Protein AF-A0A6N9BYB6-F1 (afdb_monomer_lite)

pLDDT: mean 79.04, std 24.44, range [21.02, 98.88]

Sequence (675 aa):
MTVRPTGLCVLMALSCAAFADAESGSAETRCDRSYLLSDPDRAIEPGVLVEASGEVPAHCRVRGVIDGTIRFEVTMPVDGWRGRMMFHAVGGSAGRIGDTTSLLEDGFAMASTDAGHEGNAPDANAFFRDRLAVINYGYRAVHLSTVAAKEIIGAFYGEDNRHAYIWGCSNGGRAVLNALLRYPADYDGAVAGAPATDQMRELLPWSVATARLQRANPLTPESLALLEANSRNRCDLLDGLEDGVIGLPKACTTDMLRLEDLRCEEGRTAGCLTAGQIETARAIYDGISDGSGRTVSPGVVPGGEGDGDWMLWVTGNPGFMGASASEASTPIVEHLLHRDPGFRLDEFDVVQDRQALAEAGVAVDLPPGDFSAFESRGGKLIVYQGWSDFPLRPQLLLDYLDAAEDLTGGPETMAGFHRLYMVPGMLHCAGGPGAWAADYVRPIVDWVEEDRAPGEIVAAQPGITNWFEASAAGAGSADWYDAVMRAGAEKAEQEGARRFTRPLCPSPQYATYDGSGDPDDAASFACTVDDPAKVSFASKAWFDMARSVIQTFAAENPTLNLKMNEVFTDVPARLDPGPDGKVAYVMEFRNGEADLWLEELPASEVDIKVVGRWAAVLPAALYVVDEDSPRSVATYRKIGQRNLESGDVVVEISPDFQGSGGNELHNRLATRTRP

Structure (mmCIF, N/CA/C/O backbone):
data_AF-A0A6N9BYB6-F1
#
_entry.id   AF-A0A6N9BYB6-F1
#
loop_
_atom_site.group_PDB
_atom_site.id
_atom_site.type_symbol
_atom_site.label_atom_id
_atom_site.label_alt_id
_atom_site.label_comp_id
_atom_site.label_asym_id
_atom_site.label_entity_id
_atom_site.label_seq_id
_atom_site.pdbx_PDB_ins_code
_atom_site.Cartn_x
_atom_site.Cartn_y
_atom_site.Cartn_z
_atom_site.occupancy
_atom_site.B_iso_or_equiv
_atom_site.auth_seq_id
_atom_site.auth_comp_id
_atom_site.auth_asym_id
_atom_site.auth_atom_id
_atom_site.pdbx_PDB_model_num
ATOM 1 N N . MET A 1 1 ? 35.354 8.999 -77.400 1.00 37.81 1 MET A N 1
ATOM 2 C CA . MET A 1 1 ? 35.539 9.625 -76.078 1.00 37.81 1 MET A CA 1
ATOM 3 C C . MET A 1 1 ? 34.969 8.687 -75.032 1.00 37.81 1 MET A C 1
ATOM 5 O O . MET A 1 1 ? 33.763 8.542 -74.913 1.00 37.81 1 MET A O 1
ATOM 9 N N . THR A 1 2 ? 35.884 7.968 -74.390 1.00 36.38 2 THR A N 1
ATOM 10 C CA . THR A 1 2 ? 35.805 7.431 -73.023 1.00 36.38 2 THR A CA 1
ATOM 11 C C . THR A 1 2 ? 35.193 8.482 -72.077 1.00 36.38 2 THR A C 1
ATOM 13 O O . THR A 1 2 ? 35.378 9.671 -72.306 1.00 36.38 2 THR A O 1
ATOM 16 N N . VAL A 1 3 ? 34.391 8.142 -71.065 1.00 29.56 3 VAL A N 1
ATOM 17 C CA . VAL A 1 3 ? 34.813 7.586 -69.766 1.00 29.56 3 VAL A CA 1
ATOM 18 C C . VAL A 1 3 ? 33.564 7.077 -69.009 1.00 29.56 3 VAL A C 1
ATOM 20 O O . VAL A 1 3 ? 32.532 7.742 -68.995 1.00 29.56 3 VAL A O 1
ATOM 23 N N . ARG A 1 4 ? 33.675 5.900 -68.372 1.00 35.69 4 ARG A N 1
ATOM 24 C CA . ARG A 1 4 ? 32.768 5.376 -67.325 1.00 35.69 4 ARG A CA 1
ATOM 25 C C . ARG A 1 4 ? 33.024 6.100 -65.994 1.00 35.69 4 ARG A C 1
ATOM 27 O O . ARG A 1 4 ? 34.199 6.285 -65.683 1.00 35.69 4 ARG A O 1
ATOM 34 N N . PRO A 1 5 ? 32.025 6.336 -65.126 1.00 37.25 5 PRO A N 1
ATOM 35 C CA . PRO A 1 5 ? 32.284 6.500 -63.707 1.00 37.25 5 PRO A CA 1
ATOM 36 C C . PRO A 1 5 ? 32.173 5.134 -63.016 1.00 37.25 5 PRO A C 1
ATOM 38 O O . PRO A 1 5 ? 31.092 4.594 -62.799 1.00 37.25 5 PRO A O 1
ATOM 41 N N . THR A 1 6 ? 33.325 4.554 -62.704 1.00 37.97 6 THR A N 1
ATOM 42 C CA . THR A 1 6 ? 33.493 3.589 -61.615 1.00 37.97 6 THR A CA 1
ATOM 43 C C . THR A 1 6 ? 33.859 4.362 -60.355 1.00 37.97 6 THR A C 1
ATOM 45 O O . THR A 1 6 ? 34.813 5.134 -60.390 1.00 37.97 6 THR A O 1
ATOM 48 N N . GLY A 1 7 ? 33.161 4.090 -59.251 1.00 34.91 7 GLY A N 1
ATOM 49 C CA . GLY A 1 7 ? 33.652 4.355 -57.898 1.00 34.91 7 GLY A CA 1
ATOM 50 C C . GLY A 1 7 ? 32.930 5.463 -57.136 1.00 34.91 7 GLY A C 1
ATOM 51 O O . GLY A 1 7 ? 33.278 6.626 -57.280 1.00 34.91 7 GLY A O 1
ATOM 52 N N . LEU A 1 8 ? 31.989 5.075 -56.269 1.00 34.12 8 LEU A N 1
ATOM 53 C CA . LEU A 1 8 ? 32.037 5.367 -54.828 1.00 34.12 8 LEU A CA 1
ATOM 54 C C . LEU A 1 8 ? 30.909 4.583 -54.131 1.00 34.12 8 LEU A C 1
ATOM 56 O O . LEU A 1 8 ? 29.768 5.020 -54.063 1.00 34.12 8 LEU A O 1
ATOM 60 N N . CYS A 1 9 ? 31.227 3.382 -53.653 1.00 34.47 9 CYS A N 1
ATOM 61 C CA . CYS A 1 9 ? 30.346 2.559 -52.815 1.00 34.47 9 CYS A CA 1
ATOM 62 C C . CYS A 1 9 ? 31.112 2.119 -51.553 1.00 34.47 9 CYS A C 1
ATOM 64 O O . CYS A 1 9 ? 31.152 0.947 -51.207 1.00 34.47 9 CYS A O 1
ATOM 66 N N . VAL A 1 10 ? 31.803 3.067 -50.903 1.00 38.44 10 VAL A N 1
ATOM 67 C CA . VAL A 1 10 ? 32.609 2.819 -49.687 1.00 38.44 10 VAL A CA 1
ATOM 68 C C . VAL A 1 10 ? 32.297 3.862 -48.604 1.00 38.44 10 VAL A C 1
ATOM 70 O O . VAL A 1 10 ? 33.183 4.376 -47.939 1.00 38.44 10 VAL A O 1
ATOM 73 N N . LEU A 1 11 ? 31.022 4.219 -48.439 1.00 37.00 11 LEU A N 1
ATOM 74 C CA . LEU A 1 11 ? 30.567 5.077 -47.329 1.00 37.00 11 LEU A CA 1
ATOM 75 C C . LEU A 1 11 ? 29.383 4.487 -46.541 1.00 37.00 11 LEU A C 1
ATOM 77 O O . LEU A 1 11 ? 28.940 5.091 -45.576 1.00 37.00 11 LEU A O 1
ATOM 81 N N . MET A 1 12 ? 28.935 3.271 -46.876 1.00 37.84 12 MET A N 1
ATOM 82 C CA . MET A 1 12 ? 27.904 2.514 -46.138 1.00 37.84 12 MET A CA 1
ATOM 83 C C . MET A 1 12 ? 28.476 1.291 -45.396 1.00 37.84 12 MET A C 1
ATOM 85 O O . MET A 1 12 ? 27.785 0.304 -45.189 1.00 37.84 12 MET A O 1
ATOM 89 N N . ALA A 1 13 ? 29.753 1.333 -45.008 1.00 35.69 13 ALA A N 1
ATOM 90 C CA . ALA A 1 13 ? 30.358 0.301 -44.155 1.00 35.69 13 ALA A CA 1
ATOM 91 C C . ALA A 1 13 ? 30.878 0.849 -42.812 1.00 35.69 13 ALA A C 1
ATOM 93 O O . ALA A 1 13 ? 31.202 0.068 -41.927 1.00 35.69 13 ALA A O 1
ATOM 94 N N . LEU A 1 14 ? 30.918 2.177 -42.624 1.00 35.84 14 LEU A N 1
ATOM 95 C CA . LEU A 1 14 ? 31.378 2.798 -41.372 1.00 35.84 14 LEU A CA 1
ATOM 96 C C . LEU A 1 14 ? 30.267 3.033 -40.335 1.00 35.84 14 LEU A C 1
ATOM 98 O O . LEU A 1 14 ? 30.585 3.266 -39.176 1.00 35.84 14 LEU A O 1
ATOM 102 N N . SER A 1 15 ? 28.987 2.903 -40.699 1.00 38.91 15 SER A N 1
ATOM 103 C CA . SER A 1 15 ? 27.875 3.010 -39.735 1.00 38.91 15 SER A CA 1
ATOM 104 C C . SER A 1 15 ? 27.456 1.677 -39.103 1.00 38.91 15 SER A C 1
ATOM 106 O O . SER A 1 15 ? 26.692 1.693 -38.149 1.00 38.91 15 SER A O 1
ATOM 108 N N . CYS A 1 16 ? 27.978 0.533 -39.568 1.00 35.25 16 CYS A N 1
ATOM 109 C CA . CYS A 1 16 ? 27.776 -0.761 -38.893 1.00 35.25 16 CYS A CA 1
ATOM 110 C C . CYS A 1 16 ? 28.917 -1.132 -37.933 1.00 35.25 16 CYS A C 1
ATOM 112 O O . CYS A 1 16 ? 28.746 -2.034 -37.125 1.00 35.25 16 CYS A O 1
ATOM 114 N N . ALA A 1 17 ? 30.064 -0.445 -37.982 1.00 36.31 17 ALA A N 1
ATOM 115 C CA . ALA A 1 17 ? 31.178 -0.724 -37.071 1.00 36.31 17 ALA A CA 1
ATOM 116 C C . ALA A 1 17 ? 30.971 -0.121 -35.668 1.00 36.31 17 ALA A C 1
ATOM 118 O O . ALA A 1 17 ? 31.476 -0.663 -34.695 1.00 36.31 17 ALA A O 1
ATOM 119 N N . ALA A 1 18 ? 30.183 0.954 -35.535 1.00 39.34 18 ALA A N 1
ATOM 120 C CA . ALA A 1 18 ? 29.957 1.611 -34.243 1.00 39.34 18 ALA A CA 1
ATOM 121 C C . ALA A 1 18 ? 29.012 0.840 -33.296 1.00 39.34 18 ALA A C 1
ATOM 123 O O . ALA A 1 18 ? 29.041 1.083 -32.092 1.00 39.34 18 ALA A O 1
ATOM 124 N N . PHE A 1 19 ? 28.215 -0.098 -33.823 1.00 44.19 19 PHE A N 1
ATOM 125 C CA . PHE A 1 19 ? 27.341 -0.973 -33.028 1.00 44.19 19 PHE A CA 1
ATOM 126 C C . PHE A 1 19 ? 27.972 -2.338 -32.711 1.00 44.19 19 PHE A C 1
ATOM 128 O O . PHE A 1 19 ? 27.506 -3.016 -31.806 1.00 44.19 19 PHE A O 1
ATOM 135 N N . ALA A 1 20 ? 29.050 -2.727 -33.402 1.00 38.72 20 ALA A N 1
ATOM 136 C CA . ALA A 1 20 ? 29.756 -3.985 -33.139 1.00 38.72 20 ALA A CA 1
ATOM 137 C C . ALA A 1 20 ? 30.781 -3.883 -31.986 1.00 38.72 20 ALA A C 1
ATOM 139 O O . ALA A 1 20 ? 31.171 -4.900 -31.427 1.00 38.72 20 ALA A O 1
ATOM 140 N N . ASP A 1 21 ? 31.179 -2.670 -31.584 1.00 42.09 21 ASP A N 1
ATOM 141 C CA . ASP A 1 21 ? 32.084 -2.430 -30.442 1.00 42.09 21 ASP A CA 1
ATOM 142 C C . ASP A 1 21 ? 31.361 -2.399 -29.074 1.00 42.09 21 ASP A C 1
ATOM 144 O O . ASP A 1 21 ? 31.974 -2.079 -28.052 1.00 42.09 21 ASP A O 1
ATOM 148 N N . ALA A 1 22 ? 30.054 -2.682 -29.022 1.00 46.16 22 ALA A N 1
ATOM 149 C CA . ALA A 1 22 ? 29.309 -2.773 -27.761 1.00 46.16 22 ALA A CA 1
ATOM 150 C C . ALA A 1 22 ? 29.604 -4.081 -26.994 1.00 46.16 22 ALA A C 1
ATOM 152 O O . ALA A 1 22 ? 29.541 -4.098 -25.767 1.00 46.16 22 ALA A O 1
ATOM 153 N N . GLU A 1 23 ? 30.013 -5.148 -27.691 1.00 47.72 23 GLU A N 1
ATOM 154 C CA . GLU A 1 23 ? 30.221 -6.476 -27.090 1.00 47.72 23 GLU A CA 1
ATOM 155 C C . GLU A 1 23 ? 31.599 -6.672 -26.423 1.00 47.72 23 GLU A C 1
ATOM 157 O O . GLU A 1 23 ? 31.788 -7.648 -25.701 1.00 47.72 23 GLU A O 1
ATOM 162 N N . SER A 1 24 ? 32.576 -5.770 -26.608 1.00 53.88 24 SER A N 1
ATOM 163 C CA . SER A 1 24 ? 33.959 -5.985 -26.128 1.00 53.88 24 SER A CA 1
ATOM 164 C C . SER A 1 24 ? 34.456 -5.008 -25.053 1.00 53.88 24 SER A C 1
ATOM 166 O O . SER A 1 24 ? 35.637 -5.039 -24.701 1.00 53.88 24 SER A O 1
ATOM 168 N N . GLY A 1 25 ? 33.602 -4.112 -24.549 1.00 66.12 25 GLY A N 1
ATOM 169 C CA . GLY A 1 25 ? 33.961 -3.163 -23.487 1.00 66.12 25 GLY A CA 1
ATOM 170 C C . GLY A 1 25 ? 33.873 -3.780 -22.088 1.00 66.12 25 GLY A C 1
ATOM 171 O O . GLY A 1 25 ? 33.042 -4.655 -21.851 1.00 66.12 25 GLY A O 1
ATOM 172 N N . SER A 1 26 ? 34.690 -3.307 -21.138 1.00 87.88 26 SER A N 1
ATOM 173 C CA . SER A 1 26 ? 34.515 -3.630 -19.711 1.00 87.88 26 SER A CA 1
ATOM 174 C C . SER A 1 26 ? 33.128 -3.188 -19.214 1.00 87.88 26 SER A C 1
ATOM 176 O O . SER A 1 26 ? 32.506 -2.318 -19.827 1.00 87.88 26 SER A O 1
ATOM 178 N N . ALA A 1 27 ? 32.648 -3.734 -18.090 1.00 89.62 27 ALA A N 1
ATOM 179 C CA . ALA A 1 27 ? 31.398 -3.272 -17.470 1.00 89.62 27 ALA A CA 1
ATOM 180 C C . ALA A 1 27 ? 31.415 -1.756 -17.198 1.00 89.62 27 ALA A C 1
ATOM 182 O O . ALA A 1 27 ? 30.4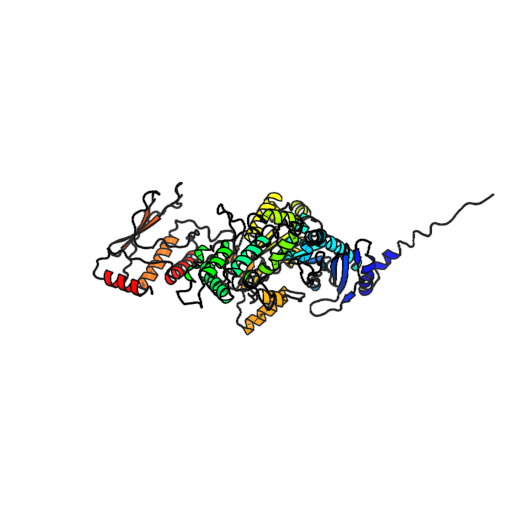22 -1.080 -17.434 1.00 89.62 27 ALA A O 1
ATOM 183 N N . GLU A 1 28 ? 32.572 -1.209 -16.817 1.00 91.81 28 GLU A N 1
ATOM 184 C CA . GLU A 1 28 ? 32.804 0.235 -16.690 1.00 91.81 28 GLU A CA 1
ATOM 185 C C . GLU A 1 28 ? 32.544 0.982 -18.008 1.00 91.81 28 GLU A C 1
ATOM 187 O O . GLU A 1 28 ? 31.818 1.969 -18.027 1.00 91.81 28 GLU A O 1
ATOM 192 N N . THR A 1 29 ? 33.066 0.474 -19.131 1.00 94.38 29 THR A N 1
ATOM 193 C CA . THR A 1 29 ? 32.866 1.093 -20.452 1.00 94.38 29 THR A CA 1
ATOM 194 C C . THR A 1 29 ? 31.406 1.018 -20.895 1.00 94.38 29 THR A C 1
ATOM 196 O O . THR A 1 29 ? 30.882 1.983 -21.448 1.00 94.38 29 THR A O 1
ATOM 199 N N . ARG A 1 30 ? 30.739 -0.124 -20.681 1.00 94.44 30 ARG A N 1
ATOM 200 C CA . ARG A 1 30 ? 29.313 -0.275 -21.014 1.00 94.44 30 ARG A CA 1
ATOM 201 C C . ARG A 1 30 ? 28.449 0.637 -20.146 1.00 94.44 30 ARG A C 1
ATOM 203 O O . ARG A 1 30 ? 27.544 1.275 -20.668 1.00 94.44 30 ARG A O 1
ATOM 210 N N . CYS A 1 31 ? 28.784 0.756 -18.862 1.00 96.69 31 CYS A N 1
ATOM 211 C CA . CYS A 1 31 ? 28.106 1.645 -17.931 1.00 96.69 31 CYS A CA 1
ATOM 212 C C . CYS A 1 31 ? 28.229 3.112 -18.357 1.00 96.69 31 CYS A C 1
ATOM 214 O O . CYS A 1 31 ? 27.211 3.771 -18.577 1.00 96.69 31 CYS A O 1
ATOM 216 N N . ASP A 1 32 ? 29.460 3.594 -18.566 1.00 96.69 32 ASP A N 1
ATOM 217 C CA . ASP A 1 32 ? 29.735 4.969 -18.996 1.00 96.69 32 ASP A CA 1
ATOM 218 C C . ASP A 1 32 ? 28.958 5.316 -20.271 1.00 96.69 32 ASP A C 1
ATOM 220 O O . ASP A 1 32 ? 28.280 6.337 -20.323 1.00 96.69 32 ASP A O 1
ATOM 224 N N . ARG A 1 33 ? 28.938 4.416 -21.264 1.00 96.19 33 ARG A N 1
ATOM 225 C CA . ARG A 1 33 ? 28.301 4.633 -22.574 1.00 96.19 33 ARG A CA 1
ATOM 226 C C . ARG A 1 33 ? 26.767 4.665 -22.572 1.00 96.19 33 ARG A C 1
ATOM 228 O O . ARG A 1 33 ? 26.198 4.904 -23.638 1.00 96.19 33 ARG A O 1
ATOM 235 N N . SER A 1 34 ? 26.096 4.505 -21.430 1.00 95.19 34 SER A N 1
ATOM 236 C CA . SER A 1 34 ? 24.624 4.570 -21.334 1.00 95.19 34 SER A CA 1
ATOM 237 C C . SER A 1 34 ? 24.037 5.873 -21.899 1.00 95.19 34 SER A C 1
ATOM 239 O O . SER A 1 34 ? 22.961 5.854 -22.494 1.00 95.19 34 SER A O 1
ATOM 241 N N . TYR A 1 35 ? 24.768 6.996 -21.819 1.00 96.31 35 TYR A N 1
ATOM 242 C CA . TYR A 1 35 ? 24.328 8.286 -22.376 1.00 96.31 35 TYR A CA 1
ATOM 243 C C . TYR A 1 35 ? 24.087 8.260 -23.894 1.00 96.31 35 TYR A C 1
ATOM 245 O O . TYR A 1 35 ? 23.370 9.119 -24.409 1.00 96.31 35 TYR A O 1
ATOM 253 N N . LEU A 1 36 ? 24.669 7.298 -24.624 1.00 96.94 36 LEU A N 1
ATOM 254 C CA . LEU A 1 36 ? 24.478 7.151 -26.072 1.00 96.94 36 LEU A CA 1
ATOM 255 C C . LEU A 1 36 ? 23.041 6.765 -26.449 1.00 96.94 36 LEU A C 1
ATOM 257 O O . LEU A 1 36 ? 22.676 6.909 -27.612 1.00 96.94 36 LEU A O 1
ATOM 261 N N . LEU A 1 37 ? 22.239 6.314 -25.481 1.00 96.69 37 LEU A N 1
ATOM 262 C CA . LEU A 1 37 ? 20.808 6.043 -25.635 1.00 96.69 37 LEU A CA 1
ATOM 263 C C . LEU A 1 37 ? 19.940 7.310 -25.503 1.00 96.69 37 LEU A C 1
ATOM 265 O O . LEU A 1 37 ? 18.712 7.224 -25.541 1.00 96.69 37 LEU A O 1
ATOM 269 N N . SER A 1 38 ? 20.547 8.484 -25.308 1.00 97.31 38 SER A N 1
ATOM 270 C CA . SER A 1 38 ? 19.810 9.750 -25.265 1.00 97.31 38 SER A CA 1
ATOM 271 C C . SER A 1 38 ? 19.215 10.107 -26.628 1.00 97.31 38 SER A C 1
ATOM 273 O O . SER A 1 38 ? 19.851 9.930 -27.670 1.00 97.31 38 SER A O 1
ATOM 275 N N . ASP A 1 39 ? 18.033 10.710 -26.606 1.00 94.38 39 ASP A N 1
ATOM 276 C CA . ASP A 1 39 ? 17.322 11.235 -27.769 1.00 94.38 39 ASP A CA 1
ATOM 277 C C . ASP A 1 39 ? 16.655 12.594 -27.420 1.00 94.38 39 ASP A C 1
ATOM 279 O O . ASP A 1 39 ? 16.860 13.110 -26.316 1.00 94.38 39 ASP A O 1
ATOM 283 N N . PRO A 1 40 ? 15.928 13.254 -28.346 1.00 92.75 40 PRO A N 1
ATOM 284 C CA . PRO A 1 40 ? 15.289 14.542 -28.063 1.00 92.75 40 PRO A CA 1
ATOM 285 C C . PRO A 1 40 ? 14.258 14.541 -26.923 1.00 92.75 40 PRO A C 1
ATOM 287 O O . PRO A 1 40 ? 14.044 15.596 -26.326 1.00 92.75 40 PRO A O 1
ATOM 290 N N . ASP A 1 41 ? 13.639 13.398 -26.631 1.00 92.12 41 ASP A N 1
ATOM 291 C CA . ASP A 1 41 ? 12.570 13.245 -25.641 1.00 92.12 41 ASP A CA 1
ATOM 292 C C . ASP A 1 41 ? 13.102 12.665 -24.313 1.00 92.12 41 ASP A C 1
ATOM 294 O O . ASP A 1 41 ? 12.479 12.822 -23.258 1.00 92.12 41 ASP A O 1
ATOM 298 N N . ARG A 1 42 ? 14.292 12.047 -24.329 1.00 95.00 42 ARG A N 1
ATOM 299 C CA . ARG A 1 42 ? 14.937 11.430 -23.164 1.00 95.00 42 ARG A CA 1
ATOM 300 C C . ARG A 1 42 ? 16.431 11.749 -23.081 1.00 95.00 42 ARG A C 1
ATOM 302 O O . ARG A 1 42 ? 17.232 11.287 -23.891 1.00 95.00 42 ARG A O 1
ATOM 309 N N . ALA A 1 43 ? 16.830 12.430 -22.010 1.00 97.62 43 ALA A N 1
ATOM 310 C CA . ALA A 1 43 ? 18.233 12.630 -21.655 1.00 97.62 43 ALA A CA 1
ATOM 311 C C . ALA A 1 43 ? 18.700 11.550 -20.667 1.00 97.62 43 ALA A C 1
ATOM 313 O O . ALA A 1 43 ? 18.109 11.399 -19.598 1.00 97.62 43 ALA A O 1
ATOM 314 N N . ILE A 1 44 ? 19.770 10.826 -21.002 1.00 98.19 44 ILE A N 1
ATOM 315 C CA . ILE A 1 44 ? 20.405 9.818 -20.142 1.00 98.19 44 ILE A CA 1
ATOM 316 C C . ILE A 1 44 ? 21.800 10.309 -19.749 1.00 98.19 44 ILE A C 1
ATOM 318 O O . ILE A 1 44 ? 22.603 10.701 -20.596 1.00 98.19 44 ILE A O 1
ATOM 322 N N . GLU A 1 45 ? 22.089 10.293 -18.452 1.00 97.31 45 GLU A N 1
ATOM 323 C CA . GLU A 1 45 ? 23.410 10.612 -17.918 1.00 97.31 45 GLU A CA 1
ATOM 324 C C . GLU A 1 45 ? 24.404 9.472 -18.209 1.00 97.31 45 GLU A C 1
ATOM 326 O O . GLU A 1 45 ? 24.000 8.309 -18.319 1.00 97.31 45 GLU A O 1
ATOM 331 N N . PRO A 1 46 ? 25.716 9.758 -18.304 1.00 97.56 46 PRO A N 1
ATOM 332 C CA . PRO A 1 46 ? 26.724 8.706 -18.269 1.00 97.56 46 PRO A CA 1
ATOM 333 C C . PRO A 1 46 ? 26.527 7.829 -17.030 1.00 97.56 46 PRO A C 1
ATOM 335 O O . PRO A 1 46 ? 26.344 8.343 -15.922 1.00 97.56 46 PRO A O 1
ATOM 338 N N . GLY A 1 47 ? 26.541 6.510 -17.217 1.00 97.81 47 GLY A N 1
ATOM 339 C CA . GLY A 1 47 ? 26.394 5.586 -16.102 1.00 97.81 47 GLY A CA 1
ATOM 340 C C . GLY A 1 47 ? 27.611 5.642 -15.185 1.00 97.81 47 GLY A C 1
ATOM 341 O O . GLY A 1 47 ? 28.744 5.822 -15.629 1.00 97.81 47 GLY A O 1
ATOM 342 N N . VAL A 1 48 ? 27.374 5.466 -13.889 1.00 98.06 48 VAL A N 1
ATOM 343 C CA . VAL A 1 48 ? 28.420 5.442 -12.866 1.00 98.06 48 VAL A CA 1
ATOM 344 C C . VAL A 1 48 ? 28.550 4.028 -12.330 1.00 98.06 48 VAL A C 1
ATOM 346 O O . VAL A 1 48 ? 27.582 3.470 -11.814 1.00 98.06 48 VAL A O 1
ATOM 349 N N . LEU A 1 49 ? 29.753 3.462 -12.420 1.00 97.56 49 LEU A N 1
ATOM 350 C CA . LEU A 1 49 ? 30.0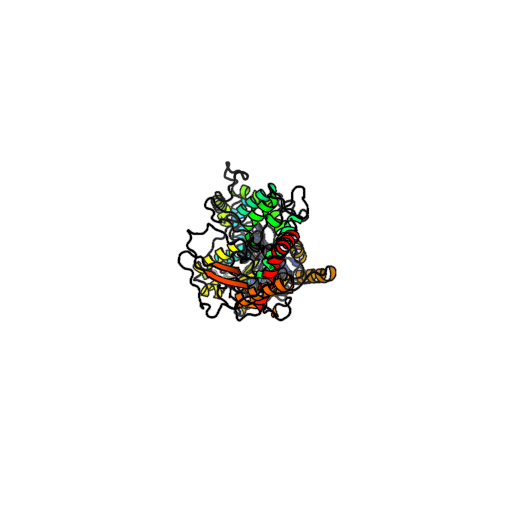69 2.211 -11.746 1.00 97.56 49 LEU A CA 1
ATOM 351 C C . LEU A 1 49 ? 30.178 2.468 -10.238 1.00 97.56 49 LEU A C 1
ATOM 353 O O . LEU A 1 49 ? 30.942 3.327 -9.796 1.00 97.56 49 LEU A O 1
ATOM 357 N N . VAL A 1 50 ? 29.388 1.741 -9.460 1.00 97.25 50 VAL A N 1
ATOM 358 C CA . VAL A 1 50 ? 29.354 1.801 -8.002 1.00 97.25 50 VAL A CA 1
ATOM 359 C C . VAL A 1 50 ? 29.979 0.519 -7.468 1.00 97.25 50 VAL A C 1
ATOM 361 O O . VAL A 1 50 ? 29.576 -0.582 -7.844 1.00 97.25 50 VAL A O 1
ATOM 364 N N . GLU A 1 51 ? 30.982 0.668 -6.606 1.00 96.50 51 GLU A N 1
ATOM 365 C CA . GLU A 1 51 ? 31.627 -0.457 -5.927 1.00 96.50 51 GLU A CA 1
ATOM 366 C C . GLU A 1 51 ? 30.654 -1.166 -4.978 1.00 96.50 51 GLU A C 1
ATOM 368 O O . GLU A 1 51 ? 29.741 -0.546 -4.427 1.00 96.50 51 GLU A O 1
ATOM 373 N N . ALA A 1 52 ? 30.879 -2.461 -4.755 1.00 95.19 52 ALA A N 1
ATOM 374 C CA . ALA A 1 52 ? 30.077 -3.240 -3.817 1.00 95.19 52 ALA A CA 1
ATOM 375 C C . ALA A 1 52 ? 30.152 -2.656 -2.394 1.00 95.19 52 ALA A C 1
ATOM 377 O O . ALA A 1 52 ? 31.219 -2.246 -1.927 1.00 95.19 52 ALA A O 1
ATOM 378 N N . SER A 1 53 ? 29.025 -2.656 -1.683 1.00 90.75 53 SER A N 1
ATOM 379 C CA . SER A 1 53 ? 28.926 -2.170 -0.307 1.00 90.75 53 SER A CA 1
ATOM 380 C C . SER A 1 53 ? 27.849 -2.934 0.458 1.00 90.75 53 SER A C 1
ATOM 382 O O . SER A 1 53 ? 26.667 -2.817 0.149 1.00 90.75 53 SER A O 1
ATOM 384 N N . GLY A 1 54 ? 28.242 -3.656 1.511 1.00 86.12 54 GLY A N 1
ATOM 385 C CA . GLY A 1 54 ? 27.308 -4.476 2.289 1.00 86.12 54 GLY A CA 1
ATOM 386 C C . GLY A 1 54 ? 26.705 -5.596 1.436 1.00 86.12 54 GLY A C 1
ATOM 387 O O . GLY A 1 54 ? 27.454 -6.308 0.776 1.00 86.12 54 GLY A O 1
ATOM 388 N N . GLU A 1 55 ? 25.376 -5.706 1.458 1.00 82.81 55 GLU A N 1
ATOM 389 C CA . GLU A 1 55 ? 24.547 -6.630 0.654 1.00 82.81 55 GLU A CA 1
ATOM 390 C C . GLU A 1 55 ? 24.224 -6.058 -0.749 1.00 82.81 55 GLU A C 1
ATOM 392 O O . GLU A 1 55 ? 23.396 -6.589 -1.477 1.00 82.81 55 GLU A O 1
ATOM 397 N N . VAL A 1 56 ? 24.823 -4.923 -1.140 1.00 91.62 56 VAL A N 1
ATOM 398 C CA . VAL A 1 56 ? 24.658 -4.356 -2.487 1.00 91.62 56 VAL A CA 1
ATOM 399 C C . VAL A 1 56 ? 25.887 -4.710 -3.330 1.00 91.62 56 VAL A C 1
ATOM 401 O O . VAL A 1 56 ? 26.989 -4.232 -3.022 1.00 91.62 56 VAL A O 1
ATOM 404 N N . PRO A 1 57 ? 25.743 -5.493 -4.416 1.00 95.12 57 PRO A N 1
ATOM 405 C CA . PRO A 1 57 ? 26.858 -5.879 -5.265 1.00 95.12 57 PRO A CA 1
ATOM 406 C C . PRO A 1 57 ? 27.348 -4.683 -6.085 1.00 95.12 57 PRO A C 1
ATOM 408 O O . PRO A 1 57 ? 26.663 -3.664 -6.222 1.00 95.12 57 PRO A O 1
ATOM 411 N N . ALA A 1 58 ? 28.542 -4.805 -6.671 1.00 97.19 58 ALA A N 1
ATOM 412 C CA . ALA A 1 58 ? 29.027 -3.806 -7.616 1.00 97.19 58 ALA A CA 1
ATOM 413 C C . ALA A 1 58 ? 28.042 -3.698 -8.789 1.00 97.19 58 ALA A C 1
ATOM 415 O O . ALA A 1 58 ? 27.623 -4.713 -9.351 1.00 97.19 58 ALA A O 1
ATOM 416 N N . HIS A 1 59 ? 27.657 -2.480 -9.154 1.00 98.00 59 HIS A N 1
ATOM 417 C CA . HIS A 1 59 ? 26.598 -2.249 -10.134 1.00 98.00 59 HIS A CA 1
ATOM 418 C C . HIS A 1 59 ? 26.840 -0.981 -10.949 1.00 98.00 59 HIS A C 1
ATOM 420 O O . HIS A 1 59 ? 27.497 -0.041 -10.509 1.00 98.00 59 HIS A O 1
ATOM 426 N N . CYS A 1 60 ? 26.290 -0.945 -12.157 1.00 98.62 60 CYS A N 1
ATOM 427 C CA . CYS A 1 60 ? 26.156 0.281 -12.924 1.00 98.62 60 CYS A CA 1
ATOM 428 C C . CYS A 1 60 ? 24.895 1.020 -12.481 1.00 98.62 60 CYS A C 1
ATOM 430 O O . CYS A 1 60 ? 23.824 0.419 -12.468 1.00 98.62 60 CYS A O 1
ATOM 432 N N . ARG A 1 61 ? 24.999 2.312 -12.164 1.00 98.62 61 ARG A N 1
ATOM 433 C CA . ARG A 1 61 ? 23.857 3.191 -11.891 1.00 98.62 61 ARG A CA 1
ATOM 434 C C . ARG A 1 61 ? 23.717 4.231 -12.994 1.00 98.62 61 ARG A C 1
ATOM 436 O O . ARG A 1 61 ? 24.641 5.005 -13.237 1.00 98.62 61 ARG A O 1
ATOM 443 N N . VAL A 1 62 ? 22.542 4.292 -13.603 1.00 98.75 62 VAL A N 1
ATOM 444 C CA . VAL A 1 62 ? 22.187 5.216 -14.683 1.00 98.75 62 VAL A CA 1
ATOM 445 C C . VAL A 1 62 ? 21.008 6.067 -14.239 1.00 98.75 62 VAL A C 1
ATOM 447 O O . VAL A 1 62 ? 20.044 5.558 -13.673 1.00 98.75 62 VAL A O 1
ATOM 450 N N . ARG A 1 63 ? 21.075 7.368 -14.512 1.00 98.62 63 ARG A N 1
ATOM 451 C CA . ARG A 1 63 ? 19.983 8.315 -14.276 1.00 98.62 63 ARG A CA 1
ATOM 452 C C . ARG A 1 63 ? 19.581 8.978 -15.576 1.00 98.62 63 ARG A C 1
ATOM 454 O O . ARG A 1 63 ? 20.390 9.112 -16.492 1.00 98.62 63 ARG A O 1
ATOM 461 N N . GLY A 1 64 ? 18.336 9.416 -15.646 1.00 98.25 64 GLY A N 1
ATOM 462 C CA . GLY A 1 64 ? 17.862 10.168 -16.793 1.00 98.25 64 GLY A CA 1
ATOM 463 C C . GLY A 1 64 ? 16.594 10.947 -16.511 1.00 98.25 64 GLY A C 1
ATOM 464 O O . GLY A 1 64 ? 15.995 10.852 -15.436 1.00 98.25 64 GLY A O 1
ATOM 465 N N . VAL A 1 65 ? 16.200 11.729 -17.511 1.00 98.25 65 VAL A N 1
ATOM 466 C CA . VAL A 1 65 ? 14.992 12.548 -17.505 1.00 98.25 65 VAL A CA 1
ATOM 467 C C . VAL A 1 65 ? 14.252 12.363 -18.825 1.00 98.25 65 VAL A C 1
ATOM 469 O O . VAL A 1 65 ? 14.840 12.536 -19.892 1.00 98.25 65 VAL A O 1
ATOM 472 N N . ILE A 1 66 ? 12.963 12.035 -18.750 1.00 98.31 66 ILE A N 1
ATOM 473 C CA . ILE A 1 66 ? 12.047 11.928 -19.895 1.00 98.31 66 ILE A CA 1
ATOM 474 C C . ILE A 1 66 ? 11.117 13.145 -19.894 1.00 98.31 66 ILE A C 1
ATOM 476 O O . ILE A 1 66 ? 10.663 13.586 -18.832 1.00 98.31 66 ILE A O 1
ATOM 480 N N . ASP A 1 67 ? 10.857 13.717 -21.071 1.00 95.62 67 ASP A N 1
ATOM 481 C CA . ASP A 1 67 ? 10.011 14.904 -21.267 1.00 95.62 67 ASP A CA 1
ATOM 482 C C . ASP A 1 67 ? 10.395 16.085 -20.349 1.00 95.62 67 ASP A C 1
ATOM 484 O O . ASP A 1 67 ? 9.549 16.859 -19.893 1.00 95.62 67 ASP A O 1
ATOM 488 N N . GLY A 1 68 ? 11.681 16.188 -19.997 1.00 93.69 68 GLY A N 1
ATOM 489 C CA . GLY A 1 68 ? 12.227 17.231 -19.122 1.00 93.69 68 GLY A CA 1
ATOM 490 C C . GLY A 1 68 ? 11.720 17.236 -17.671 1.00 93.69 68 GLY A C 1
ATOM 491 O O . GLY A 1 68 ? 12.083 18.147 -16.931 1.00 93.69 68 GLY A O 1
ATOM 492 N N . THR A 1 69 ? 10.901 16.264 -17.250 1.00 94.69 69 THR A N 1
ATOM 493 C CA . THR A 1 69 ? 10.246 16.263 -15.923 1.00 94.69 69 THR A CA 1
ATOM 494 C C . THR A 1 69 ? 10.276 14.915 -15.211 1.00 94.69 69 THR A C 1
ATOM 496 O O . THR A 1 69 ? 10.371 14.882 -13.989 1.00 94.69 69 THR A O 1
ATOM 499 N N . ILE A 1 70 ? 10.217 13.802 -15.944 1.00 97.94 70 ILE A N 1
ATOM 500 C CA . ILE A 1 70 ? 10.139 12.455 -15.372 1.00 97.94 70 ILE A CA 1
ATOM 501 C C . ILE A 1 70 ? 11.549 11.957 -15.111 1.00 97.94 70 ILE A C 1
ATOM 503 O O . ILE A 1 70 ? 12.229 11.512 -16.039 1.00 97.94 70 ILE A O 1
ATOM 507 N N . ARG A 1 71 ? 11.997 12.027 -13.857 1.00 98.00 71 ARG A N 1
ATOM 508 C CA . ARG A 1 71 ? 13.301 11.483 -13.479 1.00 98.00 71 ARG A CA 1
ATOM 509 C C . ARG A 1 71 ? 13.167 9.988 -13.236 1.00 98.00 71 ARG A C 1
ATOM 511 O O . ARG A 1 71 ? 12.173 9.505 -12.684 1.00 98.00 71 ARG A O 1
ATOM 518 N N . PHE A 1 72 ? 14.184 9.249 -13.645 1.00 98.62 72 PHE A N 1
ATOM 519 C CA . PHE A 1 72 ? 14.264 7.817 -13.412 1.00 98.62 72 PHE A CA 1
ATOM 520 C C . PHE A 1 72 ? 15.695 7.394 -13.103 1.00 98.62 72 PHE A C 1
ATOM 522 O O . PHE A 1 72 ? 16.659 8.083 -13.445 1.00 98.62 72 PHE A O 1
ATOM 529 N N . GLU A 1 73 ? 15.815 6.249 -12.447 1.00 98.75 73 GLU A N 1
ATOM 530 C CA . GLU A 1 73 ? 17.085 5.605 -12.150 1.00 98.75 73 GLU A CA 1
ATOM 531 C C . GLU A 1 73 ? 16.994 4.125 -12.513 1.00 98.75 73 GLU A C 1
ATOM 533 O O . GLU A 1 73 ? 15.946 3.505 -12.328 1.00 98.75 73 GLU A O 1
ATOM 538 N N . VAL A 1 74 ? 18.090 3.590 -13.045 1.00 98.81 74 VAL A N 1
ATOM 539 C CA . VAL A 1 74 ? 18.272 2.180 -13.389 1.00 98.81 74 VAL A CA 1
ATOM 540 C C . VAL A 1 74 ? 19.591 1.712 -12.798 1.00 98.81 74 VAL A C 1
ATOM 542 O O . VAL A 1 74 ? 20.613 2.388 -12.923 1.00 98.81 74 VAL A O 1
ATOM 545 N N . THR A 1 75 ? 19.586 0.545 -12.185 1.00 98.50 75 THR A N 1
ATOM 546 C CA . THR A 1 75 ? 20.755 -0.095 -11.587 1.00 98.50 75 THR A CA 1
ATOM 547 C C . THR A 1 75 ? 20.881 -1.518 -12.113 1.00 98.50 75 THR A C 1
ATOM 549 O O . THR A 1 75 ? 19.907 -2.260 -12.245 1.00 98.50 75 THR A O 1
ATOM 552 N N . MET A 1 76 ? 22.099 -1.903 -12.467 1.00 98.56 76 MET A N 1
ATOM 553 C CA . MET A 1 76 ? 22.378 -3.170 -13.139 1.00 98.56 76 MET A CA 1
ATOM 554 C C . MET A 1 76 ? 23.589 -3.808 -12.466 1.00 98.56 76 MET A C 1
ATOM 556 O O . MET A 1 76 ? 24.672 -3.212 -12.532 1.00 98.56 76 MET A O 1
ATOM 560 N N . PRO A 1 77 ? 23.458 -4.968 -11.797 1.00 97.62 77 PRO A N 1
ATOM 561 C CA . PRO A 1 77 ? 24.607 -5.603 -11.164 1.00 97.62 77 PRO A CA 1
ATOM 562 C C . PRO A 1 77 ? 25.648 -5.980 -12.226 1.00 97.62 77 PRO A C 1
ATOM 564 O O . PRO A 1 77 ? 25.309 -6.446 -13.315 1.00 97.62 77 PRO A O 1
ATOM 567 N N . VAL A 1 78 ? 26.930 -5.750 -11.938 1.00 97.31 78 VAL A N 1
ATOM 568 C CA . VAL A 1 78 ? 28.019 -6.013 -12.898 1.00 97.31 78 VAL A CA 1
ATOM 569 C C . VAL A 1 78 ? 28.050 -7.486 -13.303 1.00 97.31 78 VAL A C 1
ATOM 571 O O . VAL A 1 78 ? 28.245 -7.793 -14.478 1.00 97.31 78 VAL A O 1
ATOM 574 N N . ASP A 1 79 ? 27.798 -8.362 -12.333 1.00 93.56 79 ASP A N 1
ATOM 575 C CA . ASP A 1 79 ? 27.733 -9.811 -12.470 1.00 93.56 79 ASP A CA 1
ATOM 576 C C . ASP A 1 79 ? 26.462 -10.345 -11.792 1.00 93.56 79 ASP A C 1
ATOM 578 O O . ASP A 1 79 ? 25.865 -9.680 -10.951 1.00 93.56 79 ASP A O 1
ATOM 582 N N . GLY A 1 80 ? 26.048 -11.569 -12.128 1.00 95.38 80 GLY A N 1
ATOM 583 C CA . GLY A 1 80 ? 24.950 -12.257 -11.432 1.00 95.38 80 GLY A CA 1
ATOM 584 C C . GLY A 1 80 ? 23.536 -11.935 -11.928 1.00 95.38 80 GLY A C 1
ATOM 585 O O . GLY A 1 80 ? 22.586 -12.547 -11.442 1.00 95.38 80 GLY A O 1
ATOM 586 N N . TRP A 1 81 ? 23.379 -11.058 -12.925 1.00 98.06 81 TRP A N 1
ATOM 587 C CA . TRP A 1 81 ? 22.083 -10.807 -13.560 1.00 98.06 81 TRP A CA 1
ATOM 588 C C . TRP A 1 81 ? 21.517 -12.069 -14.222 1.00 98.06 81 TRP A C 1
ATOM 590 O O . TRP A 1 81 ? 22.217 -12.791 -14.933 1.00 98.06 81 TRP A O 1
ATOM 600 N N . ARG A 1 82 ? 20.227 -12.337 -13.996 1.00 97.44 82 ARG A N 1
ATOM 601 C CA . ARG A 1 82 ? 19.532 -13.542 -14.482 1.00 97.44 82 ARG A CA 1
ATOM 602 C C . ARG A 1 82 ? 18.572 -13.267 -15.639 1.00 97.44 82 ARG A C 1
ATOM 604 O O . ARG A 1 82 ? 17.796 -14.140 -16.016 1.00 97.44 82 ARG A O 1
ATOM 611 N N . GLY A 1 83 ? 18.636 -12.079 -16.239 1.00 98.25 83 GLY A N 1
ATOM 612 C CA . GLY A 1 83 ? 17.673 -11.652 -17.255 1.00 98.25 83 GLY A CA 1
ATOM 613 C C . GLY A 1 83 ? 16.400 -11.035 -16.666 1.00 98.25 83 GLY A C 1
ATOM 614 O O . GLY A 1 83 ? 15.418 -10.896 -17.389 1.00 98.25 83 GLY A O 1
ATOM 615 N N . ARG A 1 84 ? 16.383 -10.714 -15.365 1.00 98.69 84 ARG A N 1
ATOM 616 C CA . ARG A 1 84 ? 15.206 -10.189 -14.658 1.00 98.69 84 ARG A CA 1
ATOM 617 C C . ARG A 1 84 ? 15.305 -8.682 -14.470 1.00 98.69 84 ARG A C 1
ATOM 619 O O . ARG A 1 84 ? 16.370 -8.171 -14.124 1.00 98.69 84 ARG A O 1
ATOM 626 N N . MET A 1 85 ? 14.191 -7.984 -14.628 1.00 98.75 85 MET A N 1
ATOM 627 C CA . MET A 1 85 ? 14.042 -6.581 -14.248 1.00 98.75 85 MET A CA 1
ATOM 628 C C . MET A 1 85 ? 13.003 -6.452 -13.132 1.00 98.75 85 MET A C 1
ATOM 630 O O . MET A 1 85 ? 11.949 -7.065 -13.234 1.00 98.75 85 MET A O 1
ATOM 634 N N . MET A 1 86 ? 13.261 -5.639 -12.105 1.00 98.56 86 MET A N 1
ATOM 635 C CA . MET A 1 86 ? 12.253 -5.210 -11.126 1.00 98.56 86 MET A CA 1
ATOM 636 C C . MET A 1 86 ? 12.061 -3.696 -11.206 1.00 98.56 86 MET A C 1
ATOM 638 O O . MET A 1 86 ? 13.004 -2.932 -11.013 1.00 98.56 86 MET A O 1
ATOM 642 N N . PHE A 1 87 ? 10.834 -3.251 -11.445 1.00 98.75 87 PHE A N 1
ATOM 643 C CA . PHE A 1 87 ? 10.458 -1.850 -11.330 1.00 98.75 87 PHE A CA 1
ATOM 644 C C . PHE A 1 87 ? 9.793 -1.592 -9.979 1.00 98.75 87 PHE A C 1
ATOM 646 O O . PHE A 1 87 ? 8.784 -2.213 -9.652 1.00 98.75 87 PHE A O 1
ATOM 653 N N . HIS A 1 88 ? 10.313 -0.644 -9.208 1.00 97.94 88 HIS A N 1
ATOM 654 C CA . HIS A 1 88 ? 9.676 -0.197 -7.977 1.00 97.94 88 HIS A CA 1
ATOM 655 C C . HIS A 1 88 ? 8.830 1.054 -8.239 1.00 97.94 88 HIS A C 1
ATOM 657 O O . HIS A 1 88 ? 9.334 2.127 -8.574 1.00 97.94 88 HIS A O 1
ATOM 663 N N . ALA A 1 89 ? 7.515 0.917 -8.080 1.00 97.25 89 ALA A N 1
ATOM 664 C CA . ALA A 1 89 ? 6.571 2.022 -8.134 1.00 97.25 89 ALA A CA 1
ATOM 665 C C . ALA A 1 89 ? 6.387 2.655 -6.745 1.00 97.25 89 ALA A C 1
ATOM 667 O O . ALA A 1 89 ? 6.077 1.980 -5.764 1.00 97.25 89 ALA A O 1
ATOM 668 N N . VAL A 1 90 ? 6.554 3.976 -6.664 1.00 94.62 90 VAL A N 1
ATOM 669 C CA . VAL A 1 90 ? 6.653 4.696 -5.386 1.00 94.62 90 VAL A CA 1
ATOM 670 C C . VAL A 1 90 ? 5.279 5.102 -4.834 1.00 94.62 90 VAL A C 1
ATOM 672 O O . VAL A 1 90 ? 4.409 5.590 -5.559 1.00 94.62 90 VAL A O 1
ATOM 675 N N . GLY A 1 91 ? 5.103 4.931 -3.521 1.00 91.81 91 GLY A N 1
ATOM 676 C CA . GLY A 1 91 ? 3.919 5.351 -2.762 1.00 91.81 91 GLY A CA 1
ATOM 677 C C . GLY A 1 91 ? 3.777 6.872 -2.545 1.00 91.81 91 GLY A C 1
ATOM 678 O O . GLY A 1 91 ? 4.606 7.670 -2.988 1.00 91.81 91 GLY A O 1
ATOM 679 N N . GLY A 1 92 ? 2.725 7.273 -1.816 1.00 90.12 92 GLY A N 1
ATOM 680 C CA . GLY A 1 92 ? 2.387 8.683 -1.557 1.00 90.12 92 GLY A CA 1
ATOM 681 C C . GLY A 1 92 ? 2.117 9.477 -2.840 1.00 90.12 92 GLY A C 1
ATOM 682 O O . GLY A 1 92 ? 1.787 8.896 -3.867 1.00 90.12 92 GLY A O 1
ATOM 683 N N . SER A 1 93 ? 2.326 10.793 -2.815 1.00 91.38 93 SER A N 1
ATOM 684 C CA . SER A 1 93 ? 2.190 11.642 -4.011 1.00 91.38 93 SER A CA 1
ATOM 685 C C . SER A 1 93 ? 3.336 11.488 -5.029 1.00 91.38 93 SER A C 1
ATOM 687 O O . SER A 1 93 ? 3.400 12.271 -5.972 1.00 91.38 93 SER A O 1
ATOM 689 N N . ALA A 1 94 ? 4.250 10.521 -4.827 1.00 84.19 94 ALA A N 1
ATOM 690 C CA . ALA A 1 94 ? 5.554 10.381 -5.487 1.00 84.19 94 ALA A CA 1
ATOM 691 C C . ALA A 1 94 ? 6.314 11.726 -5.630 1.00 84.19 94 ALA A C 1
ATOM 693 O O . ALA A 1 94 ? 5.936 12.736 -5.049 1.00 84.19 94 ALA A O 1
ATOM 694 N N . GLY A 1 95 ? 7.465 11.751 -6.289 1.00 92.94 95 GLY A N 1
ATOM 695 C CA . GLY A 1 95 ? 8.370 12.910 -6.309 1.00 92.94 95 GLY A CA 1
ATOM 696 C C . GLY A 1 95 ? 9.790 12.602 -5.831 1.00 92.94 95 GLY A C 1
ATOM 697 O O . GLY A 1 95 ? 10.591 13.503 -5.560 1.00 92.94 95 GLY A O 1
ATOM 698 N N . ARG A 1 96 ? 10.096 11.308 -5.699 1.00 93.38 96 ARG A N 1
ATOM 699 C CA . ARG A 1 96 ? 11.402 10.754 -5.344 1.00 93.38 96 ARG A CA 1
ATOM 700 C C . ARG A 1 96 ? 11.619 9.435 -6.077 1.00 93.38 96 ARG A C 1
ATOM 702 O O . ARG A 1 96 ? 10.657 8.709 -6.303 1.00 93.38 96 ARG A O 1
ATOM 709 N N . ILE A 1 97 ? 12.873 9.114 -6.370 1.00 95.19 97 ILE A N 1
ATOM 710 C CA . ILE A 1 97 ? 13.261 7.775 -6.818 1.00 95.19 97 ILE A CA 1
ATOM 711 C C . ILE A 1 97 ? 13.110 6.812 -5.633 1.00 95.19 97 ILE A C 1
ATOM 713 O O . ILE A 1 97 ? 13.522 7.134 -4.516 1.00 95.19 97 ILE A O 1
ATOM 717 N N . GLY A 1 98 ? 12.447 5.682 -5.863 1.00 93.12 98 GLY A N 1
ATOM 718 C CA . GLY A 1 98 ? 12.313 4.592 -4.907 1.00 93.12 98 GLY A CA 1
ATOM 719 C C . GLY A 1 98 ? 13.579 3.748 -4.817 1.00 93.12 98 GLY A C 1
ATOM 720 O O . GLY A 1 98 ? 14.642 4.119 -5.302 1.00 93.12 98 GLY A O 1
ATOM 721 N N . ASP A 1 99 ? 13.453 2.595 -4.176 1.00 92.31 99 ASP A N 1
ATOM 722 C CA . ASP A 1 99 ? 14.530 1.612 -4.122 1.00 92.31 99 ASP A CA 1
ATOM 723 C C . ASP A 1 99 ? 14.855 1.028 -5.510 1.00 92.31 99 ASP A C 1
ATOM 725 O O . ASP A 1 99 ? 13.967 0.634 -6.269 1.00 92.31 99 ASP A O 1
ATOM 729 N N . THR A 1 100 ? 16.151 0.995 -5.806 1.00 95.56 100 THR A N 1
ATOM 730 C CA . THR A 1 100 ? 16.760 0.465 -7.024 1.00 95.56 100 THR A CA 1
ATOM 731 C C . THR A 1 100 ? 17.913 -0.484 -6.684 1.00 95.56 100 THR A C 1
ATOM 733 O O . THR A 1 100 ? 18.745 -0.751 -7.527 1.00 95.56 100 THR A O 1
ATOM 736 N N . THR A 1 101 ? 18.063 -0.995 -5.468 1.00 94.00 101 THR A N 1
ATOM 737 C CA . THR A 1 101 ? 19.257 -1.795 -5.118 1.00 94.00 101 THR A CA 1
ATOM 738 C C . THR A 1 101 ? 18.963 -3.108 -4.413 1.00 94.00 101 THR A C 1
ATOM 740 O O . THR A 1 101 ? 19.850 -3.957 -4.355 1.00 94.00 101 THR A O 1
ATOM 743 N N . SER A 1 102 ? 17.740 -3.302 -3.923 1.00 90.06 102 SER A N 1
ATOM 744 C CA . SER A 1 102 ? 17.372 -4.436 -3.074 1.00 90.06 102 SER A CA 1
ATOM 745 C C . SER A 1 102 ? 17.583 -5.819 -3.668 1.00 90.06 102 SER A C 1
ATOM 747 O O . SER A 1 102 ? 18.133 -6.692 -3.012 1.00 90.06 102 SER A O 1
ATOM 749 N N . LEU A 1 103 ? 17.173 -6.015 -4.917 1.00 93.44 103 LEU A N 1
ATOM 750 C CA . LEU A 1 103 ? 17.125 -7.330 -5.558 1.00 93.44 103 LEU A CA 1
ATOM 751 C C . LEU A 1 103 ? 18.309 -7.580 -6.501 1.00 93.44 103 LEU A C 1
ATOM 753 O O . LEU A 1 103 ? 18.275 -8.497 -7.327 1.00 93.44 103 LEU A O 1
ATOM 757 N N . LEU A 1 104 ? 19.363 -6.759 -6.417 1.00 94.88 104 LEU A N 1
ATOM 758 C CA . LEU A 1 104 ? 20.534 -6.909 -7.284 1.00 94.88 104 LEU A CA 1
ATOM 759 C C . LEU A 1 104 ? 21.249 -8.252 -7.036 1.00 94.88 104 LEU A C 1
ATOM 761 O O . LEU A 1 104 ? 21.662 -8.897 -8.000 1.00 94.88 104 LEU A O 1
ATOM 765 N N . GLU A 1 105 ? 21.350 -8.712 -5.781 1.00 92.06 105 GLU A N 1
ATOM 766 C CA . GLU A 1 105 ? 21.931 -10.031 -5.453 1.00 92.06 105 GLU A CA 1
ATOM 767 C C . GLU A 1 105 ? 21.040 -11.204 -5.898 1.00 92.06 105 GLU A C 1
ATOM 769 O O . GLU A 1 105 ? 21.547 -12.272 -6.250 1.00 92.06 105 GLU A O 1
ATOM 774 N N . ASP A 1 106 ? 19.726 -10.987 -6.001 1.00 92.12 106 ASP A N 1
ATOM 775 C CA . ASP A 1 106 ? 18.752 -11.971 -6.498 1.00 92.12 106 ASP A CA 1
ATOM 776 C C . ASP A 1 106 ? 18.725 -12.088 -8.035 1.00 92.12 106 ASP A C 1
ATOM 778 O O . ASP A 1 106 ? 17.943 -12.852 -8.623 1.00 92.12 106 ASP A O 1
ATOM 782 N N . GLY A 1 107 ? 19.620 -11.360 -8.707 1.00 94.94 107 GLY A N 1
ATOM 783 C CA . GLY A 1 107 ? 19.816 -11.401 -10.149 1.00 94.94 107 GLY A CA 1
ATOM 784 C C . GLY A 1 107 ? 18.877 -10.491 -10.934 1.00 94.94 107 GLY A C 1
ATOM 785 O O . GLY A 1 107 ? 18.675 -10.728 -12.130 1.00 94.94 107 GLY A O 1
ATOM 786 N N . PHE A 1 108 ? 18.316 -9.463 -10.293 1.00 97.88 108 PHE A N 1
ATOM 787 C CA . PHE A 1 108 ? 17.547 -8.416 -10.958 1.00 97.88 108 PHE A CA 1
ATOM 788 C C . PHE A 1 108 ? 18.440 -7.239 -11.357 1.00 97.88 108 PHE A C 1
ATOM 790 O O . PHE A 1 108 ? 19.371 -6.875 -10.650 1.00 97.88 108 PHE A O 1
ATOM 797 N N . ALA A 1 109 ? 18.120 -6.607 -12.481 1.00 98.69 109 ALA A N 1
ATOM 798 C CA . ALA A 1 109 ? 18.362 -5.181 -12.662 1.00 98.69 109 ALA A CA 1
ATOM 799 C C . ALA A 1 109 ? 17.136 -4.427 -12.129 1.00 98.69 109 ALA A C 1
ATOM 801 O O . ALA A 1 109 ? 16.013 -4.922 -12.255 1.00 98.69 109 ALA A O 1
ATOM 802 N N . MET A 1 110 ? 17.314 -3.253 -11.531 1.00 98.44 110 MET A N 1
ATOM 803 C CA . MET A 1 110 ? 16.209 -2.522 -10.911 1.00 98.44 110 MET A CA 1
ATOM 804 C C . MET A 1 110 ? 16.013 -1.137 -11.509 1.00 98.44 110 MET A C 1
ATOM 806 O O . MET A 1 110 ? 16.951 -0.521 -12.008 1.00 98.44 110 MET A O 1
ATOM 810 N N . ALA A 1 111 ? 14.781 -0.636 -11.453 1.00 98.75 111 ALA A N 1
ATOM 811 C CA . ALA A 1 111 ? 14.459 0.715 -11.888 1.00 98.75 111 ALA A CA 1
ATOM 812 C C . ALA A 1 111 ? 13.347 1.351 -11.051 1.00 98.75 111 ALA A C 1
ATOM 814 O O . ALA A 1 111 ? 12.495 0.665 -10.493 1.00 98.75 111 ALA A O 1
ATOM 815 N N . SER A 1 112 ? 13.333 2.681 -11.000 1.00 98.56 112 SER A N 1
ATOM 816 C CA . SER A 1 112 ? 12.266 3.464 -10.373 1.00 98.56 112 SER A CA 1
ATOM 817 C C . SER A 1 112 ? 12.162 4.842 -11.025 1.00 98.56 112 SER A C 1
ATOM 819 O O . SER A 1 112 ? 13.118 5.348 -11.614 1.00 98.56 112 SER A O 1
ATOM 821 N N . THR A 1 113 ? 11.005 5.488 -10.870 1.00 98.50 113 THR A N 1
ATOM 822 C CA . THR A 1 113 ? 10.768 6.884 -11.270 1.00 98.50 113 THR A CA 1
ATOM 823 C C . THR A 1 113 ? 10.297 7.738 -10.100 1.00 98.50 113 THR A C 1
ATOM 825 O O . THR A 1 113 ? 9.748 7.216 -9.132 1.00 98.50 113 THR A O 1
ATOM 828 N N . ASP A 1 114 ? 10.487 9.052 -10.208 1.00 96.62 114 ASP A N 1
ATOM 829 C CA . ASP A 1 114 ? 9.895 10.041 -9.310 1.00 96.62 114 ASP A CA 1
ATOM 830 C C . ASP A 1 114 ? 8.456 10.418 -9.673 1.00 96.62 114 ASP A C 1
ATOM 832 O O . ASP A 1 114 ? 7.834 11.200 -8.965 1.00 96.62 114 ASP A O 1
ATOM 836 N N . ALA A 1 115 ? 7.921 9.836 -10.743 1.00 96.19 115 ALA A N 1
ATOM 837 C CA . ALA A 1 115 ? 6.583 10.074 -11.255 1.00 96.19 115 ALA A CA 1
ATOM 838 C C . ALA A 1 115 ? 6.344 11.446 -11.924 1.00 96.19 115 ALA A C 1
ATOM 840 O O . ALA A 1 115 ? 5.200 11.757 -12.252 1.00 96.19 115 ALA A O 1
ATOM 841 N N . GLY A 1 116 ? 7.393 12.222 -12.228 1.00 94.94 116 GLY A N 1
ATOM 842 C CA . GLY A 1 116 ? 7.272 13.438 -13.047 1.00 94.94 116 GLY A CA 1
ATOM 843 C C . GLY A 1 116 ? 7.335 14.772 -12.311 1.00 94.94 116 GLY A C 1
ATOM 844 O O . GLY A 1 116 ? 7.024 15.796 -12.923 1.00 94.94 116 GLY A O 1
ATOM 845 N N . HIS A 1 117 ? 7.713 14.785 -11.033 1.00 92.94 117 HIS A N 1
ATOM 846 C CA . HIS A 1 117 ? 7.880 16.001 -10.230 1.00 92.94 117 HIS A CA 1
ATOM 847 C C . HIS A 1 117 ? 8.860 15.775 -9.072 1.00 92.94 117 HIS A C 1
ATOM 849 O O . HIS A 1 117 ? 9.269 14.655 -8.797 1.00 92.94 117 HIS A O 1
ATOM 855 N N . GLU A 1 118 ? 9.251 16.837 -8.361 1.00 85.81 118 GLU A N 1
ATOM 856 C CA . GLU A 1 118 ? 10.087 16.713 -7.161 1.00 85.81 118 GLU A CA 1
ATOM 857 C C . GLU A 1 118 ? 9.273 16.951 -5.884 1.00 85.81 118 GLU A C 1
ATOM 859 O O . GLU A 1 118 ? 8.634 17.990 -5.729 1.00 85.81 118 GLU A O 1
ATOM 864 N N . GLY A 1 119 ? 9.347 16.018 -4.933 1.00 76.81 119 GLY A N 1
ATOM 865 C CA . GLY A 1 119 ? 8.589 16.057 -3.677 1.00 76.81 119 GLY A CA 1
ATOM 866 C C . GLY A 1 119 ? 9.205 16.915 -2.564 1.00 76.81 119 GLY A C 1
ATOM 867 O O . GLY A 1 119 ? 8.650 16.973 -1.474 1.00 76.81 119 GLY A O 1
ATOM 868 N N . ASN A 1 120 ? 10.342 17.580 -2.804 1.00 65.25 120 ASN A N 1
ATOM 869 C CA . ASN A 1 120 ? 11.058 18.378 -1.792 1.00 65.25 120 ASN A CA 1
ATOM 870 C C . ASN A 1 120 ? 10.679 19.873 -1.805 1.00 65.25 120 ASN A C 1
ATOM 872 O O . ASN A 1 120 ? 11.349 20.694 -1.174 1.00 65.25 120 ASN A O 1
ATOM 876 N N . ALA A 1 121 ? 9.641 20.254 -2.553 1.00 62.19 121 ALA A N 1
ATOM 877 C CA . ALA A 1 121 ? 9.147 21.626 -2.566 1.00 62.19 121 ALA A CA 1
ATOM 878 C C . ALA A 1 121 ? 8.499 21.995 -1.211 1.00 62.19 121 ALA A C 1
ATOM 880 O O . ALA A 1 121 ? 7.945 21.119 -0.548 1.00 62.19 121 ALA A O 1
ATOM 881 N N . PRO A 1 122 ? 8.500 23.286 -0.806 1.00 63.41 122 PRO A N 1
ATOM 882 C CA . PRO A 1 122 ? 7.807 23.746 0.406 1.00 63.41 122 PRO A CA 1
ATOM 883 C C . PRO A 1 122 ? 6.326 23.339 0.466 1.00 63.41 122 PRO A C 1
ATOM 885 O O . PRO A 1 122 ? 5.778 23.177 1.551 1.00 63.41 122 PRO A O 1
ATOM 888 N N . ASP A 1 123 ? 5.710 23.165 -0.704 1.00 77.06 123 ASP A N 1
ATOM 889 C CA . ASP A 1 123 ? 4.414 22.528 -0.906 1.00 77.06 123 ASP A CA 1
ATOM 890 C C . ASP A 1 123 ? 4.590 21.379 -1.913 1.00 77.06 123 ASP A C 1
ATOM 892 O O . ASP A 1 123 ? 4.518 21.571 -3.130 1.00 77.06 123 ASP A O 1
ATOM 896 N N . ALA A 1 124 ? 4.891 20.185 -1.397 1.00 76.94 124 ALA A N 1
ATOM 897 C CA . ALA A 1 124 ? 5.159 18.987 -2.196 1.00 76.94 124 ALA A CA 1
ATOM 898 C C . ALA A 1 124 ? 3.961 18.546 -3.060 1.00 76.94 124 ALA A C 1
ATOM 900 O O . ALA A 1 124 ? 4.141 17.811 -4.028 1.00 76.94 124 ALA A O 1
ATOM 901 N N . ASN A 1 125 ? 2.749 19.012 -2.743 1.00 87.88 125 ASN A N 1
ATOM 902 C CA . ASN A 1 125 ? 1.518 18.664 -3.447 1.00 87.88 125 ASN A CA 1
ATOM 903 C C . ASN A 1 125 ? 1.083 19.732 -4.467 1.00 87.88 125 ASN A C 1
ATOM 905 O O . ASN A 1 125 ? 0.127 19.515 -5.213 1.00 87.88 125 ASN A O 1
ATOM 909 N N . ALA A 1 126 ? 1.799 20.854 -4.590 1.00 90.31 126 ALA A N 1
ATOM 910 C CA . ALA A 1 126 ? 1.462 21.912 -5.545 1.00 90.31 126 ALA A CA 1
ATOM 911 C C . ALA A 1 126 ? 1.435 21.439 -7.014 1.00 90.31 126 ALA A C 1
ATOM 913 O O . ALA A 1 126 ? 0.774 22.071 -7.847 1.00 90.31 126 ALA A O 1
ATOM 914 N N . PHE A 1 127 ? 2.105 20.324 -7.340 1.00 91.88 127 PHE A N 1
ATOM 915 C CA . PHE A 1 127 ? 2.090 19.725 -8.680 1.00 91.88 127 PHE A CA 1
ATOM 916 C C . PHE A 1 127 ? 0.675 19.343 -9.145 1.00 91.88 127 PHE A C 1
ATOM 918 O O . PHE A 1 127 ? 0.426 19.344 -10.347 1.00 91.88 127 PHE A O 1
ATOM 925 N N . PHE A 1 128 ? -0.280 19.123 -8.230 1.00 93.12 128 PHE A N 1
ATOM 926 C CA . PHE A 1 128 ? -1.685 18.866 -8.574 1.00 93.12 128 PHE A CA 1
ATOM 927 C C . PHE A 1 128 ? -2.354 20.015 -9.355 1.00 93.12 128 PHE A C 1
ATOM 929 O O . PHE A 1 128 ? -3.395 19.818 -9.982 1.00 93.12 128 PHE A O 1
ATOM 936 N N . ARG A 1 129 ? -1.749 21.211 -9.379 1.00 92.38 129 ARG A N 1
ATOM 937 C CA . ARG A 1 129 ? -2.192 22.335 -10.223 1.00 92.38 129 ARG A CA 1
ATOM 938 C C . ARG A 1 129 ? -1.803 22.165 -11.698 1.00 92.38 129 ARG A C 1
ATOM 940 O O . ARG A 1 129 ? -2.454 22.741 -12.577 1.00 92.38 129 ARG A O 1
ATOM 947 N N . ASP A 1 130 ? -0.752 21.397 -11.979 1.00 91.94 130 ASP A N 1
ATOM 948 C CA . ASP A 1 130 ? -0.249 21.133 -13.325 1.00 91.94 130 ASP A CA 1
ATOM 949 C C . ASP A 1 130 ? -0.835 19.828 -13.874 1.00 91.94 130 ASP A C 1
ATOM 951 O O . ASP A 1 130 ? -0.566 18.727 -13.400 1.00 91.94 130 ASP A O 1
ATOM 955 N N . ARG A 1 131 ? -1.621 19.950 -14.946 1.00 91.06 131 ARG A N 1
ATOM 956 C CA . ARG A 1 131 ? -2.282 18.805 -15.571 1.00 91.06 131 ARG A CA 1
ATOM 957 C C . ARG A 1 131 ? -1.286 17.784 -16.126 1.00 91.06 131 ARG A C 1
ATOM 959 O O . ARG A 1 131 ? -1.593 16.598 -16.089 1.00 91.06 131 ARG A O 1
ATOM 966 N N . LEU A 1 132 ? -0.140 18.212 -16.658 1.00 92.81 132 LEU A N 1
ATOM 967 C CA . LEU A 1 132 ? 0.863 17.284 -17.179 1.00 92.81 132 LEU A CA 1
ATOM 968 C C . LEU A 1 132 ? 1.526 16.511 -16.037 1.00 92.81 132 LEU A C 1
ATOM 970 O O . LEU A 1 132 ? 1.670 15.298 -16.149 1.00 92.81 132 LEU A O 1
ATOM 974 N N . ALA A 1 133 ? 1.843 17.179 -14.926 1.00 94.38 133 ALA A N 1
ATOM 975 C CA . ALA A 1 133 ? 2.393 16.517 -13.745 1.00 94.38 133 ALA A CA 1
ATOM 976 C C . ALA A 1 133 ? 1.402 15.492 -13.161 1.00 94.38 133 ALA A C 1
ATOM 978 O O . ALA A 1 133 ? 1.776 14.352 -12.905 1.00 94.38 133 ALA A O 1
ATOM 979 N N . VAL A 1 134 ? 0.111 15.839 -13.068 1.00 94.56 134 VAL A N 1
ATOM 980 C CA . VAL A 1 134 ? -0.945 14.901 -12.638 1.00 94.56 134 VAL A CA 1
ATOM 981 C C . VAL A 1 134 ? -1.079 13.708 -13.593 1.00 94.56 134 VAL A C 1
ATOM 983 O O . VAL A 1 134 ? -1.289 12.584 -13.148 1.00 94.56 134 VAL A O 1
ATOM 986 N N . ILE A 1 135 ? -0.932 13.915 -14.904 1.00 95.69 135 ILE A N 1
ATOM 987 C CA . ILE A 1 135 ? -0.934 12.830 -15.899 1.00 95.69 135 ILE A CA 1
ATOM 988 C C . ILE A 1 135 ? 0.318 11.941 -15.760 1.00 95.69 135 ILE A C 1
ATOM 990 O O . ILE A 1 135 ? 0.222 10.715 -15.880 1.00 95.69 135 ILE A O 1
ATOM 994 N N . ASN A 1 136 ? 1.487 12.538 -15.514 1.00 96.94 136 ASN A N 1
ATOM 995 C CA . ASN A 1 136 ? 2.735 11.809 -15.296 1.00 96.94 136 ASN A CA 1
ATOM 996 C C . ASN A 1 136 ? 2.637 10.919 -14.055 1.00 96.94 136 ASN A C 1
ATOM 998 O O . ASN A 1 136 ? 2.845 9.710 -14.176 1.00 96.94 136 ASN A O 1
ATOM 1002 N N . TYR A 1 137 ? 2.201 11.496 -12.934 1.00 96.50 137 TYR A N 1
ATOM 1003 C CA . TYR A 1 137 ? 1.918 10.794 -11.684 1.00 96.50 137 TYR A CA 1
ATOM 1004 C C . TYR A 1 137 ? 0.844 9.713 -11.855 1.00 96.50 137 TYR A C 1
ATOM 1006 O O . TYR A 1 137 ? 0.963 8.597 -11.347 1.00 96.50 137 TYR A O 1
ATOM 1014 N N . GLY A 1 138 ? -0.201 10.032 -12.617 1.00 95.38 138 GLY A N 1
ATOM 1015 C CA . GLY A 1 138 ? -1.331 9.155 -12.863 1.00 95.38 138 GLY A CA 1
ATOM 1016 C C . GLY A 1 138 ? -0.959 7.874 -13.604 1.00 95.38 138 GLY A C 1
ATOM 1017 O O . GLY A 1 138 ? -1.325 6.792 -13.149 1.00 95.38 138 GLY A O 1
ATOM 1018 N N . TYR A 1 139 ? -0.254 7.964 -14.737 1.00 95.44 139 TYR A N 1
ATOM 1019 C CA . TYR A 1 139 ? 0.006 6.772 -15.560 1.00 95.44 139 TYR A CA 1
ATOM 1020 C C . TYR A 1 139 ? 1.180 6.850 -16.545 1.00 95.44 139 TYR A C 1
ATOM 1022 O O . TYR A 1 139 ? 1.593 5.810 -17.056 1.00 95.44 139 TYR A O 1
ATOM 1030 N N . ARG A 1 140 ? 1.712 8.031 -16.898 1.00 96.94 140 ARG A N 1
ATOM 1031 C CA . ARG A 1 140 ? 2.763 8.091 -17.941 1.00 96.94 140 ARG A CA 1
ATOM 1032 C C . ARG A 1 140 ? 4.146 7.738 -17.415 1.00 96.94 140 ARG A C 1
ATOM 1034 O O . ARG A 1 140 ? 4.883 7.048 -18.110 1.00 96.94 140 ARG A O 1
ATOM 1041 N N . ALA A 1 141 ? 4.510 8.218 -16.227 1.00 98.12 141 ALA A N 1
ATOM 1042 C CA . ALA A 1 141 ? 5.894 8.158 -15.772 1.00 98.12 141 ALA A CA 1
ATOM 1043 C C . ALA A 1 141 ? 6.402 6.723 -15.602 1.00 98.12 141 ALA A C 1
ATOM 1045 O O . ALA A 1 141 ? 7.458 6.386 -16.125 1.00 98.12 141 ALA A O 1
ATOM 1046 N N . VAL A 1 142 ? 5.614 5.860 -14.956 1.00 98.50 142 VAL A N 1
ATOM 1047 C CA . VAL A 1 142 ? 5.968 4.445 -14.750 1.00 98.50 142 VAL A CA 1
ATOM 1048 C C . VAL A 1 142 ? 6.198 3.730 -16.080 1.00 98.50 142 VAL A C 1
ATOM 1050 O O . VAL A 1 142 ? 7.237 3.097 -16.255 1.00 98.50 142 VAL A O 1
ATOM 1053 N N . HIS A 1 143 ? 5.291 3.896 -17.046 1.00 98.62 143 HIS A N 1
ATOM 1054 C CA . HIS A 1 143 ? 5.424 3.297 -18.375 1.00 98.62 143 HIS A CA 1
ATOM 1055 C C . HIS A 1 143 ? 6.674 3.790 -19.114 1.00 98.62 143 HIS A C 1
ATOM 1057 O O . HIS A 1 143 ? 7.513 2.994 -19.532 1.00 98.62 143 HIS A O 1
ATOM 1063 N N . LEU A 1 144 ? 6.839 5.110 -19.236 1.00 98.62 144 LEU A N 1
ATOM 1064 C CA . LEU A 1 144 ? 7.951 5.692 -19.992 1.00 98.62 144 LEU A CA 1
ATOM 1065 C C . LEU A 1 144 ? 9.309 5.330 -19.375 1.00 98.62 144 LEU A C 1
ATOM 1067 O O . LEU A 1 144 ? 10.243 4.976 -20.095 1.00 98.62 144 LEU A O 1
ATOM 1071 N N . SER A 1 145 ? 9.413 5.354 -18.045 1.00 98.69 145 SER A N 1
ATOM 1072 C CA . SER A 1 145 ? 10.622 4.924 -17.342 1.00 98.69 145 SER A CA 1
ATOM 1073 C C . SER A 1 145 ? 10.879 3.426 -17.479 1.00 98.69 145 SER A C 1
ATOM 1075 O O . SER A 1 145 ? 12.035 3.022 -17.530 1.00 98.69 145 SER A O 1
ATOM 1077 N N . THR A 1 146 ? 9.838 2.602 -17.594 1.00 98.81 146 THR A N 1
ATOM 1078 C CA . THR A 1 146 ? 9.978 1.154 -17.818 1.00 98.81 146 THR A CA 1
ATOM 1079 C C . THR A 1 146 ? 10.506 0.842 -19.203 1.00 98.81 146 THR A C 1
ATOM 1081 O O . THR A 1 146 ? 11.449 0.064 -19.331 1.00 98.81 146 THR A O 1
ATOM 1084 N N . VAL A 1 147 ? 9.957 1.487 -20.233 1.00 98.50 147 VAL A N 1
ATOM 1085 C CA . VAL A 1 147 ? 10.462 1.364 -21.606 1.00 98.50 147 VAL A CA 1
ATOM 1086 C C . VAL A 1 147 ? 11.935 1.773 -21.663 1.00 98.50 147 VAL A C 1
ATOM 1088 O O . VAL A 1 147 ? 12.754 1.043 -22.218 1.00 98.50 147 VAL A O 1
ATOM 1091 N N . ALA A 1 148 ? 12.293 2.890 -21.020 1.00 98.50 148 ALA A N 1
ATOM 1092 C CA . ALA A 1 148 ? 13.680 3.336 -20.962 1.00 98.50 148 ALA A CA 1
ATOM 1093 C C . ALA A 1 148 ? 14.596 2.376 -20.195 1.00 98.50 148 ALA A C 1
ATOM 1095 O O . ALA A 1 148 ? 15.698 2.081 -20.656 1.00 98.50 148 ALA A O 1
ATOM 1096 N N . ALA A 1 149 ? 14.144 1.859 -19.054 1.00 98.69 149 ALA A N 1
ATOM 1097 C CA . ALA A 1 149 ? 14.913 0.911 -18.263 1.00 98.69 149 ALA A CA 1
ATOM 1098 C C . ALA A 1 149 ? 15.188 -0.383 -19.032 1.00 98.69 149 ALA A C 1
ATOM 1100 O O . ALA A 1 149 ? 16.334 -0.823 -19.069 1.00 98.69 149 ALA A O 1
ATOM 1101 N N . LYS A 1 150 ? 14.182 -0.950 -19.712 1.00 98.81 150 LYS A N 1
ATOM 1102 C CA . LYS A 1 150 ? 14.358 -2.162 -20.526 1.00 98.81 150 LYS A CA 1
ATOM 1103 C C . LYS A 1 150 ? 15.433 -1.983 -21.600 1.00 98.81 150 LYS A C 1
ATOM 1105 O O . LYS A 1 150 ? 16.259 -2.875 -21.776 1.00 98.81 150 LYS A O 1
ATOM 1110 N N . GLU A 1 151 ? 15.447 -0.834 -22.273 1.00 98.00 151 GLU A N 1
ATOM 1111 C CA . GLU A 1 151 ? 16.443 -0.506 -23.299 1.00 98.00 151 GLU A CA 1
ATOM 1112 C C . GLU A 1 151 ? 17.853 -0.336 -22.715 1.00 98.00 151 GLU A C 1
ATOM 1114 O O . GLU A 1 151 ? 18.813 -0.888 -23.251 1.00 98.00 151 GLU A O 1
ATOM 1119 N N . ILE A 1 152 ? 17.981 0.382 -21.595 1.00 98.62 152 ILE A N 1
ATOM 1120 C CA . ILE A 1 152 ? 19.263 0.582 -20.902 1.00 98.62 152 ILE A CA 1
ATOM 1121 C C . ILE A 1 152 ? 19.841 -0.759 -20.435 1.00 98.62 152 ILE A C 1
ATOM 1123 O O . ILE A 1 152 ? 21.019 -1.030 -20.664 1.00 98.62 152 ILE A O 1
ATOM 1127 N N . ILE A 1 153 ? 19.007 -1.613 -19.836 1.00 98.69 153 ILE A N 1
ATOM 1128 C CA . ILE A 1 153 ? 19.400 -2.954 -19.386 1.00 98.69 153 ILE A CA 1
ATOM 1129 C C . ILE A 1 153 ? 19.862 -3.797 -20.580 1.00 98.69 153 ILE A C 1
ATOM 1131 O O . ILE A 1 153 ? 20.948 -4.379 -20.536 1.00 98.69 153 ILE A O 1
ATOM 1135 N N . GLY A 1 154 ? 19.091 -3.796 -21.673 1.00 98.00 154 GLY A N 1
ATOM 1136 C CA . GLY A 1 154 ? 19.444 -4.516 -22.897 1.00 98.00 154 GLY A CA 1
ATOM 1137 C C . GLY A 1 154 ? 20.783 -4.069 -23.486 1.00 98.00 154 GLY A C 1
ATOM 1138 O O . GLY A 1 154 ? 21.622 -4.896 -23.842 1.00 98.00 154 GLY A O 1
ATOM 1139 N N . ALA A 1 155 ? 21.040 -2.760 -23.515 1.00 96.75 155 ALA A N 1
ATOM 1140 C CA . ALA A 1 155 ? 22.303 -2.213 -24.000 1.00 96.75 155 ALA A CA 1
ATOM 1141 C C . ALA A 1 155 ? 23.496 -2.546 -23.086 1.00 96.75 155 ALA A C 1
ATOM 1143 O O . ALA A 1 155 ? 24.606 -2.761 -23.578 1.00 96.75 155 ALA A O 1
ATOM 1144 N N . PHE A 1 156 ? 23.290 -2.588 -21.765 1.00 97.62 156 PHE A N 1
ATOM 1145 C CA . PHE A 1 156 ? 24.353 -2.879 -20.802 1.00 97.62 156 PHE A CA 1
ATOM 1146 C C . PHE A 1 156 ? 24.792 -4.348 -20.828 1.00 97.62 156 PHE A C 1
ATOM 1148 O O . PHE A 1 156 ? 25.994 -4.622 -20.732 1.00 97.62 156 PHE A O 1
ATOM 1155 N N . TYR A 1 157 ? 23.853 -5.289 -20.963 1.00 97.19 157 TYR A N 1
ATOM 1156 C CA . TYR A 1 157 ? 24.157 -6.725 -20.977 1.00 97.19 157 TYR A CA 1
ATOM 1157 C C . TYR A 1 157 ? 24.332 -7.317 -22.378 1.00 97.19 157 TYR A C 1
ATOM 1159 O O . TYR A 1 157 ? 24.919 -8.389 -22.507 1.00 97.19 157 TYR A O 1
ATOM 1167 N N . GLY A 1 158 ? 23.865 -6.631 -23.423 1.00 95.75 158 GLY A N 1
ATOM 1168 C CA . GLY A 1 158 ? 23.868 -7.152 -24.792 1.00 95.75 158 GLY A CA 1
ATOM 1169 C C . GLY A 1 158 ? 22.805 -8.228 -25.047 1.00 95.75 158 GLY A C 1
ATOM 1170 O O . GLY A 1 158 ? 22.842 -8.880 -26.088 1.00 95.75 158 GLY A O 1
ATOM 1171 N N . GLU A 1 159 ? 21.861 -8.422 -24.123 1.00 95.31 159 GLU A N 1
ATOM 1172 C CA . GLU A 1 159 ? 20.691 -9.290 -24.286 1.00 95.31 159 GLU A CA 1
ATOM 1173 C C . GLU A 1 159 ? 19.445 -8.625 -23.682 1.00 95.31 159 GLU A C 1
ATOM 1175 O O . GLU A 1 159 ? 19.541 -7.890 -22.699 1.00 95.31 159 GLU A O 1
ATOM 1180 N N . ASP A 1 160 ? 18.276 -8.890 -24.266 1.00 95.62 160 ASP A N 1
ATOM 1181 C CA . ASP A 1 160 ? 17.005 -8.364 -23.766 1.00 95.62 160 ASP A CA 1
ATOM 1182 C C . ASP A 1 160 ? 16.613 -8.992 -22.419 1.00 95.62 160 ASP A C 1
ATOM 1184 O O . ASP A 1 160 ? 17.001 -10.111 -22.071 1.00 95.62 160 ASP A O 1
ATOM 1188 N N . ASN A 1 161 ? 15.775 -8.274 -21.672 1.00 97.00 161 ASN A N 1
ATOM 1189 C CA . ASN A 1 161 ? 15.150 -8.779 -20.451 1.00 97.00 161 ASN A CA 1
ATOM 1190 C C . ASN A 1 161 ? 14.332 -10.042 -20.766 1.00 97.00 161 ASN A C 1
ATOM 1192 O O . ASN A 1 161 ? 13.464 -10.012 -21.638 1.00 97.00 161 ASN A O 1
ATOM 1196 N N . ARG A 1 162 ? 14.578 -11.134 -20.032 1.00 97.94 1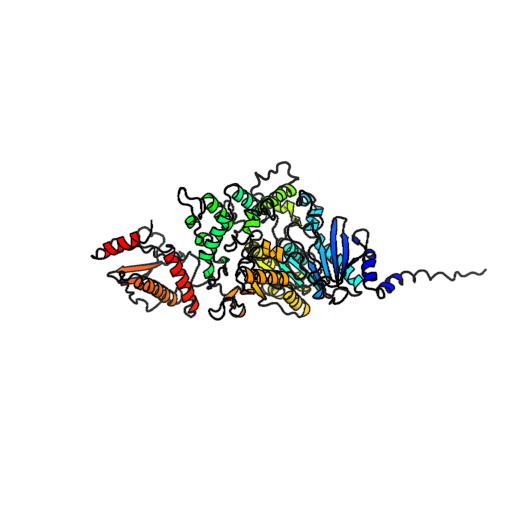62 ARG A N 1
ATOM 1197 C CA . ARG A 1 162 ? 13.774 -12.365 -20.112 1.00 97.94 162 ARG A CA 1
ATOM 1198 C C . ARG A 1 162 ? 12.432 -12.194 -19.410 1.00 97.94 162 ARG A C 1
ATOM 1200 O O . ARG A 1 162 ? 11.426 -12.647 -19.939 1.00 97.94 162 ARG A O 1
ATOM 1207 N N . HIS A 1 163 ? 12.449 -11.540 -18.247 1.00 98.56 163 HIS A N 1
ATOM 1208 C CA . HIS A 1 163 ? 11.263 -11.259 -17.442 1.00 98.56 163 HIS A CA 1
ATOM 1209 C C . HIS A 1 163 ? 11.326 -9.852 -16.846 1.00 98.56 163 HIS A C 1
ATOM 1211 O O . HIS A 1 163 ? 12.385 -9.408 -16.391 1.00 98.56 163 HIS A O 1
ATOM 1217 N N . ALA A 1 164 ? 10.192 -9.162 -16.812 1.00 98.75 164 ALA A N 1
ATOM 1218 C CA . ALA A 1 164 ? 10.036 -7.868 -16.165 1.00 98.75 164 ALA A CA 1
ATOM 1219 C C . ALA A 1 164 ? 8.955 -7.933 -15.085 1.00 98.75 164 ALA A C 1
ATOM 1221 O O . ALA A 1 164 ? 7.836 -8.378 -15.324 1.00 98.75 164 ALA A O 1
ATOM 1222 N N . TYR A 1 165 ? 9.291 -7.433 -13.904 1.00 98.88 165 TYR A N 1
ATOM 1223 C CA . TYR A 1 165 ? 8.429 -7.415 -12.736 1.00 98.88 165 TYR A CA 1
ATOM 1224 C C . TYR A 1 165 ? 8.182 -5.982 -12.278 1.00 98.88 165 TYR A C 1
ATOM 1226 O O . TYR A 1 165 ? 9.034 -5.111 -12.469 1.00 98.88 165 TYR A O 1
ATOM 1234 N N . ILE A 1 166 ? 7.035 -5.742 -11.652 1.00 98.81 166 ILE A N 1
ATOM 1235 C CA . ILE A 1 166 ? 6.730 -4.480 -10.975 1.00 98.81 166 ILE A CA 1
ATOM 1236 C C . ILE A 1 166 ? 6.217 -4.743 -9.563 1.00 98.81 166 ILE A C 1
ATOM 1238 O O . ILE A 1 166 ? 5.392 -5.626 -9.333 1.00 98.81 166 ILE A O 1
ATOM 1242 N N . TRP A 1 167 ? 6.678 -3.936 -8.618 1.00 97.38 167 TRP A N 1
ATOM 1243 C CA . TRP A 1 167 ? 6.220 -3.959 -7.238 1.00 97.38 167 TRP A CA 1
ATOM 1244 C C . TRP A 1 167 ? 5.969 -2.539 -6.736 1.00 97.38 167 TRP A C 1
ATOM 1246 O O . TRP A 1 167 ? 6.683 -1.597 -7.086 1.00 97.38 167 TRP A O 1
ATOM 1256 N N . GLY A 1 168 ? 4.976 -2.386 -5.868 1.00 96.94 168 GLY A N 1
ATOM 1257 C CA . GLY A 1 168 ? 4.791 -1.166 -5.098 1.00 96.94 168 GLY A CA 1
ATOM 1258 C C . GLY A 1 168 ? 3.632 -1.287 -4.124 1.00 96.94 168 GLY A C 1
ATOM 1259 O O . GLY A 1 168 ? 2.716 -2.081 -4.336 1.00 96.94 168 GLY A O 1
ATOM 1260 N N . CYS A 1 169 ? 3.654 -0.459 -3.080 1.00 97.00 169 CYS A N 1
ATOM 1261 C CA . CYS A 1 169 ? 2.565 -0.362 -2.114 1.00 97.00 169 CYS A CA 1
ATOM 1262 C C . CYS A 1 169 ? 1.922 1.038 -2.101 1.00 97.00 169 CYS A C 1
ATOM 1264 O O . CYS A 1 169 ? 2.577 2.021 -2.467 1.00 97.00 169 CYS A O 1
ATOM 1266 N N . SER A 1 170 ? 0.650 1.165 -1.703 1.00 96.19 170 SER A N 1
ATOM 1267 C CA . SER A 1 170 ? -0.084 2.442 -1.663 1.00 96.19 170 SER A CA 1
ATOM 1268 C C . SER A 1 170 ? -0.325 3.007 -3.072 1.00 96.19 170 SER A C 1
ATOM 1270 O O . SER A 1 170 ? -0.813 2.307 -3.964 1.00 96.19 170 SER A O 1
ATOM 1272 N N . ASN A 1 171 ? 0.060 4.258 -3.342 1.00 96.12 171 ASN A N 1
ATOM 1273 C CA . ASN A 1 171 ? 0.137 4.767 -4.716 1.00 96.12 171 ASN A CA 1
ATOM 1274 C C . ASN A 1 171 ? 1.021 3.891 -5.627 1.00 96.12 171 ASN A C 1
ATOM 1276 O O . ASN A 1 171 ? 0.731 3.782 -6.815 1.00 96.12 171 ASN A O 1
ATOM 1280 N N . GLY A 1 172 ? 2.043 3.220 -5.085 1.00 97.50 172 GLY A N 1
ATOM 1281 C CA . GLY A 1 172 ? 2.832 2.239 -5.826 1.00 97.50 172 GLY A CA 1
ATOM 1282 C C . GLY A 1 172 ? 1.987 1.048 -6.277 1.00 97.50 172 GLY A C 1
ATOM 1283 O O . GLY A 1 172 ? 2.058 0.656 -7.437 1.00 97.50 172 GLY A O 1
ATOM 1284 N N . GLY A 1 173 ? 1.104 0.542 -5.411 1.00 98.12 173 GLY A N 1
ATOM 1285 C CA . GLY A 1 173 ? 0.152 -0.515 -5.760 1.00 98.12 173 GLY A CA 1
ATOM 1286 C C . GLY A 1 173 ? -0.867 -0.050 -6.804 1.00 98.12 173 GLY A C 1
ATOM 1287 O O . GLY A 1 173 ? -1.159 -0.771 -7.755 1.00 98.12 173 GLY A O 1
ATOM 1288 N N . ARG A 1 174 ? -1.355 1.195 -6.701 1.00 98.06 174 ARG A N 1
ATOM 1289 C CA . ARG A 1 174 ? -2.194 1.811 -7.748 1.00 98.06 174 ARG A CA 1
ATOM 1290 C C . ARG A 1 174 ? -1.452 1.871 -9.085 1.00 98.06 174 ARG A C 1
ATOM 1292 O O . ARG A 1 174 ? -2.018 1.526 -10.117 1.00 98.06 174 ARG A O 1
ATOM 1299 N N . ALA A 1 175 ? -0.197 2.313 -9.073 1.00 98.25 175 ALA A N 1
ATOM 1300 C CA . ALA A 1 175 ? 0.647 2.397 -10.257 1.00 98.25 175 ALA A CA 1
ATOM 1301 C C . ALA A 1 175 ? 0.926 1.018 -10.878 1.00 98.25 175 ALA A C 1
ATOM 1303 O O . ALA A 1 175 ? 0.911 0.910 -12.102 1.00 98.25 175 ALA A O 1
ATOM 1304 N N . VAL A 1 176 ? 1.093 -0.027 -10.057 1.00 98.69 176 VAL A N 1
ATOM 1305 C CA . VAL A 1 176 ? 1.152 -1.425 -10.511 1.00 98.69 176 VAL A CA 1
ATOM 1306 C C . VAL A 1 176 ? -0.117 -1.771 -11.286 1.00 98.69 176 VAL A C 1
ATOM 1308 O O . VAL A 1 176 ? -0.035 -2.056 -12.477 1.00 98.69 176 VAL A O 1
ATOM 1311 N N . LEU A 1 177 ? -1.296 -1.673 -10.660 1.00 98.62 177 LEU A N 1
ATOM 1312 C CA . LEU A 1 177 ? -2.563 -2.021 -11.318 1.00 98.62 177 LEU A CA 1
ATOM 1313 C C . LEU A 1 177 ? -2.812 -1.182 -12.581 1.00 98.62 177 LEU A C 1
ATOM 1315 O O . LEU A 1 177 ? -3.274 -1.698 -13.599 1.00 98.62 177 LEU A O 1
ATOM 1319 N N . ASN A 1 178 ? -2.455 0.102 -12.547 1.00 97.94 178 ASN A N 1
ATOM 1320 C CA . ASN A 1 178 ? -2.547 0.996 -13.694 1.00 97.94 178 ASN A CA 1
ATOM 1321 C C . ASN A 1 178 ? -1.665 0.526 -14.860 1.00 97.94 178 ASN A C 1
ATOM 1323 O O . ASN A 1 178 ? -2.131 0.519 -16.001 1.00 97.94 178 ASN A O 1
ATOM 1327 N N . ALA A 1 179 ? -0.427 0.107 -14.581 1.00 98.31 179 ALA A N 1
ATOM 1328 C CA . ALA A 1 179 ? 0.478 -0.410 -15.596 1.00 98.31 179 ALA A CA 1
ATOM 1329 C C . ALA A 1 179 ? -0.072 -1.683 -16.244 1.00 98.31 179 ALA A C 1
ATOM 1331 O O . ALA A 1 179 ? -0.044 -1.795 -17.464 1.00 98.31 179 ALA A O 1
ATOM 1332 N N . LEU A 1 180 ? -0.663 -2.592 -15.466 1.00 98.50 180 LEU A N 1
ATOM 1333 C CA . LEU A 1 180 ? -1.260 -3.815 -16.012 1.00 98.50 180 LEU A CA 1
ATOM 1334 C C . LEU A 1 180 ? -2.483 -3.530 -16.887 1.00 98.50 180 LEU A C 1
ATOM 1336 O O . LEU A 1 180 ? -2.644 -4.147 -17.933 1.00 98.50 180 LEU A O 1
ATOM 1340 N N . LEU A 1 181 ? -3.331 -2.578 -16.495 1.00 97.88 181 LEU A N 1
ATOM 1341 C CA . LEU A 1 181 ? -4.533 -2.231 -17.259 1.00 97.88 181 LEU A CA 1
ATOM 1342 C C . LEU A 1 181 ? -4.219 -1.438 -18.535 1.00 97.88 181 LEU A C 1
ATOM 1344 O O . LEU A 1 181 ? -4.858 -1.636 -19.567 1.00 97.88 181 LEU A O 1
ATOM 1348 N N . ARG A 1 182 ? -3.253 -0.513 -18.481 1.00 97.50 182 ARG A N 1
ATOM 1349 C CA . ARG A 1 182 ? -2.959 0.410 -19.594 1.00 97.50 182 ARG A CA 1
ATOM 1350 C C . ARG A 1 182 ? -1.817 -0.052 -20.486 1.00 97.50 182 ARG A C 1
ATOM 1352 O O . ARG A 1 182 ? -1.861 0.183 -21.692 1.00 97.50 182 ARG A O 1
ATOM 1359 N N . TYR A 1 183 ? -0.818 -0.704 -19.901 1.00 98.19 183 TYR A N 1
ATOM 1360 C CA . TYR A 1 183 ? 0.402 -1.164 -20.564 1.00 98.19 183 TYR A CA 1
ATOM 1361 C C . TYR A 1 183 ? 0.681 -2.638 -20.238 1.00 98.19 183 TYR A C 1
ATOM 1363 O O . TYR A 1 183 ? 1.748 -2.993 -19.746 1.00 98.19 183 TYR A O 1
ATOM 1371 N N . PRO A 1 184 ? -0.261 -3.541 -20.548 1.00 98.00 184 PRO A N 1
ATOM 1372 C CA . PRO A 1 184 ? -0.196 -4.959 -20.179 1.00 98.00 184 PRO A CA 1
ATOM 1373 C C . PRO A 1 184 ? 0.978 -5.761 -20.779 1.00 98.00 184 PRO A C 1
ATOM 1375 O O . PRO A 1 184 ? 1.012 -6.974 -20.611 1.00 98.00 184 PRO A O 1
ATOM 1378 N N . ALA A 1 185 ? 1.876 -5.142 -21.549 1.00 97.75 185 ALA A N 1
ATOM 1379 C CA . ALA A 1 185 ? 3.104 -5.754 -22.072 1.00 97.75 185 ALA A CA 1
ATOM 1380 C C . ALA A 1 185 ? 4.370 -5.273 -21.331 1.00 97.75 185 ALA A C 1
ATOM 1382 O O . ALA A 1 185 ? 5.483 -5.698 -21.648 1.00 97.75 185 ALA A O 1
ATOM 1383 N N . ASP A 1 186 ? 4.223 -4.363 -20.367 1.00 98.62 186 ASP A N 1
ATOM 1384 C CA . ASP A 1 186 ? 5.351 -3.813 -19.622 1.00 98.62 186 ASP A CA 1
ATOM 1385 C C . ASP A 1 186 ? 5.923 -4.822 -18.622 1.00 98.62 186 ASP A C 1
ATOM 1387 O O . ASP A 1 186 ? 7.131 -4.805 -18.390 1.00 98.62 186 ASP A O 1
ATOM 1391 N N . TYR A 1 187 ? 5.108 -5.733 -18.090 1.00 98.75 187 TYR A N 1
ATOM 1392 C CA . TYR A 1 187 ? 5.523 -6.680 -17.056 1.00 98.75 187 TYR A CA 1
ATOM 1393 C C . TYR A 1 187 ? 4.886 -8.053 -17.253 1.00 98.75 187 TYR A C 1
ATOM 1395 O O . TYR A 1 187 ? 3.767 -8.154 -17.751 1.00 98.75 187 TYR A O 1
ATOM 1403 N N . ASP A 1 188 ? 5.600 -9.082 -16.814 1.00 98.88 188 ASP A N 1
ATOM 1404 C CA . ASP A 1 188 ? 5.165 -10.477 -16.772 1.00 98.88 188 ASP A CA 1
ATOM 1405 C C . ASP A 1 188 ? 4.639 -10.846 -15.376 1.00 98.88 188 ASP A C 1
ATOM 1407 O O . ASP A 1 188 ? 3.726 -11.655 -15.242 1.00 98.88 188 ASP A O 1
ATOM 1411 N N . GLY A 1 189 ? 5.181 -10.227 -14.321 1.00 98.75 189 GLY A N 1
ATOM 1412 C CA . GLY A 1 189 ? 4.770 -10.454 -12.935 1.00 98.75 189 GLY A CA 1
ATOM 1413 C C . GLY A 1 189 ? 4.602 -9.156 -12.158 1.00 98.75 189 GLY A C 1
ATOM 1414 O O . GLY A 1 189 ? 5.370 -8.210 -12.325 1.00 98.75 189 GLY A O 1
ATOM 1415 N N . ALA A 1 190 ? 3.605 -9.100 -11.286 1.00 98.88 190 ALA A N 1
ATOM 1416 C CA . ALA A 1 190 ? 3.292 -7.897 -10.535 1.00 98.88 190 ALA A CA 1
ATOM 1417 C C . ALA A 1 190 ? 2.916 -8.191 -9.086 1.00 98.88 190 ALA A C 1
ATOM 1419 O O . ALA A 1 190 ? 2.216 -9.162 -8.801 1.00 98.88 190 ALA A O 1
ATOM 1420 N N . VAL A 1 191 ? 3.334 -7.305 -8.183 1.00 98.81 191 VAL A N 1
ATOM 1421 C CA . VAL A 1 191 ? 2.910 -7.309 -6.782 1.00 98.81 191 VAL A CA 1
ATOM 1422 C C . VAL A 1 191 ? 2.365 -5.928 -6.411 1.00 98.81 191 VAL A C 1
ATOM 1424 O O . VAL A 1 191 ? 3.106 -4.945 -6.378 1.00 98.81 191 VAL A O 1
ATOM 1427 N N . ALA A 1 192 ? 1.064 -5.848 -6.137 1.00 98.69 192 ALA A N 1
ATOM 1428 C CA . ALA A 1 192 ? 0.383 -4.621 -5.737 1.00 98.69 192 ALA A CA 1
ATOM 1429 C C . ALA A 1 192 ? 0.008 -4.675 -4.250 1.00 98.69 192 ALA A C 1
ATOM 1431 O O . ALA A 1 192 ? -0.931 -5.361 -3.852 1.00 98.69 192 ALA A O 1
ATOM 1432 N N . GLY A 1 193 ? 0.736 -3.927 -3.427 1.00 98.12 193 GLY A N 1
ATOM 1433 C CA . GLY A 1 193 ? 0.410 -3.739 -2.018 1.00 98.12 193 GLY A CA 1
ATOM 1434 C C . GLY A 1 193 ? -0.551 -2.587 -1.807 1.00 98.12 193 GLY A C 1
ATOM 1435 O O . GLY A 1 193 ? -0.351 -1.515 -2.376 1.00 98.12 193 GLY A O 1
ATOM 1436 N N . ALA A 1 194 ? -1.573 -2.797 -0.987 1.00 97.75 194 ALA A N 1
ATOM 1437 C CA . ALA A 1 194 ? -2.565 -1.806 -0.586 1.00 97.75 194 ALA A CA 1
ATOM 1438 C C . ALA A 1 194 ? -2.833 -0.719 -1.649 1.00 97.75 194 ALA A C 1
ATOM 1440 O O . ALA A 1 194 ? -2.434 0.433 -1.469 1.00 97.75 194 ALA A O 1
ATOM 1441 N N . PRO A 1 195 ? -3.352 -1.072 -2.838 1.00 97.94 195 PRO A N 1
ATOM 1442 C CA . PRO A 1 195 ? -3.368 -0.161 -3.972 1.00 97.94 195 PRO A CA 1
ATOM 1443 C C . PRO A 1 195 ? -4.371 0.981 -3.757 1.00 97.94 195 PRO A C 1
ATOM 1445 O O . PRO A 1 195 ? -5.557 0.769 -3.531 1.00 97.94 195 PRO A O 1
ATOM 1448 N N . ALA A 1 196 ? -3.898 2.221 -3.884 1.00 96.19 196 ALA A N 1
ATOM 1449 C CA . ALA A 1 196 ? -4.717 3.426 -3.728 1.00 96.19 196 ALA A CA 1
ATOM 1450 C C . ALA A 1 196 ? -5.569 3.726 -4.980 1.00 96.19 196 ALA A C 1
ATOM 1452 O O . ALA A 1 196 ? -5.292 4.697 -5.681 1.00 96.19 196 ALA A O 1
ATOM 1453 N N . THR A 1 197 ? -6.553 2.887 -5.307 1.00 94.31 197 THR A N 1
ATOM 1454 C CA . THR A 1 197 ? -7.349 2.986 -6.550 1.00 94.31 197 THR A CA 1
ATOM 1455 C C . THR A 1 197 ? -8.208 4.252 -6.627 1.00 94.31 197 THR A C 1
ATOM 1457 O O . THR A 1 197 ? -8.244 4.890 -7.676 1.00 94.31 197 THR A O 1
ATOM 1460 N N . ASP A 1 198 ? -8.809 4.678 -5.512 1.00 90.00 198 ASP A N 1
ATOM 1461 C CA . ASP A 1 198 ? -9.745 5.812 -5.444 1.00 90.00 198 ASP A CA 1
ATOM 1462 C C . ASP A 1 198 ? -9.207 6.971 -4.582 1.00 90.00 198 ASP A C 1
ATOM 1464 O O . ASP A 1 198 ? -9.759 7.331 -3.537 1.00 90.00 198 ASP A O 1
ATOM 1468 N N . GLN A 1 199 ? -8.093 7.583 -4.994 1.00 90.44 199 GLN A N 1
ATOM 1469 C CA . GLN A 1 199 ? -7.476 8.673 -4.225 1.00 90.44 199 GLN A CA 1
ATOM 1470 C C . GLN A 1 199 ? -8.382 9.911 -4.136 1.00 90.44 199 GLN A C 1
ATOM 1472 O O . GLN A 1 199 ? -8.538 10.504 -3.067 1.00 90.44 199 GLN A O 1
ATOM 1477 N N . MET A 1 200 ? -8.985 10.310 -5.252 1.00 90.94 200 MET A N 1
ATOM 1478 C CA . MET A 1 200 ? -9.740 11.558 -5.365 1.00 90.94 200 MET A CA 1
ATOM 1479 C C . MET A 1 200 ? -11.174 11.375 -4.881 1.00 90.94 200 MET A C 1
ATOM 1481 O O . MET A 1 200 ? -11.704 12.236 -4.181 1.00 90.94 200 MET A O 1
ATOM 1485 N N . ARG A 1 201 ? -11.789 10.236 -5.216 1.00 88.38 201 ARG A N 1
ATOM 1486 C CA . ARG A 1 201 ? -13.158 9.895 -4.800 1.00 88.38 201 ARG A CA 1
ATOM 1487 C C . ARG A 1 201 ? -13.283 9.486 -3.341 1.00 88.38 201 ARG A C 1
ATOM 1489 O O . ARG A 1 201 ? -14.307 9.800 -2.736 1.00 88.38 201 ARG A O 1
ATOM 1496 N N . GLU A 1 202 ? -12.267 8.830 -2.778 1.00 91.69 202 GLU A N 1
ATOM 1497 C CA . GLU A 1 202 ? -12.354 8.254 -1.433 1.00 91.69 202 GLU A CA 1
ATOM 1498 C C . GLU A 1 202 ? -11.325 8.821 -0.455 1.00 91.69 202 GLU A C 1
ATOM 1500 O O . GLU A 1 202 ? -11.721 9.385 0.570 1.00 91.69 202 GLU A O 1
ATOM 1505 N N . LEU A 1 203 ? -10.024 8.718 -0.751 1.00 93.62 203 LEU A N 1
ATOM 1506 C CA . LEU A 1 203 ? -8.966 9.063 0.214 1.00 93.62 203 LEU A CA 1
ATOM 1507 C C . LEU A 1 203 ? -8.978 10.546 0.618 1.00 93.62 203 LEU A C 1
ATOM 1509 O O . LEU A 1 203 ? -8.837 10.863 1.802 1.00 93.62 203 LEU A O 1
ATOM 1513 N N . LEU A 1 204 ? -9.149 11.469 -0.333 1.00 94.56 204 LEU A N 1
ATOM 1514 C CA . LEU A 1 204 ? -9.151 12.907 -0.038 1.00 94.56 204 LEU A CA 1
ATOM 1515 C C . LEU A 1 204 ? -10.398 13.353 0.750 1.00 94.56 204 LEU A C 1
ATOM 1517 O O . LEU A 1 204 ? -10.224 14.008 1.782 1.00 94.56 204 LEU A O 1
ATOM 1521 N N . PRO A 1 205 ? -11.642 12.985 0.371 1.00 95.12 205 PRO A N 1
ATOM 1522 C CA . PRO A 1 205 ? -12.815 13.263 1.200 1.00 95.12 205 PRO A CA 1
ATOM 1523 C C . PRO A 1 205 ? -12.727 12.638 2.598 1.00 95.12 205 PRO A C 1
ATOM 1525 O O . PRO A 1 205 ? -13.097 13.288 3.576 1.00 95.12 205 PRO A O 1
ATOM 1528 N N . TRP A 1 206 ? -12.197 11.414 2.707 1.00 95.69 206 TRP A N 1
ATOM 1529 C CA . TRP A 1 206 ? -11.902 10.772 3.992 1.00 95.69 206 TRP A CA 1
ATOM 1530 C C . TRP A 1 206 ? -10.920 11.594 4.833 1.00 95.69 206 TRP A C 1
ATOM 1532 O O . TRP A 1 206 ? -11.211 11.911 5.984 1.00 95.69 206 TRP A O 1
ATOM 1542 N N . SER A 1 207 ? -9.807 12.032 4.243 1.00 95.38 207 SER A N 1
ATOM 1543 C CA . SER A 1 207 ? -8.804 12.866 4.916 1.00 95.38 207 SER A CA 1
ATOM 1544 C C . SER A 1 207 ? -9.393 14.189 5.414 1.00 95.38 207 SER A C 1
ATOM 1546 O O . SER A 1 207 ? -9.144 14.597 6.548 1.00 95.38 207 SER A O 1
ATOM 1548 N N . VAL A 1 208 ? -10.232 14.851 4.606 1.00 96.00 208 VAL A N 1
ATOM 1549 C CA . VAL A 1 208 ? -10.916 16.088 5.016 1.00 96.00 208 VAL A CA 1
ATOM 1550 C C . VAL A 1 208 ? -11.870 15.830 6.185 1.00 96.00 208 VAL A C 1
ATOM 1552 O O . VAL A 1 208 ? -11.879 16.609 7.142 1.00 96.00 208 VAL A O 1
ATOM 1555 N N . ALA A 1 209 ? -12.654 14.749 6.137 1.00 95.94 209 ALA A N 1
ATOM 1556 C CA . ALA A 1 209 ? -13.574 14.380 7.210 1.00 95.94 209 ALA A CA 1
ATOM 1557 C C . ALA A 1 209 ? -12.824 14.087 8.519 1.00 95.94 209 ALA A C 1
ATOM 1559 O O . ALA A 1 209 ? -13.110 14.707 9.544 1.00 95.94 209 ALA A O 1
ATOM 1560 N N . THR A 1 210 ? -11.803 13.233 8.467 1.00 95.94 210 THR A N 1
ATOM 1561 C CA . THR A 1 210 ? -10.968 12.868 9.619 1.00 95.94 210 THR A CA 1
ATOM 1562 C C . THR A 1 210 ? -10.252 14.081 10.209 1.00 95.94 210 THR A C 1
ATOM 1564 O O . THR A 1 210 ? -10.264 14.269 11.424 1.00 95.94 210 THR A O 1
ATOM 1567 N N . ALA A 1 211 ? -9.694 14.970 9.379 1.00 95.25 211 ALA A N 1
ATOM 1568 C CA . ALA A 1 211 ? -9.059 16.198 9.861 1.00 95.25 211 ALA A CA 1
ATOM 1569 C C . ALA A 1 211 ? -10.059 17.137 10.563 1.00 95.25 211 ALA A C 1
ATOM 1571 O O . ALA A 1 211 ? -9.718 17.786 11.553 1.00 95.25 211 ALA A O 1
ATOM 1572 N N . ARG A 1 212 ? -11.310 17.216 10.085 1.00 95.25 212 ARG A N 1
ATOM 1573 C CA . ARG A 1 212 ? -12.376 17.992 10.745 1.00 95.25 212 ARG A CA 1
ATOM 1574 C C . ARG A 1 212 ? -12.776 17.376 12.086 1.00 95.25 212 ARG A C 1
ATOM 1576 O O . ARG A 1 212 ? -12.862 18.118 13.063 1.00 95.25 212 ARG A O 1
ATOM 1583 N N . LEU A 1 213 ? -12.957 16.055 12.145 1.00 95.19 213 LEU A N 1
ATOM 1584 C CA . LEU A 1 213 ? -13.254 15.329 13.386 1.00 95.19 213 LEU A CA 1
ATOM 1585 C C . LEU A 1 213 ? -12.148 15.537 14.425 1.00 95.19 213 LEU A C 1
ATOM 1587 O O . LEU A 1 213 ? -12.425 15.955 15.548 1.00 95.19 213 LEU A O 1
ATOM 1591 N N . GLN A 1 214 ? -10.889 15.353 14.020 1.00 94.81 214 GLN A N 1
ATOM 1592 C CA . GLN A 1 214 ? -9.738 15.520 14.902 1.00 94.81 214 GLN A CA 1
ATOM 1593 C C . GLN A 1 214 ? -9.596 16.958 15.421 1.00 94.81 214 GLN A C 1
ATOM 1595 O O . GLN A 1 214 ? -9.239 17.148 16.580 1.00 94.81 214 GLN A O 1
ATOM 1600 N N . ARG A 1 215 ? -9.895 17.986 14.611 1.00 94.31 215 ARG A N 1
ATOM 1601 C CA . ARG A 1 215 ? -9.892 19.388 15.076 1.00 94.31 215 ARG A CA 1
ATOM 1602 C C . ARG A 1 215 ? -11.029 19.697 16.050 1.00 94.31 215 ARG A C 1
ATOM 1604 O O . ARG A 1 215 ? -10.843 20.529 16.934 1.00 94.31 215 ARG A O 1
ATOM 1611 N N . ALA A 1 216 ? -12.193 19.077 15.867 1.00 95.69 216 ALA A N 1
ATOM 1612 C CA . ALA A 1 216 ? -13.358 19.302 16.717 1.00 95.69 216 ALA A CA 1
ATOM 1613 C C . ALA A 1 216 ? -13.206 18.615 18.080 1.00 95.69 216 ALA A C 1
ATOM 1615 O O . ALA A 1 216 ? -13.364 19.260 19.115 1.00 95.69 216 ALA A O 1
ATOM 1616 N N . ASN A 1 217 ? -12.864 17.326 18.073 1.00 96.06 217 ASN A N 1
ATOM 1617 C CA . ASN A 1 217 ? -12.720 16.502 19.266 1.00 96.06 217 ASN A CA 1
ATOM 1618 C C . ASN A 1 217 ? -11.474 15.603 19.129 1.00 96.06 217 ASN A C 1
ATOM 1620 O O . ASN A 1 217 ? -11.577 14.480 18.621 1.00 96.06 217 ASN A O 1
ATOM 1624 N N . PRO A 1 218 ? -10.293 16.083 19.563 1.00 94.81 218 PRO A N 1
ATOM 1625 C CA . PRO A 1 218 ? -9.032 15.394 19.312 1.00 94.81 218 PRO A CA 1
ATOM 1626 C C . PRO A 1 218 ? -8.903 14.061 20.054 1.00 94.81 218 PRO A C 1
ATOM 1628 O O . PRO A 1 218 ? -8.990 14.002 21.287 1.00 94.81 218 PRO A O 1
ATOM 1631 N N . LEU A 1 219 ? -8.587 13.001 19.311 1.00 95.44 219 LEU A N 1
ATOM 1632 C CA . LEU A 1 219 ? -7.983 11.799 19.879 1.00 95.44 219 LEU A CA 1
ATOM 1633 C C . LEU A 1 219 ? -6.520 12.085 20.241 1.00 95.44 219 LEU A C 1
ATOM 1635 O O . LEU A 1 219 ? -5.828 12.835 19.549 1.00 95.44 219 LEU A O 1
ATOM 1639 N N . THR A 1 220 ? -6.053 11.484 21.330 1.00 93.06 220 THR A N 1
ATOM 1640 C CA . THR A 1 220 ? -4.654 11.546 21.783 1.00 93.06 220 THR A CA 1
ATOM 1641 C C . THR A 1 220 ? -4.010 10.160 21.714 1.00 93.06 220 THR A C 1
ATOM 1643 O O . THR A 1 220 ? -4.741 9.171 21.633 1.00 93.06 220 THR A O 1
ATOM 1646 N N . PRO A 1 221 ? -2.674 10.036 21.813 1.00 90.94 221 PRO A N 1
ATOM 1647 C CA . PRO A 1 221 ? -2.024 8.729 21.932 1.00 90.94 221 PRO A CA 1
ATOM 1648 C C . PRO A 1 221 ? -2.600 7.857 23.061 1.00 90.94 221 PRO A C 1
ATOM 1650 O O . PRO A 1 221 ? -2.801 6.661 22.879 1.00 90.94 221 PRO A O 1
ATOM 1653 N N . GLU A 1 222 ? -2.966 8.450 24.202 1.00 92.69 222 GLU A N 1
ATOM 1654 C CA . GLU A 1 222 ? -3.630 7.732 25.300 1.00 92.69 222 GLU A CA 1
ATOM 1655 C C . GLU A 1 222 ? -5.034 7.259 24.911 1.00 92.69 222 GLU A C 1
ATOM 1657 O O . GLU A 1 222 ? -5.468 6.192 25.335 1.00 92.69 222 GLU A O 1
ATOM 1662 N N . SER A 1 223 ? -5.742 8.041 24.089 1.00 95.62 223 SER A N 1
ATOM 1663 C CA . SER A 1 223 ? -7.049 7.650 23.557 1.00 95.62 223 SER A CA 1
ATOM 1664 C C . SER A 1 223 ? -6.915 6.450 22.618 1.00 95.62 223 SER A C 1
ATOM 1666 O O . SER A 1 223 ? -7.691 5.507 22.731 1.00 95.62 223 SER A O 1
ATOM 1668 N N . LEU A 1 224 ? -5.909 6.458 21.736 1.00 95.62 224 LEU A N 1
ATOM 1669 C CA . LEU A 1 224 ? -5.618 5.351 20.819 1.00 95.62 224 LEU A CA 1
ATOM 1670 C C . LEU A 1 224 ? -5.273 4.062 21.576 1.00 95.62 224 LEU A C 1
ATOM 1672 O O . LEU A 1 224 ? -5.825 3.013 21.264 1.00 95.62 224 LEU A O 1
ATOM 1676 N N . ALA A 1 225 ? -4.457 4.153 22.630 1.00 94.31 225 ALA A N 1
ATOM 1677 C CA . ALA A 1 225 ? -4.127 3.005 23.475 1.00 94.31 225 ALA A CA 1
ATOM 1678 C C . ALA A 1 225 ? -5.362 2.407 24.182 1.00 94.31 225 ALA A C 1
ATOM 1680 O O . ALA A 1 225 ? -5.479 1.189 24.307 1.00 94.31 225 ALA A O 1
ATOM 1681 N N . LEU A 1 226 ? -6.306 3.247 24.632 1.00 96.50 226 LEU A N 1
ATOM 1682 C CA . LEU A 1 226 ? -7.573 2.777 25.212 1.00 96.50 226 LEU A CA 1
ATOM 1683 C C . LEU A 1 226 ? -8.463 2.095 24.166 1.00 96.50 226 LEU A C 1
ATOM 1685 O O . LEU A 1 226 ? -9.087 1.079 24.469 1.00 96.50 226 LEU A O 1
ATOM 1689 N N . LEU A 1 227 ? -8.520 2.647 22.951 1.00 97.38 227 LEU A N 1
ATOM 1690 C CA . LEU A 1 227 ? -9.289 2.078 21.846 1.00 97.38 227 LEU A CA 1
ATOM 1691 C C . LEU A 1 227 ? -8.724 0.725 21.401 1.00 97.38 227 LEU A C 1
ATOM 1693 O O . LEU A 1 227 ? -9.503 -0.207 21.252 1.00 97.38 227 LEU A O 1
ATOM 1697 N N . GLU A 1 228 ? -7.402 0.597 21.276 1.00 95.56 228 GLU A N 1
ATOM 1698 C CA . GLU A 1 228 ? -6.713 -0.654 20.924 1.00 95.56 228 GLU A CA 1
ATOM 1699 C C . GLU A 1 228 ? -6.925 -1.746 21.976 1.00 95.56 228 GLU A C 1
ATOM 1701 O O . GLU A 1 228 ? -7.294 -2.879 21.664 1.00 95.56 228 GLU A O 1
ATOM 1706 N N . ALA A 1 229 ? -6.729 -1.407 23.255 1.00 94.00 229 ALA A N 1
ATOM 1707 C CA . ALA A 1 229 ? -6.964 -2.350 24.341 1.00 94.00 229 ALA A CA 1
ATOM 1708 C C . ALA A 1 229 ? -8.422 -2.834 24.343 1.00 94.00 229 ALA A C 1
ATOM 1710 O O . ALA A 1 229 ? -8.694 -4.016 24.560 1.00 94.00 229 ALA A O 1
ATOM 1711 N N . ASN A 1 230 ? -9.362 -1.929 24.066 1.00 93.62 230 ASN A N 1
ATOM 1712 C CA . ASN A 1 230 ? -10.772 -2.260 23.975 1.00 93.62 230 ASN A CA 1
ATOM 1713 C C . ASN A 1 230 ? -11.095 -3.112 22.739 1.00 93.62 230 ASN A C 1
ATOM 1715 O O . ASN A 1 230 ? -11.753 -4.136 22.891 1.00 93.62 230 ASN A O 1
ATOM 1719 N N . SER A 1 231 ? -10.627 -2.748 21.542 1.00 94.06 231 SER A N 1
ATOM 1720 C CA . SER A 1 231 ? -10.911 -3.490 20.307 1.00 94.06 231 SER A CA 1
ATOM 1721 C C . SER A 1 231 ? -10.430 -4.937 20.408 1.00 94.06 231 SER A C 1
ATOM 1723 O O . SER A 1 231 ? -11.215 -5.862 20.192 1.00 94.06 231 SER A O 1
ATOM 1725 N N . ARG A 1 232 ? -9.197 -5.160 20.875 1.00 91.06 232 ARG A N 1
ATOM 1726 C CA . ARG A 1 232 ? -8.663 -6.510 21.114 1.00 91.06 232 ARG A CA 1
ATOM 1727 C C . ARG A 1 232 ? -9.441 -7.251 22.198 1.00 91.06 232 ARG A C 1
ATOM 1729 O O . ARG A 1 232 ? -9.847 -8.392 21.994 1.00 91.06 232 ARG A O 1
ATOM 1736 N N . ASN A 1 233 ? -9.758 -6.604 23.320 1.00 86.44 233 ASN A N 1
ATOM 1737 C CA . ASN A 1 233 ? -10.572 -7.239 24.361 1.00 86.44 233 ASN A CA 1
ATOM 1738 C C . ASN A 1 233 ? -11.975 -7.641 23.864 1.00 86.44 233 ASN A C 1
ATOM 1740 O O . ASN A 1 233 ? -12.554 -8.613 24.348 1.00 86.44 233 ASN A O 1
ATOM 1744 N N . ARG A 1 234 ? -12.540 -6.921 22.895 1.00 82.75 234 ARG A N 1
ATOM 1745 C CA . ARG A 1 234 ? -13.870 -7.213 22.349 1.00 82.75 234 ARG A CA 1
ATOM 1746 C C . ARG A 1 234 ? -13.845 -8.240 21.217 1.00 82.75 234 ARG A C 1
ATOM 1748 O O . ARG A 1 234 ? -14.831 -8.955 21.061 1.00 82.75 234 ARG A O 1
ATOM 1755 N N . CYS A 1 235 ? -12.748 -8.328 20.461 1.00 82.75 235 CYS A N 1
ATOM 1756 C CA . CYS A 1 235 ? -12.762 -8.984 19.152 1.00 82.75 235 CYS A CA 1
ATOM 1757 C C . CYS A 1 235 ? -11.610 -9.956 18.847 1.00 82.75 235 CYS A C 1
ATOM 1759 O O . CYS A 1 235 ? -11.706 -10.661 17.851 1.00 82.75 235 CYS A O 1
ATOM 1761 N N . ASP A 1 236 ? -10.555 -10.032 19.663 1.00 86.31 236 ASP A N 1
ATOM 1762 C CA . ASP A 1 236 ? -9.409 -10.945 19.451 1.00 86.31 236 ASP A CA 1
ATOM 1763 C C . ASP A 1 236 ? -9.874 -12.403 19.276 1.00 86.31 236 ASP A C 1
ATOM 1765 O O . ASP A 1 236 ? -9.671 -13.020 18.242 1.00 86.31 236 ASP A O 1
ATOM 1769 N N . LEU A 1 237 ? -10.705 -12.884 20.205 1.00 80.75 237 LEU A N 1
ATOM 1770 C CA . LEU A 1 237 ? -11.216 -14.260 20.221 1.00 80.75 237 LEU A CA 1
ATOM 1771 C C . LEU A 1 237 ? -12.154 -14.656 19.064 1.00 80.75 237 LEU A C 1
ATOM 1773 O O . LEU A 1 237 ? -12.630 -15.796 19.050 1.00 80.75 237 LEU A O 1
ATOM 1777 N N . LEU A 1 238 ? -12.462 -13.758 18.124 1.00 76.56 238 LEU A N 1
ATOM 1778 C CA . LEU A 1 238 ? -13.396 -14.040 17.028 1.00 76.56 238 LEU A CA 1
ATOM 1779 C C . LEU A 1 238 ? -12.879 -15.095 16.052 1.00 76.56 238 LEU A C 1
ATOM 1781 O O . LEU A 1 238 ? -13.678 -15.857 15.516 1.00 76.56 238 LEU A O 1
ATOM 1785 N N . ASP A 1 239 ? -11.565 -15.194 15.873 1.00 76.75 239 ASP A N 1
ATOM 1786 C CA . ASP A 1 239 ? -10.925 -16.243 15.068 1.00 76.75 239 ASP A CA 1
ATOM 1787 C C . ASP A 1 239 ? -10.684 -17.558 15.844 1.00 76.75 239 ASP A C 1
ATOM 1789 O O . ASP A 1 239 ? -10.170 -18.547 15.309 1.00 76.75 239 ASP A O 1
ATOM 1793 N N . GLY A 1 240 ? -11.083 -17.595 17.118 1.00 74.94 240 GLY A N 1
ATOM 1794 C CA . GLY A 1 240 ? -10.899 -18.735 18.004 1.00 74.94 240 GLY A CA 1
ATOM 1795 C C . GLY A 1 240 ? -9.516 -18.857 18.637 1.00 74.94 240 GLY A C 1
ATOM 1796 O O . GLY A 1 240 ? -9.226 -19.908 19.223 1.00 74.94 240 GLY A O 1
ATOM 1797 N N . LEU A 1 241 ? -8.692 -17.817 18.556 1.00 82.50 241 LEU A N 1
ATOM 1798 C CA . LEU A 1 241 ? -7.409 -17.674 19.220 1.00 82.50 241 LEU A CA 1
ATOM 1799 C C . LEU A 1 241 ? -7.388 -16.346 20.002 1.00 82.50 241 LEU A C 1
ATOM 1801 O O . LEU A 1 241 ? -8.008 -15.369 19.625 1.00 82.50 241 LEU A O 1
ATOM 1805 N N . GLU A 1 242 ? -6.764 -16.345 21.179 1.00 86.25 242 GLU A N 1
ATOM 1806 C CA . GLU A 1 242 ? -6.575 -15.129 21.982 1.00 86.25 242 GLU A CA 1
ATOM 1807 C C . GLU A 1 242 ? -5.091 -14.814 21.940 1.00 86.25 242 GLU A C 1
ATOM 1809 O O . GLU A 1 242 ? -4.312 -15.381 22.714 1.00 86.25 242 GLU A O 1
ATOM 1814 N N . ASP A 1 243 ? -4.685 -14.009 20.967 1.00 90.19 243 ASP A N 1
ATOM 1815 C CA . ASP A 1 243 ? -3.280 -13.715 20.720 1.00 90.19 243 ASP A CA 1
ATOM 1816 C C . ASP A 1 243 ? -2.994 -12.226 20.490 1.00 90.19 243 ASP A C 1
ATOM 1818 O O . ASP A 1 243 ? -1.867 -11.849 20.159 1.00 90.19 243 ASP A O 1
ATOM 1822 N N . GLY A 1 244 ? -3.979 -11.364 20.733 1.00 91.31 244 GLY A N 1
ATOM 1823 C CA . GLY A 1 244 ? -3.875 -9.927 20.527 1.00 91.31 244 GLY A CA 1
ATOM 1824 C C . GLY A 1 244 ? -3.975 -9.505 19.060 1.00 91.31 244 GLY A C 1
ATOM 1825 O O . GLY A 1 244 ? -3.746 -8.328 18.771 1.00 91.31 244 GLY A O 1
ATOM 1826 N N . VAL A 1 245 ? -4.323 -10.412 18.146 1.00 94.31 245 VAL A N 1
ATOM 1827 C CA . VAL A 1 245 ? -4.587 -10.118 16.738 1.00 94.31 245 VAL A CA 1
ATOM 1828 C C . VAL A 1 245 ? -6.052 -10.404 16.457 1.00 94.31 245 VAL A C 1
ATOM 1830 O O . VAL A 1 245 ? -6.532 -11.507 16.640 1.00 94.31 245 VAL A O 1
ATOM 1833 N N . ILE A 1 246 ? -6.777 -9.420 15.930 1.00 91.50 246 ILE A N 1
ATOM 1834 C CA . ILE A 1 246 ? -8.131 -9.676 15.433 1.00 91.50 246 ILE A CA 1
ATOM 1835 C C . ILE A 1 246 ? -8.001 -10.361 14.063 1.00 91.50 246 ILE A C 1
ATOM 1837 O O . ILE A 1 246 ? -7.876 -9.682 13.041 1.00 91.50 246 ILE A O 1
ATOM 1841 N N . GLY A 1 247 ? -7.988 -11.697 14.027 1.00 87.62 247 GLY A N 1
ATOM 1842 C CA . GLY A 1 247 ? -7.831 -12.495 12.803 1.00 87.62 247 GLY A CA 1
ATOM 1843 C C . GLY A 1 247 ? -9.065 -12.523 11.901 1.00 87.62 247 GLY A C 1
ATOM 1844 O O . GLY A 1 247 ? -8.933 -12.721 10.693 1.00 87.62 247 GLY A O 1
ATOM 1845 N N . LEU A 1 248 ? -10.250 -12.225 12.452 1.00 84.38 248 LEU A N 1
ATOM 1846 C CA . LEU A 1 248 ? -11.501 -12.007 11.707 1.00 84.38 248 LEU A CA 1
ATOM 1847 C C . LEU A 1 248 ? -12.030 -10.571 11.873 1.00 84.38 248 LEU A C 1
ATOM 1849 O O . LEU A 1 248 ? -13.097 -10.350 12.452 1.00 84.38 248 LEU A O 1
ATOM 1853 N N . PRO A 1 249 ? -11.330 -9.559 11.342 1.00 85.62 249 PRO A N 1
ATOM 1854 C CA . PRO A 1 249 ? -11.661 -8.156 11.594 1.00 85.62 249 PRO A CA 1
ATOM 1855 C C . PRO A 1 249 ? -13.027 -7.743 11.036 1.00 85.62 249 PRO A C 1
ATOM 1857 O O . PRO A 1 249 ? -13.691 -6.898 11.624 1.00 85.62 249 PRO A O 1
ATOM 1860 N N . LYS A 1 250 ? -13.513 -8.392 9.968 1.00 81.12 250 LYS A N 1
ATOM 1861 C CA . LYS A 1 250 ? -14.871 -8.169 9.439 1.00 81.12 250 LYS A CA 1
ATOM 1862 C C . LYS A 1 250 ? -15.990 -8.567 10.406 1.00 81.12 250 LYS A C 1
ATOM 1864 O O . LYS A 1 250 ? -17.083 -8.019 10.306 1.00 81.12 250 LYS A O 1
ATOM 1869 N N . ALA A 1 251 ? -15.738 -9.512 11.311 1.00 79.94 251 ALA A N 1
ATOM 1870 C CA . ALA A 1 251 ? -16.717 -9.924 12.312 1.00 79.94 251 ALA A CA 1
ATOM 1871 C C . ALA A 1 251 ? -16.795 -8.934 13.492 1.00 79.94 251 ALA A C 1
ATOM 1873 O O . ALA A 1 251 ? -17.788 -8.926 14.216 1.00 79.94 251 ALA A O 1
ATOM 1874 N N . CYS A 1 252 ? -15.783 -8.078 13.672 1.00 82.31 252 CYS A N 1
ATOM 1875 C CA . CYS A 1 252 ? -15.733 -7.078 14.734 1.00 82.31 252 CYS A CA 1
ATOM 1876 C C . CYS A 1 252 ? -16.485 -5.802 14.322 1.00 82.31 252 CYS A C 1
ATOM 1878 O O . CYS A 1 252 ? -15.928 -4.925 13.662 1.00 82.31 252 CYS A O 1
ATOM 1880 N N . THR A 1 253 ? -17.759 -5.677 14.701 1.00 83.44 253 THR A N 1
ATOM 1881 C CA . THR A 1 253 ? -18.547 -4.472 14.382 1.00 83.44 253 THR A CA 1
ATOM 1882 C C . THR A 1 253 ? -18.312 -3.346 15.395 1.00 83.44 253 THR A C 1
ATOM 1884 O O . THR A 1 253 ? -17.963 -3.598 16.550 1.00 83.44 253 THR A O 1
ATOM 1887 N N . THR A 1 254 ? -18.575 -2.090 15.012 1.00 84.75 254 THR A N 1
ATOM 1888 C CA . THR A 1 254 ? -18.479 -0.934 15.926 1.00 84.75 254 THR A CA 1
ATOM 1889 C C . THR A 1 254 ? -19.335 -1.105 17.185 1.00 84.75 254 THR A C 1
ATOM 1891 O O . THR A 1 254 ? -18.936 -0.690 18.274 1.00 84.75 254 THR A O 1
ATOM 1894 N N . ASP A 1 255 ? -20.498 -1.751 17.075 1.00 80.25 255 ASP A N 1
ATOM 1895 C CA . ASP A 1 255 ? -21.369 -2.010 18.226 1.00 80.25 255 ASP A CA 1
ATOM 1896 C C . ASP A 1 255 ? -20.705 -2.939 19.249 1.00 80.25 255 ASP A C 1
ATOM 1898 O O . ASP A 1 255 ? -20.843 -2.728 20.458 1.00 80.25 255 ASP A O 1
ATOM 1902 N N . MET A 1 256 ? -19.923 -3.921 18.785 1.00 81.19 256 MET A N 1
ATOM 1903 C CA . MET A 1 256 ? -19.161 -4.821 19.658 1.00 81.19 256 MET A CA 1
ATOM 1904 C C . MET A 1 256 ? -18.105 -4.082 20.474 1.00 81.19 256 MET A C 1
ATOM 1906 O O . MET A 1 256 ? -17.780 -4.508 21.581 1.00 81.19 256 MET A O 1
ATOM 1910 N N . LEU A 1 257 ? -17.603 -2.955 19.964 1.00 85.31 257 LEU A N 1
ATOM 1911 C CA . LEU A 1 257 ? -16.614 -2.148 20.670 1.00 85.31 257 LEU A CA 1
ATOM 1912 C C . LEU A 1 257 ? -17.190 -1.485 21.921 1.00 85.31 257 LEU A C 1
ATOM 1914 O O . LEU A 1 257 ? -16.415 -1.114 22.795 1.00 85.31 257 LEU A O 1
ATOM 1918 N N . ARG A 1 258 ? -18.516 -1.305 22.024 1.00 84.81 258 ARG A N 1
ATOM 1919 C CA . ARG A 1 258 ? -19.174 -0.666 23.178 1.00 84.81 258 ARG A CA 1
ATOM 1920 C C . ARG A 1 258 ? -18.444 0.595 23.676 1.00 84.81 258 ARG A C 1
ATOM 1922 O O . ARG A 1 258 ? -18.176 0.748 24.862 1.00 84.81 258 ARG A O 1
ATOM 1929 N N . LEU A 1 259 ? -18.130 1.519 22.766 1.00 91.75 259 LEU A N 1
ATOM 1930 C CA . LEU A 1 259 ? -17.260 2.675 23.052 1.00 91.75 259 LEU A CA 1
ATOM 1931 C C . LEU A 1 259 ? -17.703 3.540 24.251 1.00 91.75 259 LEU A C 1
ATOM 1933 O O . LEU A 1 259 ? -16.866 4.186 24.875 1.00 91.75 259 LEU A O 1
ATOM 1937 N N . GLU A 1 260 ? -18.994 3.541 24.602 1.00 92.19 260 GLU A N 1
ATOM 1938 C CA . GLU A 1 260 ? -19.505 4.244 25.790 1.00 92.19 260 GLU A CA 1
ATOM 1939 C C . GLU A 1 260 ? -18.965 3.683 27.114 1.00 92.19 260 GLU A C 1
ATOM 1941 O O . GLU A 1 260 ? -18.904 4.420 28.093 1.00 92.19 260 GLU A O 1
ATOM 1946 N N . ASP A 1 261 ? -18.508 2.429 27.159 1.00 89.94 261 ASP A N 1
ATOM 1947 C CA . ASP A 1 261 ? -17.875 1.855 28.355 1.00 89.94 261 ASP A CA 1
ATOM 1948 C C . ASP A 1 261 ? -16.529 2.518 28.667 1.00 89.94 261 ASP A C 1
ATOM 1950 O O . ASP A 1 261 ? -16.057 2.489 29.803 1.00 89.94 261 ASP A O 1
ATOM 1954 N N . LEU A 1 262 ? -15.906 3.141 27.663 1.00 94.81 262 LEU A N 1
ATOM 1955 C CA . LEU A 1 262 ? -14.670 3.895 27.830 1.00 94.81 262 LEU A CA 1
ATOM 1956 C C . LEU A 1 262 ? -14.928 5.321 28.318 1.00 94.81 262 LEU A C 1
ATOM 1958 O O . LEU A 1 262 ? -13.970 6.057 28.547 1.00 94.81 262 LEU A O 1
ATOM 1962 N N . ARG A 1 263 ? -16.187 5.748 28.460 1.00 95.88 263 ARG A N 1
ATOM 1963 C CA . ARG A 1 263 ? -16.533 7.134 28.768 1.00 95.88 263 ARG A CA 1
ATOM 1964 C C . ARG A 1 263 ? -16.023 7.564 30.136 1.00 95.88 263 ARG A C 1
ATOM 1966 O O . ARG A 1 263 ? -16.148 6.863 31.135 1.00 95.88 263 ARG A O 1
ATOM 1973 N N . CYS A 1 264 ? -15.498 8.780 30.194 1.00 94.38 264 CYS A N 1
ATOM 1974 C CA . CYS A 1 264 ? -15.144 9.400 31.456 1.00 94.38 264 CYS A CA 1
ATOM 1975 C C . CYS A 1 264 ? -16.377 9.693 32.318 1.00 94.38 264 CYS A C 1
ATOM 1977 O O . CYS A 1 264 ? -17.325 10.347 31.875 1.00 94.38 264 CYS A O 1
ATOM 1979 N N . GLU A 1 265 ? -16.306 9.279 33.582 1.00 90.06 265 GLU A N 1
ATOM 1980 C CA . GLU A 1 265 ? -17.176 9.784 34.642 1.00 90.06 265 GLU A CA 1
ATOM 1981 C C . GLU A 1 265 ? -16.993 11.298 34.833 1.00 90.06 265 GLU A C 1
ATOM 1983 O O . GLU A 1 265 ? -15.958 11.878 34.486 1.00 90.06 265 GLU A O 1
ATOM 1988 N N . GLU A 1 266 ? -17.999 11.951 35.417 1.00 83.06 266 GLU A N 1
ATOM 1989 C CA . GLU A 1 266 ? -17.982 13.395 35.638 1.00 83.06 266 GLU A CA 1
ATOM 1990 C C . GLU A 1 266 ? -16.754 13.821 36.467 1.00 83.06 266 GLU A C 1
ATOM 1992 O O . GLU A 1 266 ? -16.521 13.346 37.577 1.00 83.06 266 GLU A O 1
ATOM 1997 N N . GLY A 1 267 ? -15.940 14.720 35.906 1.00 78.31 267 GLY A N 1
ATOM 1998 C CA . GLY A 1 267 ? -14.717 15.222 36.540 1.00 78.31 267 GLY A CA 1
ATOM 1999 C C . GLY A 1 267 ? -13.468 14.348 36.359 1.00 78.31 267 GLY A C 1
ATOM 2000 O O . GLY A 1 267 ? -12.386 14.778 36.763 1.00 78.31 267 GLY A O 1
ATOM 2001 N N . ARG A 1 268 ? -13.568 13.169 35.725 1.00 84.94 268 ARG A N 1
ATOM 2002 C CA . ARG A 1 268 ? -12.412 12.344 35.337 1.00 84.94 268 ARG A CA 1
ATOM 2003 C C . ARG A 1 268 ? -11.991 12.656 33.899 1.00 84.94 268 ARG A C 1
ATOM 2005 O O . ARG A 1 268 ? -12.829 12.855 33.031 1.00 84.94 268 ARG A O 1
ATOM 2012 N N . THR A 1 269 ? -10.686 12.688 33.638 1.00 78.38 269 THR A N 1
ATOM 2013 C CA . THR A 1 269 ? -10.134 12.969 32.294 1.00 78.38 269 THR A CA 1
ATOM 2014 C C . THR A 1 269 ? -8.967 12.054 31.915 1.00 78.38 269 THR A C 1
ATOM 2016 O O . THR A 1 269 ? -8.292 12.303 30.924 1.00 78.38 269 THR A O 1
ATOM 2019 N N . ALA A 1 270 ? -8.675 11.034 32.727 1.00 86.94 270 ALA A N 1
ATOM 2020 C CA . ALA A 1 270 ? -7.537 10.137 32.539 1.00 86.94 270 ALA A CA 1
ATOM 2021 C C . ALA A 1 270 ? -7.970 8.668 32.619 1.00 86.94 270 ALA A C 1
ATOM 2023 O O . ALA A 1 270 ? -8.740 8.283 33.511 1.00 86.94 270 ALA A O 1
ATOM 2024 N N . GLY A 1 271 ? -7.433 7.850 31.708 1.00 91.75 271 GLY A N 1
ATOM 2025 C CA . GLY A 1 271 ? -7.774 6.429 31.574 1.00 91.75 271 GLY A CA 1
ATOM 2026 C C . GLY A 1 271 ? -9.209 6.184 31.094 1.00 91.75 271 GLY A C 1
ATOM 2027 O O . GLY A 1 271 ? -9.799 5.179 31.468 1.00 91.75 271 GLY A O 1
ATOM 2028 N N . CYS A 1 272 ? -9.781 7.139 30.364 1.00 95.56 272 CYS A N 1
ATOM 2029 C CA . CYS A 1 272 ? -11.123 7.117 29.790 1.00 95.56 272 CYS A CA 1
ATOM 2030 C C . CYS A 1 272 ? -11.180 8.109 28.613 1.00 95.56 272 CYS A C 1
ATOM 2032 O O . CYS A 1 272 ? -10.272 8.927 28.450 1.00 95.56 272 CYS A O 1
ATOM 2034 N N . LEU A 1 273 ? -12.246 8.052 27.820 1.00 97.00 273 LEU A N 1
ATOM 2035 C CA . LEU A 1 273 ? -12.514 8.920 26.679 1.00 97.00 273 LEU A CA 1
ATOM 2036 C C . LEU A 1 273 ? -13.604 9.940 27.017 1.00 97.00 273 LEU A C 1
ATOM 2038 O O . LEU A 1 273 ? -14.625 9.629 27.634 1.00 97.00 273 LEU A O 1
ATOM 2042 N N . THR A 1 274 ? -13.420 11.181 26.581 1.00 96.25 274 THR A N 1
ATOM 2043 C CA . THR A 1 274 ? -14.496 12.180 26.618 1.00 96.25 274 THR A CA 1
ATOM 2044 C C . THR A 1 274 ? -15.607 11.821 25.625 1.00 96.25 274 THR A C 1
ATOM 2046 O O . THR A 1 274 ? -15.386 11.083 24.666 1.00 96.25 274 THR A O 1
ATOM 2049 N N . ALA A 1 275 ? -16.803 12.391 25.806 1.00 95.12 275 ALA A N 1
ATOM 2050 C CA . ALA A 1 275 ? -17.915 12.172 24.874 1.00 95.12 275 ALA A CA 1
ATOM 2051 C C . ALA A 1 275 ? -17.552 12.547 23.422 1.00 95.12 275 ALA A C 1
ATOM 2053 O O . ALA A 1 275 ? -17.879 11.808 22.501 1.00 95.12 275 ALA A O 1
ATOM 2054 N N . GLY A 1 276 ? -16.815 13.647 23.225 1.00 96.25 276 GLY A N 1
ATOM 2055 C CA . GLY A 1 276 ? -16.352 14.056 21.898 1.00 96.25 276 GLY A CA 1
ATOM 2056 C C . GLY A 1 276 ? -15.317 13.099 21.296 1.00 96.25 276 GLY A C 1
ATOM 2057 O O . GLY A 1 276 ? -15.334 12.848 20.098 1.00 96.25 276 GLY A O 1
ATOM 2058 N N . GLN A 1 277 ? -14.430 12.520 22.110 1.00 97.12 277 GLN A N 1
ATOM 2059 C CA . GLN A 1 277 ? -13.476 11.511 21.630 1.00 97.12 277 GLN A CA 1
ATOM 2060 C C . GLN A 1 277 ? -14.179 10.218 21.212 1.00 97.12 277 GLN A C 1
ATOM 2062 O O . GLN A 1 277 ? -13.798 9.620 20.209 1.00 97.12 277 GLN A O 1
ATOM 2067 N N . ILE A 1 278 ? -15.223 9.812 21.940 1.00 97.75 278 ILE A N 1
ATOM 2068 C CA . ILE A 1 278 ? -16.070 8.678 21.549 1.00 97.75 278 ILE A CA 1
ATOM 2069 C C . ILE A 1 278 ? -16.779 8.969 20.223 1.00 97.75 278 ILE A C 1
ATOM 2071 O O . ILE A 1 278 ? -16.817 8.094 19.363 1.00 97.75 278 ILE A O 1
ATOM 2075 N N . GLU A 1 279 ? -17.293 10.186 20.029 1.00 96.88 279 GLU A N 1
ATOM 2076 C CA . GLU A 1 279 ? -17.902 10.613 18.763 1.00 96.88 279 GLU A CA 1
ATOM 2077 C C . GLU A 1 279 ? -16.905 10.534 17.596 1.00 96.88 279 GLU A C 1
ATOM 2079 O O . GLU A 1 279 ? -17.213 9.918 16.577 1.00 96.88 279 GLU A O 1
ATOM 2084 N N . THR A 1 280 ? -15.691 11.074 17.762 1.00 97.56 280 THR A N 1
ATOM 2085 C CA . THR A 1 280 ? -14.626 10.979 16.749 1.00 97.56 280 THR A CA 1
ATOM 2086 C C . THR A 1 280 ? -14.266 9.528 16.440 1.00 97.56 280 THR A C 1
ATOM 2088 O O . THR A 1 280 ? -14.219 9.150 15.271 1.00 97.56 280 THR A O 1
ATOM 2091 N N . ALA A 1 281 ? -14.034 8.700 17.464 1.00 97.69 281 ALA A N 1
ATOM 2092 C CA . ALA A 1 281 ? -13.683 7.295 17.275 1.00 97.69 281 ALA A CA 1
ATOM 2093 C C . ALA A 1 281 ? -14.798 6.532 16.547 1.00 97.69 281 ALA A C 1
ATOM 2095 O O . ALA A 1 281 ? -14.532 5.834 15.574 1.00 97.69 281 ALA A O 1
ATOM 2096 N N . ARG A 1 282 ? -16.056 6.718 16.966 1.00 96.81 282 ARG A N 1
ATOM 2097 C CA . ARG A 1 282 ? -17.222 6.099 16.328 1.00 96.81 282 ARG A CA 1
ATOM 2098 C C . ARG A 1 282 ? -17.336 6.488 14.856 1.00 96.81 282 ARG A C 1
ATOM 2100 O O . ARG A 1 282 ? -17.487 5.609 14.020 1.00 96.81 282 ARG A O 1
ATOM 2107 N N . ALA A 1 283 ? -17.190 7.772 14.528 1.00 95.81 283 ALA A N 1
ATOM 2108 C CA . ALA A 1 283 ? -17.235 8.233 13.141 1.00 95.81 283 ALA A CA 1
ATOM 2109 C C . ALA A 1 283 ? -16.115 7.624 12.273 1.00 95.81 283 ALA A C 1
ATOM 2111 O O . ALA A 1 283 ? -16.331 7.358 11.092 1.00 95.81 283 ALA A O 1
ATOM 2112 N N . ILE A 1 284 ? -14.936 7.364 12.849 1.00 96.94 284 ILE A N 1
ATOM 2113 C CA . ILE A 1 284 ? -13.837 6.692 12.142 1.00 96.94 284 ILE A CA 1
ATOM 2114 C C . ILE A 1 284 ? -14.160 5.209 11.874 1.00 96.94 284 ILE A C 1
ATOM 2116 O O . ILE A 1 284 ? -13.905 4.721 10.771 1.00 96.94 284 ILE A O 1
ATOM 2120 N N . TYR A 1 285 ? -14.740 4.496 12.845 1.00 95.94 285 TYR A N 1
ATOM 2121 C CA . TYR A 1 285 ? -15.127 3.086 12.679 1.00 95.94 285 TYR A CA 1
ATOM 2122 C C . TYR A 1 285 ? -16.351 2.881 11.784 1.00 95.94 285 TYR A C 1
ATOM 2124 O O . TYR A 1 285 ? -16.423 1.884 11.076 1.00 95.94 285 TYR A O 1
ATOM 2132 N N . ASP A 1 286 ? -17.312 3.805 11.799 1.00 93.62 286 ASP A N 1
ATOM 2133 C CA . ASP A 1 286 ? -18.545 3.683 11.011 1.00 93.62 286 ASP A CA 1
ATOM 2134 C C . ASP A 1 286 ? -18.362 4.183 9.568 1.00 93.62 286 ASP A C 1
ATOM 2136 O O . ASP A 1 286 ? -19.036 3.722 8.642 1.00 93.62 286 ASP A O 1
ATOM 2140 N N . GLY A 1 287 ? -17.432 5.119 9.359 1.00 94.38 287 GLY A N 1
ATOM 2141 C CA . GLY A 1 287 ? -17.202 5.760 8.071 1.00 94.38 287 GLY A CA 1
ATOM 2142 C C . GLY A 1 287 ? -18.162 6.921 7.791 1.00 94.38 287 GLY A C 1
ATOM 2143 O O . GLY A 1 287 ? -18.790 7.493 8.681 1.00 94.38 287 GLY A O 1
ATOM 2144 N N . ILE A 1 288 ? -18.258 7.312 6.520 1.00 92.69 288 ILE A N 1
ATOM 2145 C CA . ILE A 1 288 ? -19.069 8.456 6.075 1.00 92.69 288 ILE A CA 1
ATOM 2146 C C . ILE A 1 288 ? -20.328 7.930 5.395 1.00 92.69 288 ILE A C 1
ATOM 2148 O O . ILE A 1 288 ? -20.235 7.130 4.464 1.00 92.69 288 ILE A O 1
ATOM 2152 N N . SER A 1 289 ? -21.492 8.429 5.811 1.00 92.12 289 SER A N 1
ATOM 2153 C CA . SER A 1 289 ? -22.789 8.110 5.205 1.00 92.12 289 SER A CA 1
ATOM 2154 C C . SER A 1 289 ? -23.430 9.331 4.546 1.00 92.12 289 SER A C 1
ATOM 2156 O O . SER A 1 289 ? -23.204 10.465 4.965 1.00 92.12 289 SER A O 1
ATOM 2158 N N . ASP A 1 290 ? -24.236 9.101 3.510 1.00 90.62 290 ASP A N 1
ATOM 2159 C CA . ASP A 1 290 ? -25.066 10.137 2.895 1.00 90.62 290 ASP A CA 1
ATOM 2160 C C . ASP A 1 290 ? -26.359 10.400 3.698 1.00 90.62 290 ASP A C 1
ATOM 2162 O O . ASP A 1 290 ? -26.674 9.715 4.673 1.00 90.62 290 ASP A O 1
ATOM 2166 N N . GLY A 1 291 ? -27.144 11.400 3.281 1.00 88.00 291 GLY A N 1
ATOM 2167 C CA . GLY A 1 291 ? -28.394 11.779 3.956 1.00 88.00 291 GLY A CA 1
ATOM 2168 C C . GLY A 1 291 ? -29.497 10.708 3.948 1.00 88.00 291 GLY A C 1
ATOM 2169 O O . GLY A 1 291 ? -30.514 10.898 4.613 1.00 88.00 291 GLY A O 1
ATOM 2170 N N . SER A 1 292 ? -29.321 9.602 3.213 1.00 90.44 292 SER A N 1
ATOM 2171 C CA . SER A 1 292 ? -30.218 8.438 3.239 1.00 90.44 292 SER A CA 1
ATOM 2172 C C . SER A 1 292 ? -29.774 7.350 4.225 1.00 90.44 292 SER A C 1
ATOM 2174 O O . SER A 1 292 ? -30.492 6.370 4.409 1.00 90.44 292 SER A O 1
ATOM 2176 N N . GLY A 1 293 ? -28.615 7.524 4.871 1.00 87.31 293 GLY A N 1
ATOM 2177 C CA . GLY A 1 293 ? -28.014 6.539 5.770 1.00 87.31 293 GLY A CA 1
ATOM 2178 C C . GLY A 1 293 ? -27.178 5.476 5.055 1.00 87.31 293 GLY A C 1
ATOM 2179 O O . GLY A 1 293 ? -26.773 4.504 5.684 1.00 87.31 293 GLY A O 1
ATOM 2180 N N . ARG A 1 294 ? -26.908 5.634 3.753 1.00 89.19 294 ARG A N 1
ATOM 2181 C CA . ARG A 1 294 ? -26.021 4.734 3.010 1.00 89.19 294 ARG A CA 1
ATOM 2182 C C . ARG A 1 294 ? -24.569 5.154 3.219 1.00 89.19 294 ARG A C 1
ATOM 2184 O O . ARG A 1 294 ? -24.221 6.301 2.939 1.00 89.19 294 ARG A O 1
ATOM 2191 N N . THR A 1 295 ? -23.719 4.217 3.627 1.00 89.25 295 THR A N 1
ATOM 2192 C CA . THR A 1 295 ? -22.266 4.410 3.692 1.00 89.25 295 THR A CA 1
ATOM 2193 C C . THR A 1 295 ? -21.715 4.703 2.293 1.00 89.25 295 THR A C 1
ATOM 2195 O O . THR A 1 295 ? -21.878 3.906 1.372 1.00 89.25 295 THR A O 1
ATOM 2198 N N . VAL A 1 296 ? -21.073 5.859 2.128 1.00 90.56 296 VAL A N 1
ATOM 2199 C CA . VAL A 1 296 ? -20.373 6.266 0.896 1.00 90.56 296 VAL A CA 1
ATOM 2200 C C . VAL A 1 296 ? -18.859 6.108 1.005 1.00 90.56 296 VAL A C 1
ATOM 2202 O O . VAL A 1 296 ? -18.178 6.083 -0.006 1.00 90.56 296 VAL A O 1
ATOM 2205 N N . SER A 1 297 ? -18.341 6.013 2.227 1.00 92.44 297 SER A N 1
ATOM 2206 C CA . SER A 1 297 ? -16.927 5.825 2.542 1.00 92.44 297 SER A CA 1
ATOM 2207 C C . SER A 1 297 ? -16.873 4.836 3.705 1.00 92.44 297 SER A C 1
ATOM 2209 O O . SER A 1 297 ? -17.398 5.189 4.764 1.00 92.44 297 SER A O 1
ATOM 2211 N N . PRO A 1 298 ? -16.309 3.626 3.554 1.00 93.56 298 PRO A N 1
ATOM 2212 C CA . PRO A 1 298 ? -16.325 2.623 4.621 1.00 93.56 298 PRO A CA 1
ATOM 2213 C C . PRO A 1 298 ? -15.596 3.107 5.880 1.00 93.56 298 PRO A C 1
ATOM 2215 O O . PRO A 1 298 ? -14.797 4.034 5.830 1.00 93.56 298 PRO A O 1
ATOM 2218 N N . GLY A 1 299 ? -15.852 2.513 7.034 1.00 94.31 299 GLY A N 1
ATOM 2219 C CA . GLY A 1 299 ? -15.042 2.790 8.218 1.00 94.31 299 GLY A CA 1
ATOM 2220 C C . GLY A 1 299 ? -13.692 2.075 8.203 1.00 94.31 299 GLY A C 1
ATOM 2221 O O . GLY A 1 299 ? -13.396 1.279 7.306 1.00 94.31 299 GLY A O 1
ATOM 2222 N N . VAL A 1 300 ? -12.870 2.362 9.208 1.00 94.94 300 VAL A N 1
ATOM 2223 C CA . VAL A 1 300 ? -11.657 1.585 9.507 1.00 94.94 300 VAL A CA 1
ATOM 2224 C C . VAL A 1 300 ? -12.047 0.364 10.335 1.00 94.94 300 VAL A C 1
ATOM 2226 O O . VAL A 1 300 ? -12.893 0.469 11.222 1.00 94.94 300 VAL A O 1
ATOM 2229 N N . VAL A 1 301 ? -11.442 -0.794 10.067 1.00 92.44 301 VAL A N 1
ATOM 2230 C CA . VAL A 1 301 ? -11.693 -1.990 10.886 1.00 92.44 301 VAL A CA 1
ATOM 2231 C C . VAL A 1 301 ? -10.901 -1.931 12.201 1.00 92.44 301 VAL A C 1
ATOM 2233 O O . VAL A 1 301 ? -9.786 -1.397 12.212 1.00 92.44 301 VAL A O 1
ATOM 2236 N N . PRO A 1 302 ? -11.430 -2.478 13.307 1.00 92.50 302 PRO A N 1
ATOM 2237 C CA . PRO A 1 302 ? -10.741 -2.423 14.593 1.00 92.50 302 PRO A CA 1
ATOM 2238 C C . PRO A 1 302 ? -9.483 -3.304 14.650 1.00 92.50 302 PRO A C 1
ATOM 2240 O O . PRO A 1 302 ? -9.394 -4.314 13.949 1.00 92.50 302 PRO A O 1
ATOM 2243 N N . GLY A 1 303 ? -8.540 -2.957 15.533 1.00 90.62 303 GLY A N 1
ATOM 2244 C CA . GLY A 1 303 ? -7.380 -3.791 15.888 1.00 90.62 303 GLY A CA 1
ATOM 2245 C C . GLY A 1 303 ? -5.996 -3.237 15.540 1.00 90.62 303 GLY A C 1
ATOM 2246 O O . GLY A 1 303 ? -5.023 -3.983 15.624 1.00 90.62 303 GLY A O 1
ATOM 2247 N N . GLY A 1 304 ? -5.886 -1.972 15.129 1.00 91.88 304 GLY A N 1
ATOM 2248 C CA . GLY A 1 304 ? -4.609 -1.311 14.801 1.00 91.88 304 GLY A CA 1
ATOM 2249 C C . GLY A 1 304 ? -4.505 0.127 15.313 1.00 91.88 304 GLY A C 1
ATOM 2250 O O . GLY A 1 304 ? -3.770 0.937 14.748 1.00 91.88 304 GLY A O 1
ATOM 2251 N N . GLU A 1 305 ? -5.284 0.478 16.337 1.00 95.12 305 GLU A N 1
ATOM 2252 C CA . GLU A 1 305 ? -5.502 1.864 16.748 1.00 95.12 305 GLU A CA 1
ATOM 2253 C C . GLU A 1 305 ? -4.253 2.533 17.341 1.00 95.12 305 GLU A C 1
ATOM 2255 O O . GLU A 1 305 ? -4.003 3.700 17.049 1.00 95.12 305 GLU A O 1
ATOM 2260 N N . GLY A 1 306 ? -3.446 1.846 18.154 1.00 91.38 306 GLY A N 1
ATOM 2261 C CA . GLY A 1 306 ? -2.247 2.425 18.781 1.00 91.38 306 GLY A CA 1
ATOM 2262 C C . GLY A 1 306 ? -0.913 1.985 18.167 1.00 91.38 306 GLY A C 1
ATOM 2263 O O . GLY A 1 306 ? 0.132 2.500 18.564 1.00 91.38 306 GLY A O 1
ATOM 2264 N N . ASP A 1 307 ? -0.914 1.145 17.128 1.00 89.75 307 ASP A N 1
ATOM 2265 C CA . ASP A 1 307 ? 0.306 0.656 16.456 1.00 89.75 307 ASP A CA 1
ATOM 2266 C C . ASP A 1 307 ? 0.889 1.635 15.413 1.00 89.75 307 ASP A C 1
ATOM 2268 O O . ASP A 1 307 ? 1.814 1.329 14.661 1.00 89.75 307 ASP A O 1
ATOM 2272 N N . GLY A 1 308 ? 0.389 2.869 15.383 1.00 88.62 308 GLY A N 1
ATOM 2273 C CA . GLY A 1 308 ? 1.033 3.986 14.693 1.00 88.62 308 GLY A CA 1
ATOM 2274 C C . GLY A 1 308 ? 0.348 4.464 13.415 1.00 88.62 308 GLY A C 1
ATOM 2275 O O . GLY A 1 308 ? 0.557 5.619 13.055 1.00 88.62 308 GLY A O 1
ATOM 2276 N N . ASP A 1 309 ? -0.512 3.672 12.771 1.00 90.38 309 ASP A N 1
ATOM 2277 C CA . ASP A 1 309 ? -1.203 4.116 11.545 1.00 90.38 309 ASP A CA 1
ATOM 2278 C C . ASP A 1 309 ? -2.218 5.228 11.855 1.00 90.38 309 ASP A C 1
ATOM 2280 O O . ASP A 1 309 ? -2.168 6.313 11.280 1.00 90.38 309 ASP A O 1
ATOM 2284 N N . TRP A 1 310 ? -3.055 5.051 12.883 1.00 94.19 310 TRP A N 1
ATOM 2285 C CA . TRP A 1 310 ? -3.919 6.136 13.370 1.00 94.19 310 TRP A CA 1
ATOM 2286 C C . TRP A 1 310 ? -3.096 7.311 13.906 1.00 94.19 310 TRP A C 1
ATOM 2288 O O . TRP A 1 310 ? -3.497 8.466 13.763 1.00 94.19 310 TRP A O 1
ATOM 2298 N N . MET A 1 311 ? -1.917 7.051 14.481 1.00 91.69 311 MET A N 1
ATOM 2299 C CA . MET A 1 311 ? -1.023 8.130 14.897 1.00 91.69 311 MET A CA 1
ATOM 2300 C C . MET A 1 311 ? -0.537 8.942 13.689 1.00 91.69 311 MET A C 1
ATOM 2302 O O . MET A 1 311 ? -0.516 10.166 13.750 1.00 91.69 311 MET A O 1
ATOM 2306 N N . LEU A 1 312 ? -0.199 8.300 12.570 1.00 91.50 312 LEU A N 1
ATOM 2307 C CA . LEU A 1 312 ? 0.186 8.978 11.335 1.00 91.50 312 LEU A CA 1
ATOM 2308 C C . LEU A 1 312 ? -0.985 9.765 10.735 1.00 91.50 312 LEU A C 1
ATOM 2310 O O . LEU A 1 312 ? -0.845 10.952 10.431 1.00 91.50 312 LEU A O 1
ATOM 2314 N N . TRP A 1 313 ? -2.140 9.122 10.570 1.00 93.75 313 TRP A N 1
ATOM 2315 C CA . TRP A 1 313 ? -3.248 9.669 9.786 1.00 93.75 313 TRP A CA 1
ATOM 2316 C C . TRP A 1 313 ? -4.223 10.535 10.572 1.00 93.75 313 TRP A C 1
ATOM 2318 O O . TRP A 1 313 ? -4.829 11.424 9.978 1.00 93.75 313 TRP A O 1
ATOM 2328 N N . VAL A 1 314 ? -4.357 10.334 11.882 1.00 94.06 314 VAL A N 1
ATOM 2329 C CA . VAL A 1 314 ? -5.324 11.050 12.725 1.00 94.06 314 VAL A CA 1
ATOM 2330 C C . VAL A 1 314 ? -4.620 12.061 13.617 1.00 94.06 314 VAL A C 1
ATOM 2332 O O . VAL A 1 314 ? -4.843 13.258 13.458 1.00 94.06 314 VAL A O 1
ATOM 2335 N N . THR A 1 315 ? -3.755 11.616 14.533 1.00 91.62 315 THR A N 1
ATOM 2336 C CA . THR A 1 315 ? -3.215 12.498 15.587 1.00 91.62 315 THR A CA 1
ATOM 2337 C C . THR A 1 315 ? -1.965 13.274 15.170 1.00 91.62 315 THR A C 1
ATOM 2339 O O . THR A 1 315 ? -1.676 14.320 15.747 1.00 91.62 315 THR A O 1
ATOM 2342 N N . GLY A 1 316 ? -1.232 12.775 14.175 1.00 86.81 316 GLY A N 1
ATOM 2343 C CA . GLY A 1 316 ? 0.098 13.243 13.793 1.00 86.81 316 GLY A CA 1
ATOM 2344 C C . GLY A 1 316 ? 1.216 12.677 14.677 1.00 86.81 316 GLY A C 1
ATOM 2345 O O . GLY A 1 316 ? 0.990 12.235 15.806 1.00 86.81 316 GLY A O 1
ATOM 2346 N N . ASN A 1 317 ? 2.445 12.722 14.154 1.00 79.12 317 ASN A N 1
ATOM 2347 C CA . ASN A 1 317 ? 3.672 12.360 14.867 1.00 79.12 317 ASN A CA 1
ATOM 2348 C C . ASN A 1 317 ? 4.732 13.455 14.649 1.00 79.12 317 ASN A C 1
ATOM 2350 O O . ASN A 1 317 ? 5.381 13.436 13.603 1.00 79.12 317 ASN A O 1
ATOM 2354 N N . PRO A 1 318 ? 4.979 14.356 15.620 1.00 63.66 318 PRO A N 1
ATOM 2355 C CA . PRO A 1 318 ? 5.911 15.478 15.467 1.00 63.66 318 PRO A CA 1
ATOM 2356 C C . PRO A 1 318 ? 7.348 15.094 15.082 1.00 63.66 318 PRO A C 1
ATOM 2358 O O . PRO A 1 318 ? 8.063 15.921 14.520 1.00 63.66 318 PRO A O 1
ATOM 2361 N N . GLY A 1 319 ? 7.784 13.862 15.381 1.00 68.06 319 GLY A N 1
ATOM 2362 C CA . GLY A 1 319 ? 9.101 13.344 14.988 1.00 68.06 319 GLY A CA 1
ATOM 2363 C C . GLY A 1 319 ? 9.197 12.925 13.516 1.00 68.06 319 GLY A C 1
ATOM 2364 O O . GLY A 1 319 ? 10.296 12.678 13.028 1.00 68.06 319 GLY A O 1
ATOM 2365 N N . PHE A 1 320 ? 8.063 12.859 12.815 1.00 68.06 320 PHE A N 1
ATOM 2366 C CA . PHE A 1 320 ? 7.949 12.451 11.415 1.00 68.06 320 PHE A CA 1
ATOM 2367 C C . PHE A 1 320 ? 7.274 13.533 10.552 1.00 68.06 320 PHE A C 1
ATOM 2369 O O . PHE A 1 320 ? 7.814 13.932 9.524 1.00 68.06 320 PHE A O 1
ATOM 2376 N N . MET A 1 321 ? 6.122 14.055 10.987 1.00 69.00 321 MET A N 1
ATOM 2377 C CA . MET A 1 321 ? 5.345 15.109 10.326 1.00 69.00 321 MET A CA 1
ATOM 2378 C C . MET A 1 321 ? 4.792 16.114 11.348 1.00 69.00 321 MET A C 1
ATOM 2380 O O . MET A 1 321 ? 4.324 15.745 12.421 1.00 69.00 321 MET A O 1
ATOM 2384 N N . GLY A 1 322 ? 4.795 17.408 11.004 1.00 68.94 322 GLY A N 1
ATOM 2385 C CA . GLY A 1 322 ? 4.281 18.474 11.883 1.00 68.94 322 GLY A CA 1
ATOM 2386 C C . GLY A 1 322 ? 2.753 18.496 12.066 1.00 68.94 322 GLY A C 1
ATOM 2387 O O . GLY A 1 322 ? 2.265 19.225 12.924 1.00 68.94 322 GLY A O 1
ATOM 2388 N N . ALA A 1 323 ? 2.020 17.712 11.272 1.00 82.56 323 ALA A N 1
ATOM 2389 C CA . ALA A 1 323 ? 0.570 17.511 11.312 1.00 82.56 323 ALA A CA 1
ATOM 2390 C C . ALA A 1 323 ? 0.250 16.045 10.964 1.00 82.56 323 ALA A C 1
ATOM 2392 O O . ALA A 1 323 ? 1.144 15.302 10.543 1.00 82.56 323 ALA A O 1
ATOM 2393 N N . SER A 1 324 ? -1.008 15.622 11.117 1.00 91.06 324 SER A N 1
ATOM 2394 C CA . SER A 1 324 ? -1.433 14.301 10.640 1.00 91.06 324 SER A CA 1
ATOM 2395 C C . SER A 1 324 ? -1.436 14.228 9.115 1.00 91.06 324 SER A C 1
ATOM 2397 O O . SER A 1 324 ? -1.582 15.242 8.430 1.00 91.06 324 SER A O 1
ATOM 2399 N N . ALA A 1 325 ? -1.294 13.026 8.559 1.00 91.06 325 ALA A N 1
ATOM 2400 C CA . ALA A 1 325 ? -1.316 12.824 7.115 1.00 91.06 325 ALA A CA 1
ATOM 2401 C C . ALA A 1 325 ? -2.676 13.206 6.498 1.00 91.06 325 ALA A C 1
ATOM 2403 O O . ALA A 1 325 ? -2.707 13.749 5.392 1.00 91.06 325 ALA A O 1
ATOM 2404 N N . SER A 1 326 ? -3.787 13.025 7.228 1.00 93.88 326 SER A N 1
ATOM 2405 C CA . SER A 1 326 ? -5.106 13.500 6.788 1.00 93.88 326 SER A CA 1
ATOM 2406 C C . SER A 1 326 ? -5.143 15.023 6.668 1.00 93.88 326 SER A C 1
ATOM 2408 O O . SER A 1 326 ? -5.589 15.552 5.652 1.00 93.88 326 SER A O 1
ATOM 2410 N N . GLU A 1 327 ? -4.628 15.742 7.670 1.00 91.94 327 GLU A N 1
ATOM 2411 C CA . GLU A 1 327 ? -4.560 17.206 7.632 1.00 91.94 327 GLU A CA 1
ATOM 2412 C C . GLU A 1 327 ? -3.593 17.705 6.550 1.00 91.94 327 GLU A C 1
ATOM 2414 O O . GLU A 1 327 ? -3.929 18.610 5.789 1.00 91.94 327 GLU A O 1
ATOM 2419 N N . ALA A 1 328 ? -2.432 17.065 6.406 1.00 89.69 328 ALA A N 1
ATOM 2420 C CA . ALA A 1 328 ? -1.451 17.397 5.375 1.00 89.69 328 ALA A CA 1
ATOM 2421 C C . ALA A 1 328 ? -1.957 17.132 3.943 1.00 89.69 328 ALA A C 1
ATOM 2423 O O . ALA A 1 328 ? -1.439 17.719 2.992 1.00 89.69 328 ALA A O 1
ATOM 2424 N N . SER A 1 329 ? -2.970 16.276 3.781 1.00 90.56 329 SER A N 1
ATOM 2425 C CA . SER A 1 329 ? -3.569 15.956 2.481 1.00 90.56 329 SER A CA 1
ATOM 2426 C C . SER A 1 329 ? -4.675 16.931 2.070 1.00 90.56 329 SER A C 1
ATOM 2428 O O . SER A 1 329 ? -4.980 17.031 0.884 1.00 90.56 329 SER A O 1
ATOM 2430 N N . THR A 1 330 ? -5.271 17.697 2.995 1.00 91.69 330 THR A N 1
ATOM 2431 C CA . THR A 1 330 ? -6.398 18.583 2.644 1.00 91.69 330 THR A CA 1
ATOM 2432 C C . THR A 1 330 ? -6.065 19.672 1.610 1.00 91.69 330 THR A C 1
ATOM 2434 O O . THR A 1 330 ? -6.927 19.937 0.769 1.00 91.69 330 THR A O 1
ATOM 2437 N N . PRO A 1 331 ? -4.852 20.270 1.571 1.00 90.81 331 PRO A N 1
ATOM 2438 C CA . PRO A 1 331 ? -4.488 21.238 0.529 1.00 90.81 331 PRO A CA 1
ATOM 2439 C C . PRO A 1 331 ? -4.503 20.668 -0.899 1.00 90.81 331 PRO A C 1
ATOM 2441 O O . PRO A 1 331 ? -4.659 21.425 -1.856 1.00 90.81 331 PRO A O 1
ATOM 2444 N N . ILE A 1 332 ? -4.417 19.340 -1.073 1.00 92.56 332 ILE A N 1
ATOM 2445 C CA . ILE A 1 332 ? -4.531 18.701 -2.396 1.00 92.56 332 ILE A CA 1
ATOM 2446 C C . ILE A 1 332 ? -5.878 19.046 -3.049 1.00 92.56 332 ILE A C 1
ATOM 2448 O O . ILE A 1 332 ? -5.925 19.321 -4.248 1.00 92.56 332 ILE A O 1
ATOM 2452 N N . VAL A 1 333 ? -6.960 19.112 -2.265 1.00 94.44 333 VAL A N 1
ATOM 2453 C CA . VAL A 1 333 ? -8.296 19.486 -2.759 1.00 94.44 333 VAL A CA 1
ATOM 2454 C C . VAL A 1 333 ? -8.280 20.910 -3.328 1.00 94.44 333 VAL A C 1
ATOM 2456 O O . VAL A 1 333 ? -8.779 21.144 -4.428 1.00 94.44 333 VAL A O 1
ATOM 2459 N N . GLU A 1 334 ? -7.627 21.852 -2.640 1.00 92.38 334 GLU A N 1
ATOM 2460 C CA . GLU A 1 334 ? -7.453 23.229 -3.125 1.00 92.38 334 GLU A CA 1
ATOM 2461 C C . GLU A 1 334 ? -6.590 23.296 -4.390 1.00 92.38 334 GLU A C 1
ATOM 2463 O O . GLU A 1 334 ? -6.847 24.108 -5.278 1.00 92.38 334 GLU A O 1
ATOM 2468 N N . HIS A 1 335 ? -5.562 22.453 -4.505 1.00 93.25 335 HIS A N 1
ATOM 2469 C CA . HIS A 1 335 ? -4.734 22.387 -5.708 1.00 93.25 335 HIS A CA 1
ATOM 2470 C C . HIS A 1 335 ? -5.485 21.823 -6.908 1.00 93.25 335 HIS A C 1
ATOM 2472 O O . HIS A 1 335 ? -5.322 22.340 -8.010 1.00 93.25 335 HIS A O 1
ATOM 2478 N N . LEU A 1 336 ? -6.325 20.809 -6.717 1.00 92.50 336 LEU A N 1
ATOM 2479 C CA . LEU A 1 336 ? -7.130 20.228 -7.791 1.00 92.50 336 LEU A CA 1
ATOM 2480 C C . LEU A 1 336 ? -8.221 21.194 -8.258 1.00 92.50 336 LEU A C 1
ATOM 2482 O O . LEU A 1 336 ? -8.409 21.389 -9.460 1.00 92.50 336 LEU A O 1
ATOM 2486 N N . LEU A 1 337 ? -8.879 21.870 -7.315 1.00 92.25 337 LEU A N 1
ATOM 2487 C CA . LEU A 1 337 ? -9.987 22.785 -7.584 1.00 92.25 337 LEU A CA 1
ATOM 2488 C C . LEU A 1 337 ? -9.548 24.248 -7.761 1.00 92.25 337 LEU A C 1
ATOM 2490 O O . LEU A 1 337 ? -10.388 25.133 -7.867 1.00 92.25 337 LEU A O 1
ATOM 2494 N N . HIS A 1 338 ? -8.245 24.522 -7.898 1.00 90.19 338 HIS A N 1
ATOM 2495 C CA . HIS A 1 338 ? -7.681 25.882 -7.985 1.00 90.19 338 HIS A CA 1
ATOM 2496 C C . HIS A 1 338 ? -8.244 26.766 -9.116 1.00 90.19 338 HIS A C 1
ATOM 2498 O O . HIS A 1 338 ? -7.998 27.973 -9.133 1.00 90.19 338 HIS A O 1
ATOM 2504 N N . ARG A 1 339 ? -8.915 26.172 -10.113 1.00 88.00 339 ARG A N 1
ATOM 2505 C CA . ARG A 1 339 ? -9.542 26.888 -11.236 1.00 88.00 339 ARG A CA 1
ATOM 2506 C C . ARG A 1 339 ? -10.966 27.342 -10.944 1.00 88.00 339 ARG A C 1
ATOM 2508 O O . ARG A 1 339 ? -11.488 28.133 -11.725 1.00 88.00 339 ARG A O 1
ATOM 2515 N N . ASP A 1 340 ? -11.575 26.856 -9.868 1.00 88.75 340 ASP A N 1
ATOM 2516 C CA . ASP A 1 340 ? -12.855 27.346 -9.382 1.00 88.75 340 ASP A CA 1
ATOM 2517 C C . ASP A 1 340 ? -12.614 28.532 -8.428 1.00 88.75 340 ASP A C 1
ATOM 2519 O O . ASP A 1 340 ? -12.163 28.338 -7.299 1.00 88.75 340 ASP A O 1
ATOM 2523 N N . PRO A 1 341 ? -12.888 29.781 -8.853 1.00 86.31 341 PRO A N 1
ATOM 2524 C CA . PRO A 1 341 ? -12.665 30.959 -8.019 1.00 86.31 341 PRO A CA 1
ATOM 2525 C C . PRO A 1 341 ? -13.637 31.062 -6.833 1.00 86.31 341 PRO A C 1
ATOM 2527 O O . PRO A 1 341 ? -13.427 31.912 -5.968 1.00 86.31 341 PRO A O 1
ATOM 2530 N N . GLY A 1 342 ? -14.712 30.265 -6.813 1.00 88.25 342 GLY A N 1
ATOM 2531 C CA . GLY A 1 342 ? -15.662 30.190 -5.705 1.00 88.25 342 GLY A CA 1
ATOM 2532 C C . GLY A 1 342 ? -15.335 29.095 -4.689 1.00 88.25 342 GLY A C 1
ATOM 2533 O O . GLY A 1 342 ? -15.942 29.087 -3.621 1.00 88.25 342 GLY A O 1
ATOM 2534 N N . PHE A 1 343 ? -14.392 28.196 -4.994 1.00 91.44 343 PHE A N 1
ATOM 2535 C CA . PHE A 1 343 ? -14.091 27.053 -4.138 1.00 91.44 343 PHE A CA 1
ATOM 2536 C C . PHE A 1 343 ? -13.482 27.478 -2.801 1.00 91.44 343 PHE A C 1
ATOM 2538 O O . PHE A 1 343 ? -12.522 28.255 -2.753 1.00 91.44 343 PHE A O 1
ATOM 2545 N N . ARG A 1 344 ? -14.013 26.917 -1.708 1.00 91.06 344 ARG A N 1
ATOM 2546 C CA . ARG A 1 344 ? -13.467 27.090 -0.361 1.00 91.06 344 ARG A CA 1
ATOM 2547 C C . ARG A 1 344 ? -13.448 25.757 0.384 1.00 91.06 344 ARG A C 1
ATOM 2549 O O . ARG A 1 344 ? -14.477 25.101 0.520 1.00 91.06 344 ARG A O 1
ATOM 2556 N N . LEU A 1 345 ? -12.280 25.360 0.891 1.00 91.56 345 LEU A N 1
ATOM 2557 C CA . LEU A 1 345 ? -12.080 24.051 1.529 1.00 91.56 345 LEU A CA 1
ATOM 2558 C C . LEU A 1 345 ? -12.921 23.849 2.801 1.00 91.56 345 LEU A C 1
ATOM 2560 O O . LEU A 1 345 ? -13.297 22.727 3.141 1.00 91.56 345 LEU A O 1
ATOM 2564 N N . ASP A 1 346 ? -13.229 24.918 3.525 1.00 91.19 346 ASP A N 1
ATOM 2565 C CA . ASP A 1 346 ? -14.098 24.884 4.701 1.00 91.19 346 ASP A CA 1
ATOM 2566 C C . ASP A 1 346 ? -15.579 24.670 4.356 1.00 91.19 346 ASP A C 1
ATOM 2568 O O . ASP A 1 346 ? -16.322 24.175 5.200 1.00 91.19 346 ASP A O 1
ATOM 2572 N N . GLU A 1 347 ? -15.983 24.961 3.119 1.00 93.00 347 GLU A N 1
ATOM 2573 C CA . GLU A 1 347 ? -17.334 24.723 2.596 1.00 93.00 347 GLU A CA 1
ATOM 2574 C C . GLU A 1 347 ? -17.449 23.395 1.827 1.00 93.00 347 GLU A C 1
ATOM 2576 O O . GLU A 1 347 ? -18.560 22.979 1.517 1.00 93.00 347 GLU A O 1
ATOM 2581 N N . PHE A 1 348 ? -16.330 22.700 1.573 1.00 94.50 348 PHE A N 1
ATOM 2582 C CA . PHE A 1 348 ? -16.308 21.418 0.858 1.00 94.50 348 PHE A CA 1
ATOM 2583 C C . PHE A 1 348 ? -17.156 20.355 1.569 1.00 94.50 348 PHE A C 1
ATOM 2585 O O . PHE A 1 348 ? -16.882 19.994 2.723 1.00 94.50 348 PHE A O 1
ATOM 2592 N N . ASP A 1 349 ? -18.150 19.816 0.878 1.00 94.12 349 ASP A N 1
ATOM 2593 C CA . ASP A 1 349 ? -18.982 18.717 1.344 1.00 94.12 349 ASP A CA 1
ATOM 2594 C C . ASP A 1 349 ? -18.356 17.382 0.922 1.00 94.12 349 ASP A C 1
ATOM 2596 O O . ASP A 1 349 ? -18.315 17.015 -0.253 1.00 94.12 349 ASP A O 1
ATOM 2600 N N . VAL A 1 350 ? -17.880 16.619 1.909 1.00 94.25 350 VAL A N 1
ATOM 2601 C CA . VAL A 1 350 ? -17.170 15.350 1.686 1.00 94.25 350 VAL A CA 1
ATOM 2602 C C . VAL A 1 350 ? -18.040 14.253 1.075 1.00 94.25 350 VAL A C 1
ATOM 2604 O O . VAL A 1 350 ? -17.501 13.194 0.779 1.00 94.25 350 VAL A O 1
ATOM 2607 N N . VAL A 1 351 ? -19.349 14.458 0.906 1.00 93.75 351 VAL A N 1
ATOM 2608 C CA . VAL A 1 351 ? -20.271 13.543 0.222 1.00 93.75 351 VAL A CA 1
ATOM 2609 C C . VAL A 1 351 ? -20.679 14.116 -1.136 1.00 93.75 351 VAL A C 1
ATOM 2611 O O . VAL A 1 351 ? -20.548 13.424 -2.144 1.00 93.75 351 VAL A O 1
ATOM 2614 N N . GLN A 1 352 ? -21.151 15.365 -1.182 1.00 92.88 352 GLN A N 1
ATOM 2615 C CA . GLN A 1 352 ? -21.712 15.972 -2.397 1.00 92.88 352 GLN A CA 1
ATOM 2616 C C . GLN A 1 352 ? -20.636 16.404 -3.403 1.00 92.88 352 GLN A C 1
ATOM 2618 O O . GLN A 1 352 ? -20.821 16.229 -4.607 1.00 92.88 352 GLN A O 1
ATOM 2623 N N . ASP A 1 353 ? -19.487 16.896 -2.934 1.00 91.69 353 ASP A N 1
ATOM 2624 C CA . ASP A 1 353 ? -18.440 17.440 -3.810 1.00 91.69 353 ASP A CA 1
ATOM 2625 C C . ASP A 1 353 ? -17.446 16.371 -4.296 1.00 91.69 353 ASP A C 1
ATOM 2627 O O . ASP A 1 353 ? -16.542 16.654 -5.089 1.00 91.69 353 ASP A O 1
ATOM 2631 N N . ARG A 1 354 ? -17.624 15.111 -3.870 1.00 89.81 354 ARG A N 1
ATOM 2632 C CA . ARG A 1 354 ? -16.770 13.971 -4.254 1.00 89.81 354 ARG A CA 1
ATOM 2633 C C . ARG A 1 354 ? -16.615 13.828 -5.761 1.00 89.81 354 ARG A C 1
ATOM 2635 O O . ARG A 1 354 ? -15.516 13.574 -6.247 1.00 89.81 354 ARG A O 1
ATOM 2642 N N . GLN A 1 355 ? -17.710 13.984 -6.503 1.00 87.81 355 GLN A N 1
ATOM 2643 C CA . GLN A 1 355 ? -17.687 13.823 -7.954 1.00 87.81 355 GLN A CA 1
ATOM 2644 C C . GLN A 1 355 ? -16.870 14.929 -8.635 1.00 87.81 355 GLN A C 1
ATOM 2646 O O . GLN A 1 355 ? -16.078 14.633 -9.526 1.00 87.81 355 GLN A O 1
ATOM 2651 N N . ALA A 1 356 ? -17.013 16.183 -8.199 1.00 88.88 356 ALA A N 1
ATOM 2652 C CA . ALA A 1 356 ? -16.236 17.290 -8.753 1.00 88.88 356 ALA A CA 1
ATOM 2653 C C . ALA A 1 356 ? -14.729 17.084 -8.518 1.00 88.88 356 ALA A C 1
ATOM 2655 O O . ALA A 1 356 ? -13.915 17.323 -9.413 1.00 88.88 356 ALA A O 1
ATOM 2656 N N . LEU A 1 357 ? -14.359 16.572 -7.339 1.00 90.50 357 LEU A N 1
ATOM 2657 C CA . LEU A 1 357 ? -12.976 16.227 -7.019 1.00 90.50 357 LEU A CA 1
ATOM 2658 C C . LEU A 1 357 ? -12.443 15.083 -7.898 1.00 90.50 357 LEU A C 1
ATOM 2660 O O . LEU A 1 357 ? -11.336 15.179 -8.432 1.00 90.50 357 LEU A O 1
ATOM 2664 N N . ALA A 1 358 ? -13.251 14.043 -8.114 1.00 88.50 358 ALA A N 1
ATOM 2665 C CA . ALA A 1 358 ? -12.934 12.933 -9.012 1.00 88.50 358 ALA A CA 1
ATOM 2666 C C . ALA A 1 358 ? -12.669 13.395 -10.451 1.00 88.50 358 ALA A C 1
ATOM 2668 O O . ALA A 1 358 ? -11.700 12.981 -11.084 1.00 88.50 358 ALA A O 1
ATOM 2669 N N . GLU A 1 359 ? -13.517 14.285 -10.970 1.00 88.88 359 GLU A N 1
ATOM 2670 C CA . GLU A 1 359 ? -13.381 14.840 -12.317 1.00 88.88 359 GLU A CA 1
ATOM 2671 C C . GLU A 1 359 ? -12.118 15.704 -12.447 1.00 88.88 359 GLU A C 1
ATOM 2673 O O . GLU A 1 359 ? -11.414 15.631 -13.460 1.00 88.88 359 GLU A O 1
ATOM 2678 N N . ALA A 1 360 ? -11.782 16.476 -11.409 1.00 88.88 360 ALA A N 1
ATOM 2679 C CA . ALA A 1 360 ? -10.565 17.282 -11.371 1.00 88.88 360 ALA A CA 1
ATOM 2680 C C . ALA A 1 360 ? -9.286 16.423 -11.347 1.00 88.88 360 ALA A C 1
ATOM 2682 O O . ALA A 1 360 ? -8.290 16.784 -11.978 1.00 88.88 360 ALA A O 1
ATOM 2683 N N . GLY A 1 361 ? -9.322 15.278 -10.659 1.00 87.38 361 GLY A N 1
ATOM 2684 C CA . GLY A 1 361 ? -8.198 14.354 -10.498 1.00 87.38 361 GLY A CA 1
ATOM 2685 C C . GLY A 1 361 ? -8.267 13.081 -11.353 1.00 87.38 361 GLY A C 1
ATOM 2686 O O . GLY A 1 361 ? -7.554 12.123 -11.067 1.00 87.38 361 GLY A O 1
ATOM 2687 N N . VAL A 1 362 ? -9.073 13.062 -12.422 1.00 89.00 362 VAL A N 1
ATOM 2688 C CA . VAL A 1 362 ? -9.424 11.858 -13.212 1.00 89.00 362 VAL A CA 1
ATOM 2689 C C . VAL A 1 362 ? -8.240 11.049 -13.762 1.00 89.00 362 VAL A C 1
ATOM 2691 O O . VAL A 1 362 ? -8.381 9.878 -14.094 1.00 89.00 362 VAL A O 1
ATOM 2694 N N . ALA A 1 363 ? -7.061 11.659 -13.906 1.00 91.31 363 ALA A N 1
ATOM 2695 C CA . ALA A 1 363 ? -5.872 10.943 -14.366 1.00 91.31 363 ALA A CA 1
ATOM 2696 C C . ALA A 1 363 ? -5.235 10.060 -13.277 1.00 91.31 363 ALA A C 1
ATOM 2698 O O . ALA A 1 363 ? -4.411 9.210 -13.614 1.00 91.31 363 ALA A O 1
ATOM 2699 N N . VAL A 1 364 ? -5.593 10.267 -12.007 1.00 93.94 364 VAL A N 1
ATOM 2700 C CA . VAL A 1 364 ? -5.044 9.545 -10.854 1.00 93.94 364 VAL A CA 1
ATOM 2701 C C . VAL A 1 364 ? -5.923 8.371 -10.463 1.00 93.94 364 VAL A C 1
ATOM 2703 O O . VAL A 1 364 ? -5.393 7.267 -10.332 1.00 93.94 364 VAL A O 1
ATOM 2706 N N . ASP A 1 365 ? -7.228 8.608 -10.306 1.00 92.38 365 ASP A N 1
ATOM 2707 C CA . ASP A 1 365 ? -8.180 7.555 -9.956 1.00 92.38 365 ASP A CA 1
ATOM 2708 C C . ASP A 1 365 ? -8.139 6.429 -10.989 1.00 92.38 365 ASP A C 1
ATOM 2710 O O . ASP A 1 365 ? -8.072 6.643 -12.206 1.00 92.38 365 ASP A O 1
ATOM 2714 N N . LEU A 1 366 ? -8.161 5.209 -10.474 1.00 94.50 366 LEU A N 1
ATOM 2715 C CA . LEU A 1 366 ? -8.111 3.984 -11.241 1.00 94.50 366 LEU A CA 1
ATOM 2716 C C . LEU A 1 366 ? -9.423 3.235 -11.005 1.00 94.50 366 LEU A C 1
ATOM 2718 O O . LEU A 1 366 ? -9.517 2.505 -10.025 1.00 94.50 366 LEU A O 1
ATOM 2722 N N . PRO A 1 367 ? -10.442 3.415 -11.863 1.00 93.56 367 PRO A N 1
ATOM 2723 C CA . PRO A 1 367 ? -11.649 2.603 -11.779 1.00 93.56 367 PRO A CA 1
ATOM 2724 C C . PRO A 1 367 ? -11.336 1.133 -12.123 1.00 93.56 367 PRO A C 1
ATOM 2726 O O . PRO A 1 367 ? -10.367 0.887 -12.853 1.00 93.56 367 PRO A O 1
ATOM 2729 N N . PRO A 1 368 ? -12.160 0.170 -11.661 1.00 96.12 368 PRO A N 1
ATOM 2730 C CA . PRO A 1 368 ? -12.029 -1.235 -12.040 1.00 96.12 368 PRO A CA 1
ATOM 2731 C C . PRO A 1 368 ? -11.978 -1.411 -13.558 1.00 96.12 368 PRO A C 1
ATOM 2733 O O . PRO A 1 368 ? -12.677 -0.715 -14.303 1.00 96.12 368 PRO A O 1
ATOM 2736 N N . GLY A 1 369 ? -11.137 -2.334 -14.018 1.00 96.38 369 GLY A N 1
ATOM 2737 C CA . GLY A 1 369 ? -10.877 -2.553 -15.435 1.00 96.38 369 GLY A CA 1
ATOM 2738 C C . GLY A 1 369 ? -10.701 -4.026 -15.782 1.00 96.38 369 GLY A C 1
ATOM 2739 O O . GLY A 1 369 ? -10.491 -4.864 -14.912 1.00 96.38 369 GLY A O 1
ATOM 2740 N N . ASP A 1 370 ? -10.786 -4.310 -17.078 1.00 97.88 370 ASP A N 1
ATOM 2741 C CA . ASP A 1 370 ? -10.605 -5.642 -17.653 1.00 97.88 370 ASP A CA 1
ATOM 2742 C C . ASP A 1 370 ? -9.108 -5.991 -17.768 1.00 97.88 370 ASP A C 1
ATOM 2744 O O . ASP A 1 370 ? -8.361 -5.349 -18.516 1.00 97.88 370 ASP A O 1
ATOM 2748 N N . PHE A 1 371 ? -8.671 -7.023 -17.041 1.00 98.38 371 PHE A N 1
ATOM 2749 C CA . PHE A 1 371 ? -7.292 -7.517 -17.052 1.00 98.38 371 PHE A CA 1
ATOM 2750 C C . PHE A 1 371 ? -7.026 -8.590 -18.123 1.00 98.38 371 PHE A C 1
ATOM 2752 O O . PHE A 1 371 ? -5.895 -9.069 -18.218 1.00 98.38 371 PHE A O 1
ATOM 2759 N N . SER A 1 372 ? -7.992 -8.934 -18.984 1.00 97.88 372 SER A N 1
ATOM 2760 C CA . SER A 1 372 ? -7.855 -9.987 -20.012 1.00 97.88 372 SER A CA 1
ATOM 2761 C C . SER A 1 372 ? -6.655 -9.763 -20.932 1.00 97.88 372 SER A C 1
ATOM 2763 O O . SER A 1 372 ? -6.002 -10.693 -21.397 1.00 97.88 372 SER A O 1
ATOM 2765 N N . ALA A 1 373 ? -6.314 -8.501 -21.197 1.00 98.25 373 ALA A N 1
ATOM 2766 C CA . ALA A 1 373 ? -5.147 -8.165 -21.994 1.00 98.25 373 ALA A CA 1
ATOM 2767 C C . ALA A 1 373 ? -3.846 -8.620 -21.297 1.00 98.25 373 ALA A C 1
ATOM 2769 O O . ALA A 1 373 ? -2.967 -9.174 -21.953 1.00 98.25 373 ALA A O 1
ATOM 2770 N N . PHE A 1 374 ? -3.713 -8.391 -19.992 1.00 98.56 374 PHE A N 1
ATOM 2771 C CA . PHE A 1 374 ? -2.568 -8.837 -19.194 1.00 98.56 374 PHE A CA 1
ATOM 2772 C C . PHE A 1 374 ? -2.554 -10.366 -19.035 1.00 98.56 374 PHE A C 1
ATOM 2774 O O . PHE A 1 374 ? -1.534 -10.999 -19.305 1.00 98.56 374 PHE A O 1
ATOM 2781 N N . GLU A 1 375 ? -3.708 -10.957 -18.718 1.00 97.69 375 GLU A N 1
ATOM 2782 C CA . GLU A 1 375 ? -3.895 -12.410 -18.605 1.00 97.69 375 GLU A CA 1
ATOM 2783 C C . GLU A 1 375 ? -3.492 -13.141 -19.892 1.00 97.69 375 GLU A C 1
ATOM 2785 O O . GLU A 1 375 ? -2.677 -14.059 -19.847 1.00 97.69 375 GLU A O 1
ATOM 2790 N N . SER A 1 376 ? -3.950 -12.671 -21.058 1.00 97.62 376 SER A N 1
ATOM 2791 C CA . SER A 1 376 ? -3.693 -13.328 -22.350 1.00 97.62 376 SER A CA 1
ATOM 2792 C C . SER A 1 376 ? -2.216 -13.364 -22.758 1.00 97.62 376 SER A C 1
ATOM 2794 O O . SER A 1 376 ? -1.835 -14.094 -23.677 1.00 97.62 376 SER A O 1
ATOM 2796 N N . ARG A 1 377 ? -1.373 -12.565 -22.092 1.00 97.06 377 ARG A N 1
ATOM 2797 C CA . ARG A 1 377 ? 0.088 -12.565 -22.246 1.00 97.06 377 ARG A CA 1
ATOM 2798 C C . ARG A 1 377 ? 0.803 -13.488 -21.258 1.00 97.06 377 ARG A C 1
ATOM 2800 O O . ARG A 1 377 ? 2.020 -13.597 -21.330 1.00 97.06 377 ARG A O 1
ATOM 2807 N N . GLY A 1 378 ? 0.066 -14.167 -20.384 1.00 98.00 378 GLY A N 1
ATOM 2808 C CA . GLY A 1 378 ? 0.604 -15.006 -19.317 1.00 98.00 378 GLY A CA 1
ATOM 2809 C C . GLY A 1 378 ? 0.994 -14.228 -18.060 1.00 98.00 378 GLY A C 1
ATOM 2810 O O . GLY A 1 378 ? 1.662 -14.793 -17.197 1.00 98.00 378 GLY A O 1
ATOM 2811 N N . GLY A 1 379 ? 0.592 -12.957 -17.956 1.00 98.62 379 GLY A N 1
ATOM 2812 C CA . GLY A 1 379 ? 0.940 -12.099 -16.833 1.00 98.62 379 GLY A CA 1
ATOM 2813 C C . GLY A 1 379 ? 0.373 -12.613 -15.510 1.00 98.62 379 GLY A C 1
ATOM 2814 O O . GLY A 1 379 ? -0.756 -13.093 -15.488 1.00 98.62 379 GLY A O 1
ATOM 2815 N N . LYS A 1 380 ? 1.126 -12.507 -14.410 1.00 98.88 380 LYS A N 1
ATOM 2816 C CA . LYS A 1 380 ? 0.715 -12.944 -13.063 1.00 98.88 380 LYS A CA 1
ATOM 2817 C C . LYS A 1 380 ? 0.666 -11.769 -12.082 1.00 98.88 380 LYS A C 1
ATOM 2819 O O . LYS A 1 380 ? 1.497 -10.865 -12.146 1.00 98.88 380 LYS A O 1
ATOM 2824 N N . LEU A 1 381 ? -0.289 -11.777 -11.156 1.00 98.81 381 LEU A N 1
ATOM 2825 C CA . LEU A 1 381 ? -0.529 -10.695 -10.200 1.00 98.81 381 LEU A CA 1
ATOM 2826 C C . LEU A 1 381 ? -0.749 -11.237 -8.782 1.00 98.81 381 LEU A C 1
ATOM 2828 O O . LEU A 1 381 ? -1.668 -12.013 -8.529 1.00 98.81 381 LEU A O 1
ATOM 2832 N N . ILE A 1 382 ? 0.048 -10.749 -7.835 1.00 98.88 382 ILE A N 1
ATOM 2833 C CA . ILE A 1 382 ? -0.228 -10.845 -6.402 1.00 98.88 382 ILE A CA 1
ATOM 2834 C C . ILE A 1 382 ? -0.713 -9.480 -5.914 1.00 98.88 382 ILE A C 1
ATOM 2836 O O . ILE A 1 382 ? -0.068 -8.459 -6.141 1.00 98.88 382 ILE A O 1
ATOM 2840 N N . VAL A 1 383 ? -1.837 -9.454 -5.213 1.00 98.69 383 VAL A N 1
ATOM 2841 C CA . VAL A 1 383 ? -2.319 -8.290 -4.470 1.00 98.69 383 VAL A CA 1
ATOM 2842 C C . VAL A 1 383 ? -2.281 -8.635 -2.989 1.00 98.69 383 VAL A C 1
ATOM 2844 O O . VAL A 1 383 ? -2.615 -9.755 -2.607 1.00 98.69 383 VAL A O 1
ATOM 2847 N N . TYR A 1 384 ? -1.890 -7.696 -2.134 1.00 98.62 384 TYR A N 1
ATOM 2848 C CA . TYR A 1 384 ? -2.019 -7.875 -0.690 1.00 98.62 384 TYR A CA 1
ATOM 2849 C C . TYR A 1 384 ? -2.503 -6.593 -0.014 1.00 98.62 384 TYR A C 1
ATOM 2851 O O . TYR A 1 384 ? -2.230 -5.488 -0.484 1.00 98.62 384 TYR A O 1
ATOM 2859 N N . GLN A 1 385 ? -3.239 -6.732 1.085 1.00 97.88 385 GLN A N 1
ATOM 2860 C CA . GLN A 1 385 ? -3.848 -5.608 1.799 1.00 97.88 385 GLN A CA 1
ATOM 2861 C C . GLN A 1 385 ? -3.911 -5.900 3.291 1.00 97.88 385 GLN A C 1
ATOM 2863 O O . GLN A 1 385 ? -4.306 -6.988 3.710 1.00 97.88 385 GLN A O 1
ATOM 2868 N N . GLY A 1 386 ? -3.531 -4.910 4.094 1.00 97.06 386 GLY A N 1
ATOM 2869 C CA . GLY A 1 386 ? -3.628 -5.004 5.543 1.00 97.06 386 GLY A CA 1
ATOM 2870 C C . GLY A 1 386 ? -5.057 -4.760 5.963 1.00 97.06 386 GLY A C 1
ATOM 2871 O O . GLY A 1 386 ? -5.675 -3.820 5.465 1.00 97.06 386 GLY A O 1
ATOM 2872 N N . TRP A 1 387 ? -5.593 -5.604 6.845 1.00 95.56 387 TRP A N 1
ATOM 2873 C CA . TRP A 1 387 ? -6.937 -5.374 7.361 1.00 95.56 387 TRP A CA 1
ATOM 2874 C C . TRP A 1 387 ? -7.001 -4.056 8.133 1.00 95.56 387 TRP A C 1
ATOM 2876 O O . TRP A 1 387 ? -7.900 -3.267 7.883 1.00 95.56 387 TRP A O 1
ATOM 2886 N N . SER A 1 388 ? -6.009 -3.765 8.972 1.00 95.50 388 SER A N 1
ATOM 2887 C CA . SER A 1 388 ? -5.962 -2.570 9.821 1.00 95.50 388 SER A CA 1
ATOM 2888 C C . SER A 1 388 ? -5.440 -1.314 9.099 1.00 95.50 388 SER A C 1
ATOM 2890 O O . SER A 1 388 ? -4.940 -0.400 9.751 1.00 95.50 388 SER A O 1
ATOM 2892 N N . ASP A 1 389 ? -5.525 -1.264 7.766 1.00 96.31 389 ASP A N 1
ATOM 2893 C CA . ASP A 1 389 ? -5.106 -0.120 6.948 1.00 96.31 389 ASP A CA 1
ATOM 2894 C C . ASP A 1 389 ? -6.079 1.060 7.115 1.00 96.31 389 ASP A C 1
ATOM 2896 O O . ASP A 1 389 ? -7.263 0.977 6.765 1.00 96.31 389 ASP A O 1
ATOM 2900 N N . PHE A 1 390 ? -5.575 2.166 7.667 1.00 95.19 390 PHE A N 1
ATOM 2901 C CA . PHE A 1 390 ? -6.361 3.373 7.908 1.00 95.19 390 PHE A CA 1
ATOM 2902 C C . PHE A 1 390 ? -6.720 4.150 6.625 1.00 95.19 390 PHE A C 1
ATOM 2904 O O . PHE A 1 390 ? -7.903 4.452 6.421 1.00 95.19 390 PHE A O 1
ATOM 2911 N N . PRO A 1 391 ? -5.758 4.565 5.773 1.00 93.50 391 PRO A N 1
ATOM 2912 C CA . PRO A 1 391 ? -6.065 5.388 4.604 1.00 93.50 391 PRO A CA 1
ATOM 2913 C C . PRO A 1 391 ? -6.798 4.607 3.511 1.00 93.50 391 PRO A C 1
ATOM 2915 O O . PRO A 1 391 ? -7.717 5.140 2.882 1.00 93.50 391 PRO A O 1
ATOM 2918 N N . LEU A 1 392 ? -6.408 3.353 3.278 1.00 94.88 392 LEU A N 1
ATOM 2919 C CA . LEU A 1 392 ? -6.875 2.514 2.179 1.00 94.88 392 LEU A CA 1
ATOM 2920 C C . LEU A 1 392 ? -7.634 1.318 2.741 1.00 94.88 392 LEU A C 1
ATOM 2922 O O . LEU A 1 392 ? -7.229 0.163 2.637 1.00 94.88 392 LEU A O 1
ATOM 2926 N N . ARG A 1 393 ? -8.764 1.650 3.366 1.00 94.19 393 ARG A N 1
ATOM 2927 C CA . ARG A 1 393 ? -9.654 0.704 4.039 1.00 94.19 393 ARG A CA 1
ATOM 2928 C C . ARG A 1 393 ? -9.958 -0.497 3.125 1.00 94.19 393 ARG A C 1
ATOM 2930 O O . ARG A 1 393 ? -10.451 -0.286 2.011 1.00 94.19 393 ARG A O 1
ATOM 2937 N N . PRO A 1 394 ? -9.754 -1.741 3.600 1.00 94.00 394 PRO A N 1
ATOM 2938 C CA . PRO A 1 394 ? -9.828 -2.964 2.798 1.00 94.00 394 PRO A CA 1
ATOM 2939 C C . PRO A 1 394 ? -11.067 -3.140 1.932 1.00 94.00 394 PRO A C 1
ATOM 2941 O O . PRO A 1 394 ? -10.974 -3.709 0.848 1.00 94.00 394 PRO A O 1
ATOM 2944 N N . GLN A 1 395 ? -12.228 -2.678 2.405 1.00 91.25 395 GLN A N 1
ATOM 2945 C CA . GLN A 1 395 ? -13.485 -2.859 1.683 1.00 91.25 395 GLN A CA 1
ATOM 2946 C C . GLN A 1 395 ? -13.437 -2.223 0.286 1.00 91.25 395 GLN A C 1
ATOM 2948 O O . GLN A 1 395 ? -13.961 -2.812 -0.649 1.00 91.25 395 GLN A O 1
ATOM 2953 N N . LEU A 1 396 ? -12.729 -1.098 0.121 1.00 93.44 396 LEU A N 1
ATOM 2954 C CA . LEU A 1 396 ? -12.572 -0.444 -1.183 1.00 93.44 396 LEU A CA 1
ATOM 2955 C C . LEU A 1 396 ? -11.825 -1.326 -2.189 1.00 93.44 396 LEU A C 1
ATOM 2957 O O . LEU A 1 396 ? -12.213 -1.403 -3.351 1.00 93.44 396 LEU A O 1
ATOM 2961 N N . LEU A 1 397 ? -10.768 -2.012 -1.744 1.00 95.88 397 LEU A N 1
ATOM 2962 C CA . LEU A 1 397 ? -10.019 -2.929 -2.599 1.00 95.88 397 LEU A CA 1
ATOM 2963 C C . LEU A 1 397 ? -10.846 -4.159 -2.971 1.00 95.88 397 LEU A C 1
ATOM 2965 O O . LEU A 1 397 ? -10.789 -4.611 -4.111 1.00 95.88 397 LEU A O 1
ATOM 2969 N N . LEU A 1 398 ? -11.586 -4.710 -2.008 1.00 94.25 398 LEU A N 1
ATOM 2970 C CA . LEU A 1 398 ? -12.444 -5.866 -2.252 1.00 94.25 398 LEU A CA 1
ATOM 2971 C C . LEU A 1 398 ? -13.520 -5.524 -3.287 1.00 94.25 398 LEU A C 1
ATOM 2973 O O . LEU A 1 398 ? -13.628 -6.226 -4.285 1.00 94.25 398 LEU A O 1
ATOM 2977 N N . ASP A 1 399 ? -14.204 -4.388 -3.127 1.00 93.88 399 ASP A N 1
ATOM 2978 C CA . ASP A 1 399 ? -15.198 -3.914 -4.097 1.00 93.88 399 ASP A CA 1
ATOM 2979 C C . ASP A 1 399 ? -14.570 -3.660 -5.484 1.00 93.88 399 ASP A C 1
ATOM 2981 O O . ASP A 1 399 ? -15.174 -3.960 -6.517 1.00 93.88 399 ASP A O 1
ATOM 2985 N N . TYR A 1 400 ? -13.342 -3.124 -5.527 1.00 96.75 400 TYR A N 1
ATOM 2986 C CA . TYR A 1 400 ? -12.602 -2.920 -6.774 1.00 96.75 400 TYR A CA 1
ATOM 2987 C C . TYR A 1 400 ? -12.291 -4.245 -7.483 1.00 96.75 400 TYR A C 1
ATOM 2989 O O . TYR A 1 400 ? -12.471 -4.345 -8.699 1.00 96.75 400 TYR A O 1
ATOM 2997 N N . LEU A 1 401 ? -11.799 -5.248 -6.747 1.00 96.81 401 LEU A N 1
ATOM 2998 C CA . LEU A 1 401 ? -11.407 -6.538 -7.313 1.00 96.81 401 LEU A CA 1
ATOM 2999 C C . LEU A 1 401 ? -12.621 -7.362 -7.736 1.00 96.81 401 LEU A C 1
ATOM 3001 O O . LEU A 1 401 ? -12.564 -7.939 -8.816 1.00 96.81 401 LEU A O 1
ATOM 3005 N N . ASP A 1 402 ? -13.719 -7.339 -6.977 1.00 94.50 402 ASP A N 1
ATOM 3006 C CA . ASP A 1 402 ? -14.982 -7.983 -7.364 1.00 94.50 402 ASP A CA 1
ATOM 3007 C C . ASP A 1 402 ? -15.492 -7.409 -8.702 1.00 94.50 402 ASP A C 1
ATOM 3009 O O . ASP A 1 402 ? -15.832 -8.142 -9.631 1.00 94.50 402 ASP A O 1
ATOM 3013 N N . ALA A 1 403 ? -15.458 -6.081 -8.864 1.00 96.31 403 ALA A N 1
ATOM 3014 C CA . ALA A 1 403 ? -15.836 -5.442 -10.125 1.00 96.31 403 ALA A CA 1
ATOM 3015 C C . ALA A 1 403 ? -14.851 -5.741 -11.274 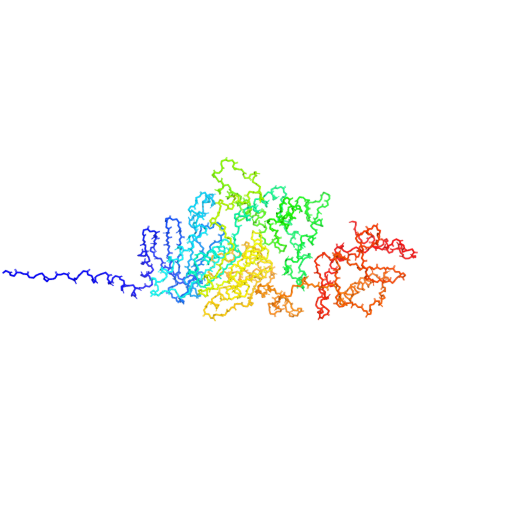1.00 96.31 403 ALA A C 1
ATOM 3017 O O . ALA A 1 403 ? -15.264 -5.882 -12.426 1.00 96.31 403 ALA A O 1
ATOM 3018 N N . ALA A 1 404 ? -13.548 -5.821 -10.994 1.00 97.50 404 ALA A N 1
ATOM 3019 C CA . ALA A 1 404 ? -12.543 -6.184 -11.993 1.00 97.50 404 ALA A CA 1
ATOM 3020 C C . ALA A 1 404 ? -12.662 -7.656 -12.427 1.00 97.50 404 ALA A C 1
ATOM 3022 O O . ALA A 1 404 ? -12.439 -7.971 -13.599 1.00 97.50 404 ALA A O 1
ATOM 3023 N N . GLU A 1 405 ? -13.046 -8.542 -11.509 1.00 96.12 405 GLU A N 1
ATOM 3024 C CA . GLU A 1 405 ? -13.320 -9.954 -11.761 1.00 96.12 405 GLU A CA 1
ATOM 3025 C C . GLU A 1 405 ? -14.464 -10.115 -12.766 1.00 96.12 405 GLU A C 1
ATOM 3027 O O . GLU A 1 405 ? -14.289 -10.769 -13.799 1.00 96.12 405 GLU A O 1
ATOM 3032 N N . ASP A 1 406 ? -15.585 -9.425 -12.534 1.00 95.06 406 ASP A N 1
ATOM 3033 C CA . ASP A 1 406 ? -16.731 -9.400 -13.448 1.00 95.06 406 ASP A CA 1
ATOM 3034 C C . ASP A 1 406 ? -16.344 -8.922 -14.859 1.00 95.06 406 ASP A C 1
ATOM 3036 O O . ASP A 1 406 ? -16.800 -9.474 -15.865 1.00 95.06 406 ASP A O 1
ATOM 3040 N N . LEU A 1 407 ? -15.475 -7.909 -14.951 1.00 97.38 407 LEU A N 1
ATOM 3041 C CA . LEU A 1 407 ? -15.000 -7.358 -16.225 1.00 97.38 407 LEU A CA 1
ATOM 3042 C C . LEU A 1 407 ? -14.014 -8.277 -16.960 1.00 97.38 407 LEU A C 1
ATOM 3044 O O . LEU A 1 407 ? -13.948 -8.223 -18.186 1.00 97.38 407 LEU A O 1
ATOM 3048 N N . THR A 1 408 ? -13.263 -9.104 -16.230 1.00 96.00 408 THR A N 1
ATOM 3049 C CA . THR A 1 408 ? -12.182 -9.951 -16.769 1.00 96.00 408 THR A CA 1
ATOM 3050 C C . THR A 1 408 ? -12.661 -11.354 -17.170 1.00 96.00 408 THR A C 1
ATOM 3052 O O . THR A 1 408 ? -11.926 -12.119 -17.790 1.00 96.00 408 THR A O 1
ATOM 3055 N N . GLY A 1 409 ? -13.910 -11.710 -16.855 1.00 92.50 409 GLY A N 1
ATOM 3056 C CA . GLY A 1 409 ? -14.504 -13.001 -17.225 1.00 92.50 409 GLY A CA 1
ATOM 3057 C C . GLY A 1 409 ? -14.886 -13.900 -16.048 1.00 92.50 409 GLY A C 1
ATOM 3058 O O . GLY A 1 409 ? -15.251 -15.054 -16.272 1.00 92.50 409 GLY A O 1
ATOM 3059 N N . GLY A 1 410 ? -14.859 -13.376 -14.821 1.00 91.38 410 GLY A N 1
ATOM 3060 C CA . GLY A 1 410 ? -15.320 -14.052 -13.613 1.00 91.38 410 GLY A CA 1
ATOM 3061 C C . GLY A 1 410 ? -14.210 -14.721 -12.786 1.00 91.38 410 GLY A C 1
ATOM 3062 O O . GLY A 1 410 ? -13.034 -14.719 -13.176 1.00 91.38 410 GLY A O 1
ATOM 3063 N N . PRO A 1 411 ? -14.584 -15.332 -11.647 1.00 87.44 411 PRO A N 1
ATOM 3064 C CA . PRO A 1 411 ? -13.647 -15.806 -10.625 1.00 87.44 411 PRO A CA 1
ATOM 3065 C C . PRO A 1 411 ? -12.688 -16.883 -11.110 1.00 87.44 411 PRO A C 1
ATOM 3067 O O . PRO A 1 411 ? -11.513 -16.873 -10.753 1.00 87.44 411 PRO A O 1
ATOM 3070 N N . GLU A 1 412 ? -13.153 -17.809 -11.952 1.00 90.50 412 GLU A N 1
ATOM 3071 C CA . GLU A 1 412 ? -12.298 -18.880 -12.478 1.00 90.50 412 GLU A CA 1
ATOM 3072 C C . GLU A 1 412 ? -11.176 -18.327 -13.366 1.00 90.50 412 GLU A C 1
ATOM 3074 O O . GLU A 1 412 ? -10.029 -18.762 -13.252 1.00 90.50 412 GLU A O 1
ATOM 3079 N N . THR A 1 413 ? -11.486 -17.338 -14.212 1.00 93.12 413 THR A N 1
ATOM 3080 C CA . THR A 1 413 ? -10.498 -16.680 -15.074 1.00 93.12 413 THR A CA 1
ATOM 3081 C C . THR A 1 413 ? -9.520 -15.862 -14.243 1.00 93.12 413 THR A C 1
ATOM 3083 O O . THR A 1 413 ? -8.309 -16.020 -14.394 1.00 93.12 413 THR A O 1
ATOM 3086 N N . MET A 1 414 ? -10.022 -15.035 -13.321 1.00 92.56 414 MET A N 1
ATOM 3087 C CA . MET A 1 414 ? -9.163 -14.201 -12.481 1.00 92.56 414 MET A CA 1
ATOM 3088 C C . MET A 1 414 ? -8.250 -15.051 -11.587 1.00 92.56 414 MET A C 1
ATOM 3090 O O . MET A 1 414 ? -7.050 -14.795 -11.508 1.00 92.56 414 MET A O 1
ATOM 3094 N N . ALA A 1 415 ? -8.747 -16.152 -11.017 1.00 92.00 415 ALA A N 1
ATOM 3095 C CA . ALA A 1 415 ? -7.936 -17.091 -10.243 1.00 92.00 415 ALA A CA 1
ATOM 3096 C C . ALA A 1 415 ? -6.841 -17.811 -11.064 1.00 92.00 415 ALA A C 1
ATOM 3098 O O . ALA A 1 415 ? -5.941 -18.417 -10.475 1.00 92.00 415 ALA A O 1
ATOM 3099 N N . GLY A 1 416 ? -6.862 -17.755 -12.398 1.00 95.62 416 GLY A N 1
ATOM 3100 C CA . GLY A 1 416 ? -5.786 -18.291 -13.240 1.00 95.62 416 GLY A CA 1
ATOM 3101 C C . GLY A 1 416 ? -4.486 -17.480 -13.176 1.00 95.62 416 GLY A C 1
ATOM 3102 O O . GLY A 1 416 ? -3.401 -18.027 -13.397 1.00 95.62 416 GLY A O 1
ATOM 3103 N N . PHE A 1 417 ? -4.578 -16.191 -12.836 1.00 98.12 417 PHE A N 1
ATOM 3104 C CA . PHE A 1 417 ? -3.442 -15.268 -12.892 1.00 98.12 417 PHE A CA 1
ATOM 3105 C C . PHE A 1 417 ? -3.356 -14.270 -11.730 1.00 98.12 417 PHE A C 1
ATOM 3107 O O . PHE A 1 417 ? -2.342 -13.592 -11.600 1.00 98.12 417 PHE A O 1
ATOM 3114 N N . HIS A 1 418 ? -4.378 -14.187 -10.875 1.00 98.19 418 HIS A N 1
ATOM 3115 C CA . HIS A 1 418 ? -4.437 -13.289 -9.724 1.00 98.19 418 HIS A CA 1
ATOM 3116 C C . HIS A 1 418 ? -4.564 -14.046 -8.388 1.00 98.19 418 HIS A C 1
ATOM 3118 O O . HIS A 1 418 ? -5.285 -15.044 -8.273 1.00 98.19 418 HIS A O 1
ATOM 3124 N N . ARG A 1 419 ? -3.867 -13.560 -7.353 1.00 97.94 419 ARG A N 1
ATOM 3125 C CA . ARG A 1 419 ? -4.013 -13.979 -5.948 1.00 97.94 419 ARG A CA 1
ATOM 3126 C C . ARG A 1 419 ? -4.090 -12.751 -5.048 1.00 97.94 419 ARG A C 1
ATOM 3128 O O . ARG A 1 419 ? -3.227 -11.885 -5.143 1.00 97.94 419 ARG A O 1
ATOM 3135 N N . LEU A 1 420 ? -5.077 -12.717 -4.155 1.00 98.19 420 LEU A N 1
ATOM 3136 C CA . LEU A 1 420 ? -5.211 -11.694 -3.117 1.00 98.19 420 LEU A CA 1
ATOM 3137 C C . LEU A 1 420 ? -4.853 -12.281 -1.748 1.00 98.19 420 LEU A C 1
ATOM 3139 O O . LEU A 1 420 ? -5.412 -13.306 -1.370 1.00 98.19 420 LEU A O 1
ATOM 3143 N N . TYR A 1 421 ? -4.002 -11.600 -0.984 1.00 98.25 421 TYR A N 1
ATOM 3144 C CA . TYR A 1 421 ? -3.675 -11.935 0.403 1.00 98.25 421 TYR A CA 1
ATOM 3145 C C . TYR A 1 421 ? -4.132 -10.820 1.345 1.00 98.25 421 TYR A C 1
ATOM 3147 O O . TYR A 1 421 ? -3.578 -9.720 1.362 1.00 98.25 421 TYR A O 1
ATOM 3155 N N . MET A 1 422 ? -5.154 -11.108 2.147 1.00 96.94 422 MET A N 1
ATOM 3156 C CA . MET A 1 422 ? -5.617 -10.201 3.195 1.00 96.94 422 MET A CA 1
ATOM 3157 C C . MET A 1 422 ? -4.852 -10.497 4.484 1.00 96.94 422 MET A C 1
ATOM 3159 O O . MET A 1 422 ? -4.847 -11.640 4.933 1.00 96.94 422 MET A O 1
ATOM 3163 N N . VAL A 1 423 ? -4.211 -9.491 5.080 1.00 97.38 423 VAL A N 1
ATOM 3164 C CA . VAL A 1 423 ? -3.253 -9.677 6.181 1.00 97.38 423 VAL A CA 1
ATOM 3165 C C . VAL A 1 423 ? -3.843 -9.151 7.497 1.00 97.38 423 VAL A C 1
ATOM 3167 O O . VAL A 1 423 ? -3.924 -7.929 7.684 1.00 97.38 423 VAL A O 1
ATOM 3170 N N . PRO A 1 424 ? -4.303 -10.028 8.416 1.00 95.38 424 PRO A N 1
ATOM 3171 C CA . PRO A 1 424 ? -4.877 -9.598 9.689 1.00 95.38 424 PRO A CA 1
ATOM 3172 C C . PRO A 1 424 ? -3.857 -8.861 10.536 1.00 95.38 424 PRO A C 1
ATOM 3174 O O . PRO A 1 424 ? -2.699 -9.261 10.596 1.00 95.38 424 PRO A O 1
ATOM 3177 N N . GLY A 1 425 ? -4.284 -7.764 11.160 1.00 94.88 425 GLY A N 1
ATOM 3178 C CA . GLY A 1 425 ? -3.420 -6.934 11.990 1.00 94.88 425 GLY A CA 1
ATOM 3179 C C . GLY A 1 425 ? -2.277 -6.241 11.245 1.00 94.88 425 GLY A C 1
ATOM 3180 O O . GLY A 1 425 ? -1.420 -5.688 11.917 1.00 94.88 425 GLY A O 1
ATOM 3181 N N . MET A 1 426 ? -2.213 -6.260 9.910 1.00 97.19 426 MET A N 1
ATOM 3182 C CA . MET A 1 426 ? -1.278 -5.403 9.176 1.00 97.19 426 MET A CA 1
ATOM 3183 C C . MET A 1 426 ? -1.894 -4.019 8.964 1.00 97.19 426 MET A C 1
ATOM 3185 O O . MET A 1 426 ? -3.063 -3.916 8.585 1.00 97.19 426 MET A O 1
ATOM 3189 N N . LEU A 1 427 ? -1.101 -2.974 9.198 1.00 96.38 427 LEU A N 1
ATOM 3190 C CA . LEU A 1 427 ? -1.468 -1.576 8.945 1.00 96.38 427 LEU A CA 1
ATOM 3191 C C . LEU A 1 427 ? -1.279 -1.218 7.458 1.00 96.38 427 LEU A C 1
ATOM 3193 O O . LEU A 1 427 ? -1.147 -2.094 6.598 1.00 96.38 427 LEU A O 1
ATOM 3197 N N . HIS A 1 428 ? -1.232 0.074 7.129 1.00 95.56 428 HIS A N 1
ATOM 3198 C CA . HIS A 1 428 ? -0.896 0.517 5.781 1.00 95.56 428 HIS A CA 1
ATOM 3199 C C . HIS A 1 428 ? 0.507 0.052 5.334 1.00 95.56 428 HIS A C 1
ATOM 3201 O O . HIS A 1 428 ? 1.532 0.549 5.806 1.00 95.56 428 HIS A O 1
ATOM 3207 N N . CYS A 1 429 ? 0.549 -0.880 4.375 1.00 94.19 429 CYS A N 1
ATOM 3208 C CA . CYS A 1 429 ? 1.738 -1.502 3.763 1.00 94.19 429 CYS A CA 1
ATOM 3209 C C . CYS A 1 429 ? 2.628 -2.385 4.654 1.00 94.19 429 CYS A C 1
ATOM 3211 O O . CYS A 1 429 ? 3.205 -3.339 4.133 1.00 94.19 429 CYS A O 1
ATOM 3213 N N . ALA A 1 430 ? 2.793 -2.057 5.934 1.00 92.81 430 ALA A N 1
ATOM 3214 C CA . ALA A 1 430 ? 3.697 -2.728 6.866 1.00 92.81 430 ALA A CA 1
ATOM 3215 C C . ALA A 1 430 ? 3.298 -2.427 8.318 1.00 92.81 430 ALA A C 1
ATOM 3217 O O . ALA A 1 430 ? 2.507 -1.523 8.572 1.00 92.81 430 ALA A O 1
ATOM 3218 N N . GLY A 1 431 ? 3.893 -3.132 9.281 1.00 93.50 431 GLY A N 1
ATOM 3219 C CA . GLY A 1 431 ? 3.613 -2.928 10.703 1.00 93.50 431 GLY A CA 1
ATOM 3220 C C . GLY A 1 431 ? 2.240 -3.449 11.140 1.00 93.50 431 GLY A C 1
ATOM 3221 O O . GLY A 1 431 ? 1.473 -3.998 10.351 1.00 93.50 431 GLY A O 1
ATOM 3222 N N . GLY A 1 432 ? 1.936 -3.235 12.415 1.00 94.62 432 GLY A N 1
ATOM 3223 C CA . GLY A 1 432 ? 0.739 -3.694 13.113 1.00 94.62 432 GLY A CA 1
ATOM 3224 C C . GLY A 1 432 ? 0.963 -4.961 13.935 1.00 94.62 432 GLY A C 1
ATOM 3225 O O . GLY A 1 432 ? 2.061 -5.522 13.913 1.00 94.62 432 GLY A O 1
ATOM 3226 N N . PRO A 1 433 ? -0.048 -5.408 14.700 1.00 94.56 433 PRO A N 1
ATOM 3227 C CA . PRO A 1 433 ? 0.089 -6.536 15.621 1.00 94.56 433 PRO A CA 1
ATOM 3228 C C . PRO A 1 433 ? 0.183 -7.896 14.923 1.00 94.56 433 PRO A C 1
ATOM 3230 O O . PRO A 1 433 ? 0.697 -8.846 15.510 1.00 94.56 433 PRO A O 1
ATOM 3233 N N . GLY A 1 434 ? -0.276 -8.007 13.676 1.00 95.50 434 GLY A N 1
ATOM 3234 C CA . GLY A 1 434 ? -0.324 -9.272 12.941 1.00 95.50 434 GLY A CA 1
ATOM 3235 C C . GLY A 1 434 ? 0.990 -9.698 12.285 1.00 95.50 434 GLY A C 1
ATOM 3236 O O . GLY A 1 434 ? 1.989 -8.988 12.322 1.00 95.50 434 GLY A O 1
ATOM 3237 N N . ALA A 1 435 ? 0.995 -10.867 11.643 1.00 96.44 435 ALA A N 1
ATOM 3238 C CA . ALA A 1 435 ? 2.140 -11.331 10.862 1.00 96.44 435 ALA A CA 1
ATOM 3239 C C . ALA A 1 435 ? 2.154 -10.659 9.480 1.00 96.44 435 ALA A C 1
ATOM 3241 O O . ALA A 1 435 ? 1.525 -11.140 8.541 1.00 96.44 435 ALA A O 1
ATOM 3242 N N . TRP A 1 436 ? 2.838 -9.519 9.377 1.00 94.94 436 TRP A N 1
ATOM 3243 C CA . TRP A 1 436 ? 2.807 -8.648 8.199 1.00 94.94 436 TRP A CA 1
ATOM 3244 C C . TRP A 1 436 ? 4.030 -8.763 7.283 1.00 94.94 436 TRP A C 1
ATOM 3246 O O . TRP A 1 436 ? 3.946 -8.421 6.103 1.00 94.94 436 TRP A O 1
ATOM 3256 N N . ALA A 1 437 ? 5.172 -9.222 7.797 1.00 94.31 437 ALA A N 1
ATOM 3257 C CA . ALA A 1 437 ? 6.392 -9.339 7.009 1.00 94.31 437 ALA A CA 1
ATOM 3258 C C . ALA A 1 437 ? 6.341 -10.633 6.189 1.00 94.31 437 ALA A C 1
ATOM 3260 O O . ALA A 1 437 ? 6.391 -11.722 6.756 1.00 94.31 437 ALA A O 1
ATOM 3261 N N . ALA A 1 438 ? 6.250 -10.521 4.864 1.00 93.44 438 ALA A N 1
ATOM 3262 C CA . ALA A 1 438 ? 6.196 -11.658 3.949 1.00 93.44 438 ALA A CA 1
ATOM 3263 C C . ALA A 1 438 ? 7.015 -11.391 2.680 1.00 93.44 438 ALA A C 1
ATOM 3265 O O . ALA A 1 438 ? 7.103 -10.254 2.213 1.00 93.44 438 ALA A O 1
ATOM 3266 N N . ASP A 1 439 ? 7.574 -12.456 2.107 1.00 92.12 439 ASP A N 1
ATOM 3267 C CA . ASP A 1 439 ? 8.239 -12.424 0.805 1.00 92.12 439 ASP A CA 1
ATOM 3268 C C . ASP A 1 439 ? 7.218 -12.697 -0.307 1.00 92.12 439 ASP A C 1
ATOM 3270 O O . ASP A 1 439 ? 6.751 -13.823 -0.485 1.00 92.12 439 ASP A O 1
ATOM 3274 N N . TYR A 1 440 ? 6.880 -11.653 -1.063 1.00 94.81 440 TYR A N 1
ATOM 3275 C CA . TYR A 1 440 ? 6.029 -11.750 -2.252 1.00 94.81 440 TYR A CA 1
ATOM 3276 C C . TYR A 1 440 ? 6.829 -11.857 -3.558 1.00 94.81 440 TYR A C 1
ATOM 3278 O O . TYR A 1 440 ? 6.247 -12.173 -4.596 1.00 94.81 440 TYR A O 1
ATOM 3286 N N . VAL A 1 441 ? 8.148 -11.621 -3.527 1.00 94.31 441 VAL A N 1
ATOM 3287 C CA . VAL A 1 441 ? 9.015 -11.609 -4.715 1.00 94.31 441 VAL A CA 1
ATOM 3288 C C . VAL A 1 441 ? 9.282 -13.030 -5.193 1.00 94.31 441 VAL A C 1
ATOM 3290 O O . VAL A 1 441 ? 9.097 -13.320 -6.374 1.00 94.31 441 VAL A O 1
ATOM 3293 N N . ARG A 1 442 ? 9.670 -13.947 -4.301 1.00 94.62 442 ARG A N 1
ATOM 3294 C CA . ARG A 1 442 ? 9.895 -15.344 -4.713 1.00 94.62 442 ARG A CA 1
ATOM 3295 C C . ARG A 1 442 ? 8.621 -15.994 -5.265 1.00 94.62 442 ARG A C 1
ATOM 3297 O O . ARG A 1 442 ? 8.694 -16.545 -6.361 1.00 94.62 442 ARG A O 1
ATOM 3304 N N . PRO A 1 443 ? 7.445 -15.885 -4.612 1.00 97.38 443 PRO A N 1
ATOM 3305 C CA . PRO A 1 443 ? 6.219 -16.471 -5.143 1.00 97.38 443 PRO A CA 1
ATOM 3306 C C . PRO A 1 443 ? 5.799 -15.926 -6.515 1.00 97.38 443 PRO A C 1
ATOM 3308 O O . PRO A 1 443 ? 5.335 -16.702 -7.348 1.00 97.38 443 PRO A O 1
ATOM 3311 N N . ILE A 1 444 ? 5.965 -14.622 -6.790 1.00 98.56 444 ILE A N 1
ATOM 3312 C CA . ILE A 1 444 ? 5.625 -14.083 -8.118 1.00 98.56 444 ILE A CA 1
ATOM 3313 C C . ILE A 1 444 ? 6.614 -14.546 -9.195 1.00 98.56 444 ILE A C 1
ATOM 3315 O O . ILE A 1 444 ? 6.194 -14.834 -10.314 1.00 98.56 444 ILE A O 1
ATOM 3319 N N . VAL A 1 445 ? 7.905 -14.664 -8.863 1.00 98.44 445 VAL A N 1
ATOM 3320 C CA . VAL A 1 445 ? 8.935 -15.189 -9.774 1.00 98.44 445 VAL A CA 1
ATOM 3321 C C . VAL A 1 445 ? 8.657 -16.648 -10.115 1.00 98.44 445 VAL A C 1
ATOM 3323 O O . VAL A 1 445 ? 8.593 -16.994 -11.291 1.00 98.44 445 VAL A O 1
ATOM 3326 N N . ASP A 1 446 ? 8.417 -17.489 -9.109 1.00 98.38 446 ASP A N 1
ATOM 3327 C CA . ASP A 1 446 ? 8.063 -18.899 -9.301 1.00 98.38 446 ASP A CA 1
ATOM 3328 C C . ASP A 1 446 ? 6.793 -19.050 -10.153 1.00 98.38 446 ASP A C 1
ATOM 3330 O O . ASP A 1 446 ? 6.688 -19.955 -10.984 1.00 98.38 446 ASP A O 1
ATOM 3334 N N . TRP A 1 447 ? 5.819 -18.153 -9.986 1.00 98.56 447 TRP A N 1
ATOM 3335 C CA . TRP A 1 447 ? 4.595 -18.209 -10.774 1.00 98.56 447 TRP A CA 1
ATOM 3336 C C . TRP A 1 447 ? 4.815 -17.827 -12.239 1.00 98.56 447 TRP A C 1
ATOM 3338 O O . TRP A 1 447 ? 4.262 -18.473 -13.126 1.00 98.56 447 TRP A O 1
ATOM 3348 N N . VAL A 1 448 ? 5.619 -16.802 -12.512 1.00 98.69 448 VAL A N 1
ATOM 3349 C CA . VAL A 1 448 ? 5.916 -16.370 -13.886 1.00 98.69 448 VAL A CA 1
ATOM 3350 C C . VAL A 1 448 ? 6.832 -17.363 -14.600 1.00 98.69 448 VAL A C 1
ATOM 3352 O O . VAL A 1 448 ? 6.578 -17.716 -15.749 1.00 98.69 448 VAL A O 1
ATOM 3355 N N . GLU A 1 449 ? 7.892 -17.820 -13.936 1.00 98.38 449 GLU A N 1
ATOM 3356 C CA . GLU A 1 449 ? 8.960 -18.598 -14.574 1.00 98.38 449 GLU A CA 1
ATOM 3357 C C . GLU A 1 449 ? 8.685 -20.108 -14.561 1.00 98.38 449 GLU A C 1
ATOM 3359 O O . GLU A 1 449 ? 9.153 -20.828 -15.445 1.00 98.38 449 GLU A O 1
ATOM 3364 N N . GLU A 1 450 ? 7.910 -20.599 -13.587 1.00 98.00 450 GLU A N 1
ATOM 3365 C CA . GLU A 1 450 ? 7.671 -22.034 -13.376 1.00 98.00 450 GLU A CA 1
ATOM 3366 C C . GLU A 1 450 ? 6.181 -22.421 -13.403 1.00 98.00 450 GLU A C 1
ATOM 3368 O O . GLU A 1 450 ? 5.849 -23.585 -13.172 1.00 98.00 450 GLU A O 1
ATOM 3373 N N . ASP A 1 451 ? 5.283 -21.464 -13.676 1.00 97.25 451 ASP A N 1
ATOM 3374 C CA . ASP A 1 451 ? 3.816 -21.616 -13.631 1.00 97.25 451 ASP A CA 1
ATOM 3375 C C . ASP A 1 451 ? 3.306 -22.199 -12.297 1.00 97.25 451 ASP A C 1
ATOM 3377 O O . ASP A 1 451 ? 2.270 -22.864 -12.215 1.00 97.25 451 ASP A O 1
ATOM 3381 N N . ARG A 1 452 ? 4.042 -21.935 -11.208 1.00 97.69 452 ARG A N 1
ATOM 3382 C CA . ARG A 1 452 ? 3.679 -22.352 -9.852 1.00 97.69 452 ARG A CA 1
ATOM 3383 C C . ARG A 1 452 ? 2.899 -21.241 -9.156 1.00 97.69 452 ARG A C 1
ATOM 3385 O O . ARG A 1 452 ? 3.481 -20.381 -8.503 1.00 97.69 452 ARG A O 1
ATOM 3392 N N . ALA A 1 453 ? 1.573 -21.276 -9.281 1.00 96.81 453 ALA A N 1
ATOM 3393 C CA . ALA A 1 453 ? 0.705 -20.336 -8.575 1.00 96.81 453 ALA A CA 1
ATOM 3394 C C . ALA A 1 453 ? 0.924 -20.411 -7.054 1.00 96.81 453 ALA A C 1
ATOM 3396 O O . ALA A 1 453 ? 0.986 -21.520 -6.509 1.00 96.81 453 ALA A O 1
ATOM 3397 N N . PRO A 1 454 ? 1.004 -19.269 -6.351 1.00 96.25 454 PRO A N 1
ATOM 3398 C CA . PRO A 1 454 ? 1.245 -19.287 -4.926 1.00 96.25 454 PRO A CA 1
ATOM 3399 C C . PRO A 1 454 ? -0.014 -19.749 -4.184 1.00 96.25 454 PRO A C 1
ATOM 3401 O O . PRO A 1 454 ? -1.143 -19.356 -4.501 1.00 96.25 454 PRO A O 1
ATOM 3404 N N . GLY A 1 455 ? 0.208 -20.652 -3.230 1.00 95.50 455 GLY A N 1
ATOM 3405 C CA . GLY A 1 455 ? -0.776 -21.088 -2.246 1.00 95.50 455 GLY A CA 1
ATOM 3406 C C . GLY A 1 455 ? -0.636 -20.244 -0.986 1.00 95.50 455 GLY A C 1
ATOM 3407 O O . GLY A 1 455 ? -0.797 -19.028 -1.033 1.00 95.50 455 GLY A O 1
ATOM 3408 N N . GLU A 1 456 ? -0.304 -20.882 0.128 1.00 95.88 456 GLU A N 1
ATOM 3409 C CA . GLU A 1 456 ? -0.019 -20.198 1.390 1.00 95.88 456 GLU A CA 1
ATOM 3410 C C . GLU A 1 456 ? 1.351 -19.499 1.336 1.00 95.88 456 GLU A C 1
ATOM 3412 O O . GLU A 1 456 ? 2.324 -20.071 0.835 1.00 95.88 456 GLU A O 1
ATOM 3417 N N . ILE A 1 457 ? 1.442 -18.276 1.865 1.00 97.12 457 ILE A N 1
ATOM 3418 C CA . ILE A 1 457 ? 2.714 -17.553 2.040 1.00 97.12 457 ILE A CA 1
ATOM 3419 C C . ILE A 1 457 ? 2.967 -17.403 3.534 1.00 97.12 457 ILE A C 1
ATOM 3421 O O . ILE A 1 457 ? 2.162 -16.801 4.233 1.00 97.12 457 ILE A O 1
ATOM 3425 N N . VAL A 1 458 ? 4.080 -17.922 4.047 1.00 96.94 458 VAL A N 1
ATOM 3426 C CA . VAL A 1 458 ? 4.413 -17.741 5.466 1.00 96.94 458 VAL A CA 1
ATOM 3427 C C . VAL A 1 458 ? 4.819 -16.289 5.707 1.00 96.94 458 VAL A C 1
ATOM 3429 O O . VAL A 1 458 ? 5.794 -15.811 5.130 1.00 96.94 458 VAL A O 1
ATOM 3432 N N . ALA A 1 459 ? 4.085 -15.611 6.584 1.00 97.25 459 ALA A N 1
ATOM 3433 C CA . ALA A 1 459 ? 4.411 -14.283 7.076 1.00 97.25 459 ALA A CA 1
ATOM 3434 C C . ALA A 1 459 ? 4.875 -14.332 8.531 1.00 97.25 459 ALA A C 1
ATOM 3436 O O . ALA A 1 459 ? 4.523 -15.240 9.289 1.00 97.25 459 ALA A O 1
ATOM 3437 N N . ALA A 1 460 ? 5.629 -13.316 8.935 1.00 97.12 460 ALA A N 1
ATOM 3438 C CA . ALA A 1 460 ? 6.134 -13.142 10.283 1.00 97.12 460 ALA A CA 1
ATOM 3439 C C . ALA A 1 460 ? 5.625 -11.843 10.915 1.00 97.12 460 ALA A C 1
ATOM 3441 O O . ALA A 1 460 ? 5.527 -10.800 10.268 1.00 97.12 460 ALA A O 1
ATOM 3442 N N . GLN A 1 461 ? 5.359 -11.901 12.217 1.00 96.50 461 GLN A N 1
ATOM 3443 C CA . GLN A 1 461 ? 5.414 -10.741 13.093 1.00 96.50 461 GLN A CA 1
ATOM 3444 C C . GLN A 1 461 ? 6.865 -10.637 13.591 1.00 96.50 461 GLN A C 1
ATOM 3446 O O . GLN A 1 461 ? 7.281 -11.456 14.421 1.00 96.50 461 GLN A O 1
ATOM 3451 N N . PRO A 1 462 ? 7.668 -9.683 13.083 1.00 94.62 462 PRO A N 1
ATOM 3452 C CA . PRO A 1 462 ? 9.089 -9.596 13.411 1.00 94.62 462 PRO A CA 1
ATOM 3453 C C . PRO A 1 462 ? 9.361 -9.195 14.865 1.00 94.62 462 PRO A C 1
ATOM 3455 O O . PRO A 1 462 ? 10.491 -9.365 15.311 1.00 94.62 462 PRO A O 1
ATOM 3458 N N . GLY A 1 463 ? 8.362 -8.711 15.610 1.00 93.88 463 GLY A N 1
ATOM 3459 C CA . GLY A 1 463 ? 8.537 -8.079 16.925 1.00 93.88 463 GLY A CA 1
ATOM 3460 C C . GLY A 1 463 ? 8.476 -6.552 16.849 1.00 93.88 463 GLY A C 1
ATOM 3461 O O . GLY A 1 463 ? 8.857 -5.863 17.793 1.00 93.88 463 GLY A O 1
ATOM 3462 N N . ILE A 1 464 ? 8.003 -6.024 15.718 1.00 91.50 464 ILE A N 1
ATOM 3463 C CA . ILE A 1 464 ? 7.822 -4.600 15.453 1.00 91.50 464 ILE A CA 1
ATOM 3464 C C . ILE A 1 464 ? 6.367 -4.403 15.050 1.00 91.50 464 ILE A C 1
ATOM 3466 O O . ILE A 1 464 ? 5.969 -4.743 13.934 1.00 91.50 464 ILE A O 1
ATOM 3470 N N . THR A 1 465 ? 5.579 -3.836 15.960 1.00 90.38 465 THR A N 1
ATOM 3471 C CA . THR A 1 465 ? 4.188 -3.481 15.664 1.00 90.38 465 THR A CA 1
ATOM 3472 C C . THR A 1 465 ? 4.071 -2.044 15.174 1.00 90.38 465 THR A C 1
ATOM 3474 O O . THR A 1 465 ? 3.232 -1.750 14.331 1.00 90.38 465 THR A O 1
ATOM 3477 N N . ASN A 1 466 ? 4.947 -1.141 15.623 1.00 90.50 466 ASN A N 1
ATOM 3478 C CA . ASN A 1 466 ? 4.841 0.262 15.260 1.00 90.50 466 ASN A CA 1
ATOM 3479 C C . ASN A 1 466 ? 5.235 0.515 13.793 1.00 90.50 466 ASN A C 1
ATOM 3481 O O . ASN A 1 466 ? 6.349 0.196 13.372 1.00 90.50 466 ASN A O 1
ATOM 3485 N N . TRP A 1 467 ? 4.352 1.163 13.029 1.00 87.75 467 TRP A N 1
ATOM 3486 C CA . TRP A 1 467 ? 4.585 1.466 11.610 1.00 87.75 467 TRP A CA 1
ATOM 3487 C C . TRP A 1 467 ? 5.872 2.269 11.340 1.00 87.75 467 TRP A C 1
ATOM 3489 O O . TRP A 1 467 ? 6.572 2.030 10.351 1.00 87.75 467 TRP A O 1
ATOM 3499 N N . PHE A 1 468 ? 6.215 3.219 12.217 1.00 89.00 468 PHE A N 1
ATOM 3500 C CA . PHE A 1 468 ? 7.401 4.064 12.047 1.00 89.00 468 PHE A CA 1
ATOM 3501 C C . PHE A 1 468 ? 8.691 3.277 12.266 1.00 89.00 468 PHE A C 1
ATOM 3503 O O . PHE A 1 468 ? 9.652 3.470 11.527 1.00 89.00 468 PHE A O 1
ATOM 3510 N N . GLU A 1 469 ? 8.705 2.376 13.248 1.00 89.12 469 GLU A N 1
ATOM 3511 C CA . GLU A 1 469 ? 9.836 1.478 13.494 1.00 89.12 469 GLU A CA 1
ATOM 3512 C C . GLU A 1 469 ? 10.030 0.507 12.327 1.00 89.12 469 GLU A C 1
ATOM 3514 O O . GLU A 1 469 ? 11.152 0.341 11.858 1.00 89.12 469 GLU A O 1
ATOM 3519 N N . ALA A 1 470 ? 8.940 -0.073 11.810 1.00 86.00 470 ALA A N 1
ATOM 3520 C CA . ALA A 1 470 ? 8.980 -0.958 10.647 1.00 86.00 470 ALA A CA 1
ATOM 3521 C C . ALA A 1 470 ? 9.551 -0.231 9.420 1.00 86.00 470 ALA A C 1
ATOM 3523 O O . ALA A 1 470 ? 10.469 -0.723 8.761 1.00 86.00 470 ALA A O 1
ATOM 3524 N N . SER A 1 471 ? 9.054 0.982 9.164 1.00 84.88 471 SER A N 1
ATOM 3525 C CA . SER A 1 471 ? 9.531 1.832 8.073 1.00 84.88 471 SER A CA 1
ATOM 3526 C C . SER A 1 471 ? 11.002 2.206 8.239 1.00 84.88 471 SER A C 1
ATOM 3528 O O . SER A 1 471 ? 11.754 2.157 7.271 1.00 84.88 471 SER A O 1
ATOM 3530 N N . ALA A 1 472 ? 11.433 2.561 9.451 1.00 85.94 472 ALA A N 1
ATOM 3531 C CA . ALA A 1 472 ? 12.820 2.917 9.733 1.00 85.94 472 ALA A CA 1
ATOM 3532 C C . ALA A 1 472 ? 13.772 1.718 9.610 1.00 85.94 472 ALA A C 1
ATOM 3534 O O . ALA A 1 472 ? 14.878 1.886 9.106 1.00 85.94 472 ALA A O 1
ATOM 3535 N N . ALA A 1 473 ? 13.345 0.525 10.034 1.00 84.94 473 ALA A N 1
ATOM 3536 C CA . ALA A 1 473 ? 14.143 -0.696 9.956 1.00 84.94 473 ALA A CA 1
ATOM 3537 C C . ALA A 1 473 ? 14.391 -1.141 8.508 1.00 84.94 473 ALA A C 1
ATOM 3539 O O . ALA A 1 473 ? 15.500 -1.549 8.175 1.00 84.94 473 ALA A O 1
ATOM 3540 N N . GLY A 1 474 ? 13.378 -1.039 7.642 1.00 78.19 474 GLY A N 1
ATOM 3541 C CA . GLY A 1 474 ? 13.523 -1.358 6.218 1.00 78.19 474 GLY A CA 1
ATOM 3542 C C . GLY A 1 474 ? 14.178 -0.242 5.393 1.00 78.19 474 GLY A C 1
ATOM 3543 O O . GLY A 1 474 ? 14.724 -0.505 4.321 1.00 78.19 474 GLY A O 1
ATOM 3544 N N . ALA A 1 475 ? 14.132 1.011 5.858 1.00 74.06 475 ALA A N 1
ATOM 3545 C CA . ALA A 1 475 ? 14.600 2.159 5.087 1.00 74.06 475 ALA A CA 1
ATOM 3546 C C . ALA A 1 475 ? 16.103 2.090 4.780 1.00 74.06 475 ALA A C 1
ATOM 3548 O O . ALA A 1 475 ? 16.946 2.049 5.672 1.00 74.06 475 ALA A O 1
ATOM 3549 N N . GLY A 1 476 ? 16.438 2.164 3.490 1.00 59.69 476 GLY A N 1
ATOM 3550 C CA . GLY A 1 476 ? 17.827 2.182 3.029 1.00 59.69 476 GLY A CA 1
ATOM 3551 C C . GLY A 1 476 ? 18.536 0.828 3.118 1.00 59.69 476 GLY A C 1
ATOM 3552 O O . GLY A 1 476 ? 19.734 0.780 2.840 1.00 59.69 476 GLY A O 1
ATOM 3553 N N . SER A 1 477 ? 17.826 -0.248 3.481 1.00 63.41 477 SER A N 1
ATOM 3554 C CA . SER A 1 477 ? 18.326 -1.611 3.310 1.00 63.41 477 SER A CA 1
ATOM 3555 C C . SER A 1 477 ? 18.126 -2.058 1.870 1.00 63.41 477 SER A C 1
ATOM 3557 O O . SER A 1 477 ? 17.104 -1.743 1.258 1.00 63.41 477 SER A O 1
ATOM 3559 N N . ALA A 1 478 ? 19.095 -2.811 1.357 1.00 62.34 478 ALA A N 1
ATOM 3560 C CA . ALA A 1 478 ? 18.899 -3.557 0.129 1.00 62.34 478 ALA A CA 1
ATOM 3561 C C . ALA A 1 478 ? 17.883 -4.670 0.401 1.00 62.34 478 ALA A C 1
ATOM 3563 O O . ALA A 1 478 ? 16.794 -4.636 -0.141 1.00 62.34 478 ALA A O 1
ATOM 3564 N N . ASP A 1 479 ? 18.118 -5.559 1.359 1.00 73.62 479 ASP A N 1
ATOM 3565 C CA . ASP A 1 479 ? 17.069 -6.490 1.770 1.00 73.62 479 ASP A CA 1
ATOM 3566 C C . ASP A 1 479 ? 16.212 -5.880 2.891 1.00 73.62 479 ASP A C 1
ATOM 3568 O O . ASP A 1 479 ? 16.590 -5.867 4.070 1.00 73.62 479 ASP A O 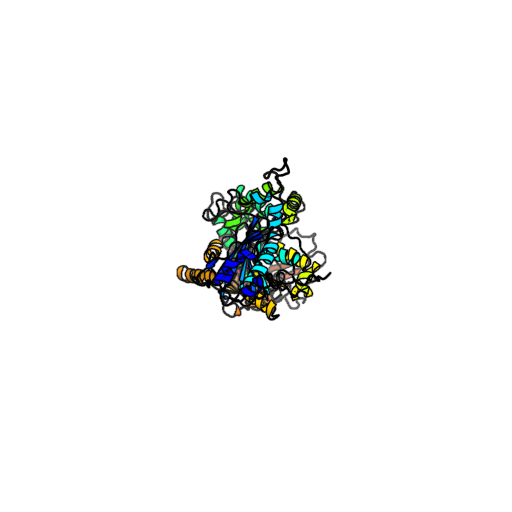1
ATOM 3572 N N . TRP A 1 480 ? 15.068 -5.293 2.527 1.00 79.31 480 TRP A N 1
ATOM 3573 C CA . TRP A 1 480 ? 14.158 -4.691 3.505 1.00 79.31 480 TRP A CA 1
ATOM 3574 C C . TRP A 1 480 ? 13.562 -5.742 4.450 1.00 79.31 480 TRP A C 1
ATOM 3576 O O . TRP A 1 480 ? 13.365 -5.445 5.630 1.00 79.31 480 TRP A O 1
ATOM 3586 N N . TYR A 1 481 ? 13.288 -6.952 3.950 1.00 84.69 481 TYR A N 1
ATOM 3587 C CA . TYR A 1 481 ? 12.669 -8.017 4.730 1.00 84.69 481 TYR A CA 1
ATOM 3588 C C . TYR A 1 481 ? 13.649 -8.506 5.795 1.00 84.69 481 TYR A C 1
ATOM 3590 O O . TYR A 1 481 ? 13.328 -8.478 6.986 1.00 84.69 481 TYR A O 1
ATOM 3598 N N . ASP A 1 482 ? 14.877 -8.845 5.401 1.00 83.88 482 ASP A N 1
ATOM 3599 C CA . ASP A 1 482 ? 15.906 -9.288 6.342 1.00 83.88 482 ASP A CA 1
ATOM 3600 C C . ASP A 1 482 ? 16.269 -8.189 7.346 1.00 83.88 482 ASP A C 1
ATOM 3602 O O . ASP A 1 482 ? 16.447 -8.470 8.535 1.00 83.88 482 ASP A O 1
ATOM 3606 N N . ALA A 1 483 ? 16.324 -6.922 6.925 1.00 86.38 483 ALA A N 1
ATOM 3607 C CA . ALA A 1 483 ? 16.572 -5.811 7.842 1.00 86.38 483 ALA A CA 1
ATOM 3608 C C . ALA A 1 483 ? 15.479 -5.660 8.907 1.00 86.38 483 ALA A C 1
ATOM 3610 O O . ALA A 1 483 ? 15.794 -5.530 10.093 1.00 86.38 483 ALA A O 1
ATOM 3611 N N . VAL A 1 484 ? 14.207 -5.748 8.512 1.00 89.31 484 VAL A N 1
ATOM 3612 C CA . VAL A 1 484 ? 13.068 -5.740 9.439 1.00 89.31 484 VAL A CA 1
ATOM 3613 C C . VAL A 1 484 ? 13.124 -6.938 10.387 1.00 89.31 484 VAL A C 1
ATOM 3615 O O . VAL A 1 484 ? 12.943 -6.777 11.596 1.00 89.31 484 VAL A O 1
ATOM 3618 N N . MET A 1 485 ? 13.406 -8.135 9.868 1.00 91.62 485 MET A N 1
ATOM 3619 C CA . MET A 1 485 ? 13.491 -9.351 10.678 1.00 91.62 485 MET A CA 1
ATOM 3620 C C . MET A 1 485 ? 14.636 -9.287 11.697 1.00 91.62 485 MET A C 1
ATOM 3622 O O . MET A 1 485 ? 14.457 -9.722 12.838 1.00 91.62 485 MET A O 1
ATOM 3626 N N . ARG A 1 486 ? 15.789 -8.715 11.322 1.00 91.19 486 ARG A N 1
ATOM 3627 C CA . ARG A 1 486 ? 16.922 -8.465 12.230 1.00 91.19 486 ARG A CA 1
ATOM 3628 C C . ARG A 1 486 ? 16.564 -7.447 13.309 1.00 91.19 486 ARG A C 1
ATOM 3630 O O . ARG A 1 486 ? 16.718 -7.752 14.489 1.00 91.19 486 ARG A O 1
ATOM 3637 N N . ALA A 1 487 ? 16.025 -6.290 12.927 1.00 90.69 487 ALA A N 1
ATOM 3638 C CA . ALA A 1 487 ? 15.630 -5.248 13.875 1.00 90.69 487 ALA A CA 1
ATOM 3639 C C . ALA A 1 487 ? 14.581 -5.755 14.879 1.00 90.69 487 ALA A C 1
ATOM 3641 O O . ALA A 1 487 ? 14.666 -5.492 16.079 1.00 90.69 487 ALA A O 1
ATOM 3642 N N . GLY A 1 488 ? 13.614 -6.542 14.406 1.00 92.00 488 GLY A N 1
ATOM 3643 C CA . GLY A 1 488 ? 12.611 -7.152 15.267 1.00 92.00 488 GLY A CA 1
ATOM 3644 C C . GLY A 1 488 ? 13.180 -8.226 16.199 1.00 92.00 488 GLY A C 1
ATOM 3645 O O . GLY A 1 488 ? 12.787 -8.299 17.362 1.00 92.00 488 GLY A O 1
ATOM 3646 N N . ALA A 1 489 ? 14.163 -9.011 15.744 1.00 93.00 489 ALA A N 1
ATOM 3647 C CA . ALA A 1 489 ? 14.882 -9.949 16.604 1.00 93.00 489 ALA A CA 1
ATOM 3648 C C . ALA A 1 489 ? 15.657 -9.233 17.724 1.00 93.00 489 ALA A C 1
ATOM 3650 O O . ALA A 1 489 ? 15.587 -9.663 18.874 1.00 93.00 489 ALA A O 1
ATOM 3651 N N . GLU A 1 490 ? 16.336 -8.129 17.406 1.00 93.06 490 GLU A N 1
ATOM 3652 C CA . GLU A 1 490 ? 17.038 -7.298 18.391 1.00 93.06 490 GLU A CA 1
ATOM 3653 C C . GLU A 1 490 ? 16.066 -6.700 19.416 1.00 93.06 490 GLU A C 1
ATOM 3655 O O . GLU A 1 490 ? 16.311 -6.769 20.622 1.00 93.06 490 GLU A O 1
ATOM 3660 N N . LYS A 1 491 ? 14.926 -6.172 18.957 1.00 91.38 491 LYS A N 1
ATOM 3661 C CA . LYS A 1 491 ? 13.879 -5.647 19.841 1.00 91.38 491 LYS A CA 1
ATOM 3662 C C . LYS A 1 491 ? 13.277 -6.738 20.726 1.00 91.38 491 LYS A C 1
ATOM 3664 O O . LYS A 1 491 ? 13.057 -6.515 21.915 1.00 91.38 491 LYS A O 1
ATOM 3669 N N . ALA A 1 492 ? 13.056 -7.936 20.191 1.00 91.50 492 ALA A N 1
ATOM 3670 C CA . ALA A 1 492 ? 12.589 -9.072 20.977 1.00 91.50 492 ALA A CA 1
ATOM 3671 C C . ALA A 1 492 ? 13.582 -9.468 22.080 1.00 91.50 492 ALA A C 1
ATOM 3673 O O . ALA A 1 492 ? 13.164 -9.752 23.200 1.00 91.50 492 ALA A O 1
ATOM 3674 N N . GLU A 1 493 ? 14.887 -9.433 21.801 1.00 92.44 493 GLU A N 1
ATOM 3675 C CA . GLU A 1 493 ? 15.926 -9.701 22.802 1.00 92.44 493 GLU A CA 1
ATOM 3676 C C . GLU A 1 493 ? 15.977 -8.620 23.896 1.00 92.44 493 GLU A C 1
ATOM 3678 O O . GLU A 1 493 ? 16.146 -8.936 25.074 1.00 92.44 493 GLU A O 1
ATOM 3683 N N . GLN A 1 494 ? 15.813 -7.350 23.522 1.00 92.19 494 GLN A N 1
ATOM 3684 C CA . GLN A 1 494 ? 15.957 -6.211 24.435 1.00 92.19 494 GLN A CA 1
ATOM 3685 C C . GLN A 1 494 ? 14.698 -5.930 25.265 1.00 92.19 494 GLN A C 1
ATOM 3687 O O . GLN A 1 494 ? 14.798 -5.579 26.441 1.00 92.19 494 GLN A O 1
ATOM 3692 N N . GLU A 1 495 ? 13.521 -6.076 24.658 1.00 92.81 495 GLU A N 1
ATOM 3693 C CA . GLU A 1 495 ? 12.240 -5.619 25.210 1.00 92.81 495 GLU A CA 1
ATOM 3694 C C . GLU A 1 495 ? 11.227 -6.756 25.405 1.00 92.81 495 GLU A C 1
ATOM 3696 O O . GLU A 1 495 ? 10.147 -6.532 25.950 1.00 92.81 495 GLU A O 1
ATOM 3701 N N . GLY A 1 496 ? 11.553 -7.984 24.989 1.00 89.19 496 GLY A N 1
ATOM 3702 C CA . GLY A 1 496 ? 10.631 -9.119 25.070 1.00 89.19 496 GLY A CA 1
ATOM 3703 C C . GLY A 1 496 ? 9.474 -9.035 24.071 1.00 89.19 496 GLY A C 1
ATOM 3704 O O . GLY A 1 496 ? 8.412 -9.605 24.322 1.00 89.19 496 GLY A O 1
ATOM 3705 N N . ALA A 1 497 ? 9.652 -8.314 22.959 1.00 90.12 497 ALA A N 1
ATOM 3706 C CA . ALA A 1 497 ? 8.650 -8.219 21.902 1.00 90.12 497 ALA A CA 1
ATOM 3707 C C . ALA A 1 497 ? 8.289 -9.609 21.345 1.00 90.12 497 ALA A C 1
ATOM 3709 O O . ALA A 1 497 ? 9.166 -10.407 21.000 1.00 90.12 497 ALA A O 1
ATOM 3710 N N . ARG A 1 498 ? 6.985 -9.900 21.257 1.00 93.06 498 ARG A N 1
ATOM 3711 C CA . ARG A 1 498 ? 6.481 -11.183 20.752 1.00 93.06 498 ARG A CA 1
ATOM 3712 C C . ARG A 1 498 ? 6.749 -11.303 19.254 1.00 93.06 498 ARG A C 1
ATOM 3714 O O . ARG A 1 498 ? 6.510 -10.370 18.492 1.00 93.06 498 ARG A O 1
ATOM 3721 N N . ARG A 1 499 ? 7.199 -12.486 18.844 1.00 95.44 499 ARG A N 1
ATOM 3722 C CA . ARG A 1 499 ? 7.440 -12.863 17.450 1.00 95.44 499 ARG A CA 1
ATOM 3723 C C . ARG A 1 499 ? 6.678 -14.141 17.161 1.00 95.44 499 ARG A C 1
ATOM 3725 O O . ARG A 1 499 ? 6.685 -15.039 17.994 1.00 95.44 499 ARG A O 1
ATOM 3732 N N . PHE A 1 500 ? 6.048 -14.217 16.001 1.00 96.75 500 PHE A N 1
ATOM 3733 C CA . PHE A 1 500 ? 5.300 -15.397 15.576 1.00 96.75 500 PHE A CA 1
ATOM 3734 C C . PHE A 1 500 ? 5.176 -15.429 14.054 1.00 96.75 500 PHE A C 1
ATOM 3736 O O . PHE A 1 500 ? 5.518 -14.460 13.375 1.00 96.75 500 PHE A O 1
ATOM 3743 N N . THR A 1 501 ? 4.677 -16.535 13.513 1.00 97.50 501 THR A N 1
ATOM 3744 C CA . THR A 1 501 ? 4.421 -16.708 12.079 1.00 97.50 501 THR A CA 1
ATOM 3745 C C . THR A 1 501 ? 2.980 -17.133 11.813 1.00 97.50 501 THR A C 1
ATOM 3747 O O . THR A 1 501 ? 2.352 -17.784 12.646 1.00 97.50 501 THR A O 1
ATOM 3750 N N . ARG A 1 502 ? 2.427 -16.748 10.661 1.00 96.75 502 ARG A N 1
ATOM 3751 C CA . ARG A 1 502 ? 1.095 -17.170 10.189 1.00 96.75 502 ARG A CA 1
ATOM 3752 C C . ARG A 1 502 ? 1.150 -17.477 8.694 1.00 96.75 502 ARG A C 1
ATOM 3754 O O . ARG A 1 502 ? 1.891 -16.794 7.985 1.00 96.75 502 ARG A O 1
ATOM 3761 N N . PRO A 1 503 ? 0.365 -18.438 8.184 1.00 96.69 503 PRO A N 1
ATOM 3762 C CA . PRO A 1 503 ? 0.143 -18.534 6.752 1.00 96.69 503 PRO A CA 1
ATOM 3763 C C . PRO A 1 503 ? -0.764 -17.381 6.305 1.00 96.69 503 PRO A C 1
ATOM 3765 O O . PRO A 1 503 ? -1.835 -17.157 6.864 1.00 96.69 503 PRO A O 1
ATOM 3768 N N . LEU A 1 504 ? -0.350 -16.646 5.281 1.00 97.06 504 LEU A N 1
ATOM 3769 C CA . LEU A 1 504 ? -1.237 -15.796 4.503 1.00 97.06 504 LEU A CA 1
ATOM 3770 C C . LEU A 1 504 ? -1.963 -16.682 3.503 1.00 97.06 504 LEU A C 1
ATOM 3772 O O . LEU A 1 504 ? -1.337 -17.369 2.691 1.00 97.06 504 LEU A O 1
ATOM 3776 N N . CYS A 1 505 ? -3.285 -16.644 3.566 1.00 95.38 505 CYS A N 1
ATOM 3777 C CA . CYS A 1 505 ? -4.145 -17.468 2.739 1.00 95.38 505 CYS A CA 1
ATOM 3778 C C . CYS A 1 505 ? -4.613 -16.705 1.497 1.00 95.38 505 CYS A C 1
ATOM 3780 O O . CYS A 1 505 ? -4.898 -15.506 1.592 1.00 95.38 505 CYS A O 1
ATOM 3782 N N . PRO A 1 506 ? -4.724 -17.376 0.338 1.00 94.88 506 PRO A N 1
ATOM 3783 C CA . PRO A 1 506 ? -5.320 -16.766 -0.838 1.00 94.88 506 PRO A CA 1
ATOM 3784 C C . PRO A 1 506 ? -6.821 -16.536 -0.597 1.00 94.88 506 PRO A C 1
ATOM 3786 O O . PRO A 1 506 ? -7.585 -17.479 -0.395 1.00 94.88 506 PRO A O 1
ATOM 3789 N N . SER A 1 507 ? -7.246 -15.274 -0.627 1.00 90.38 507 SER A N 1
ATOM 3790 C CA . SER A 1 507 ? -8.641 -14.855 -0.455 1.00 90.38 507 SER A CA 1
ATOM 3791 C C . SER A 1 507 ? -9.575 -15.631 -1.404 1.00 90.38 507 SER A C 1
ATOM 3793 O O . SER A 1 507 ? -9.208 -15.838 -2.565 1.00 90.38 507 SER A O 1
ATOM 3795 N N . PRO A 1 508 ? -10.765 -16.074 -0.948 1.00 88.62 508 PRO A N 1
ATOM 3796 C CA . PRO A 1 508 ? -11.425 -15.736 0.320 1.00 88.62 508 PRO A CA 1
ATOM 3797 C C . PRO A 1 508 ? -11.012 -16.607 1.516 1.00 88.62 508 PRO A C 1
ATOM 3799 O O . PRO A 1 508 ? -11.672 -16.558 2.552 1.00 88.62 508 PRO A O 1
ATOM 3802 N N . GLN A 1 509 ? -9.957 -17.420 1.395 1.00 88.75 509 GLN A N 1
ATOM 3803 C CA . GLN A 1 509 ? -9.477 -18.211 2.523 1.00 88.75 509 GLN A CA 1
ATOM 3804 C C . GLN A 1 509 ? -8.836 -17.327 3.594 1.00 88.75 509 GLN A C 1
ATOM 3806 O O . GLN A 1 509 ? -8.272 -16.272 3.298 1.00 88.75 509 GLN A O 1
ATOM 3811 N N . TYR A 1 510 ? -8.862 -17.796 4.835 1.00 87.50 510 TYR A N 1
ATOM 3812 C CA . TYR A 1 510 ? -8.192 -17.158 5.965 1.00 87.50 510 TYR A CA 1
ATOM 3813 C C . TYR A 1 510 ? -7.529 -18.220 6.858 1.00 87.50 510 TYR A C 1
ATOM 3815 O O . TYR A 1 510 ? -7.870 -19.408 6.816 1.00 87.50 510 TYR A O 1
ATOM 3823 N N . ALA A 1 511 ? -6.534 -17.796 7.639 1.00 90.31 511 ALA A N 1
ATOM 3824 C CA . ALA A 1 511 ? -5.752 -18.694 8.479 1.00 90.31 511 ALA A CA 1
ATOM 3825 C C . ALA A 1 511 ? -6.567 -19.125 9.697 1.00 90.31 511 ALA A C 1
ATOM 3827 O O . ALA A 1 511 ? -6.970 -18.300 10.512 1.00 90.31 511 ALA A O 1
ATOM 3828 N N . THR A 1 512 ? -6.778 -20.428 9.839 1.00 86.50 512 THR A N 1
ATOM 3829 C CA . THR A 1 512 ? -7.478 -21.016 10.978 1.00 86.50 512 THR A CA 1
ATOM 3830 C C . THR A 1 512 ? -6.466 -21.811 11.788 1.00 86.50 512 THR A C 1
ATOM 3832 O O . THR A 1 512 ? -5.940 -22.802 11.289 1.00 86.50 512 THR A O 1
ATOM 3835 N N . TYR A 1 513 ? -6.178 -21.398 13.029 1.00 84.25 513 TYR A N 1
ATOM 3836 C CA . TYR A 1 513 ? -5.438 -22.249 13.983 1.00 84.25 513 TYR A CA 1
ATOM 3837 C C . TYR A 1 513 ? -6.180 -23.585 14.098 1.00 84.25 513 TYR A C 1
ATOM 3839 O O . TYR A 1 513 ? -7.382 -23.558 13.911 1.00 84.25 513 TYR A O 1
ATOM 3847 N N . ASP A 1 514 ? -5.580 -24.740 14.370 1.00 72.44 514 ASP A N 1
ATOM 3848 C CA . ASP A 1 514 ? -6.350 -26.000 14.485 1.00 72.44 514 ASP A CA 1
ATOM 3849 C C . ASP A 1 514 ? -6.730 -26.361 15.941 1.00 72.44 514 ASP A C 1
ATOM 3851 O O . ASP A 1 514 ? -7.544 -27.253 16.191 1.00 72.44 514 ASP A O 1
ATOM 3855 N N . GLY A 1 515 ? -6.228 -25.592 16.915 1.00 75.56 515 GLY A N 1
ATOM 3856 C CA . GLY A 1 515 ? -6.411 -25.838 18.351 1.00 75.56 515 GLY A CA 1
ATOM 3857 C C . GLY A 1 515 ? -5.301 -26.670 18.991 1.00 75.56 515 GLY A C 1
ATOM 3858 O O . GLY A 1 515 ? -5.319 -26.872 20.207 1.00 75.56 515 GLY A O 1
ATOM 3859 N N . SER A 1 516 ? -4.351 -27.144 18.195 1.00 78.25 516 SER A N 1
ATOM 3860 C CA . SER A 1 516 ? -3.194 -27.932 18.588 1.00 78.25 516 SER A CA 1
ATOM 3861 C C . SER A 1 516 ? -1.907 -27.330 18.012 1.00 78.25 516 SER A C 1
ATOM 3863 O O . SER A 1 516 ? -1.933 -26.519 17.097 1.00 78.25 516 SER A O 1
ATOM 3865 N N . GLY A 1 517 ? -0.761 -27.699 18.581 1.00 88.56 517 GLY A N 1
ATOM 3866 C CA . GLY A 1 517 ? 0.519 -27.102 18.194 1.00 88.56 517 GLY A CA 1
ATOM 3867 C C . GLY A 1 517 ? 0.815 -25.781 18.906 1.00 88.56 517 GLY A C 1
ATOM 3868 O O . GLY A 1 517 ? 0.183 -25.431 19.904 1.00 88.56 517 GLY A O 1
ATOM 3869 N N . ASP A 1 518 ? 1.859 -25.107 18.439 1.00 93.69 518 ASP A N 1
ATOM 3870 C CA . ASP A 1 518 ? 2.275 -23.808 18.959 1.00 93.69 518 ASP A CA 1
ATOM 3871 C C . ASP A 1 518 ? 1.477 -22.709 18.239 1.00 93.69 518 ASP A C 1
ATOM 3873 O O . ASP A 1 518 ? 1.586 -22.607 17.012 1.00 93.69 518 ASP A O 1
ATOM 3877 N N . PRO A 1 519 ? 0.679 -21.885 18.943 1.00 91.62 519 PRO A N 1
ATOM 3878 C CA . PRO A 1 519 ? -0.030 -20.781 18.317 1.00 91.62 519 PRO A CA 1
ATOM 3879 C C . PRO A 1 519 ? 0.915 -19.711 17.769 1.00 91.62 519 PRO A C 1
ATOM 3881 O O . PRO A 1 519 ? 0.425 -18.826 17.088 1.00 91.62 519 PRO A O 1
ATOM 3884 N N . ASP A 1 520 ? 2.226 -19.740 18.015 1.00 95.50 520 ASP A N 1
ATOM 3885 C CA . ASP A 1 520 ? 3.197 -18.830 17.392 1.00 95.50 520 ASP A CA 1
ATOM 3886 C C . ASP A 1 520 ? 3.815 -19.384 16.086 1.00 95.50 520 ASP A C 1
ATOM 3888 O O . ASP A 1 520 ? 4.539 -18.666 15.388 1.00 95.50 520 ASP A O 1
ATOM 3892 N N . ASP A 1 521 ? 3.488 -20.623 15.702 1.00 96.38 521 ASP A N 1
ATOM 3893 C CA . ASP A 1 521 ? 3.995 -21.297 14.499 1.00 96.38 521 ASP A CA 1
ATOM 3894 C C . ASP A 1 521 ? 2.925 -21.369 13.396 1.00 96.38 521 ASP A C 1
ATOM 3896 O O . ASP A 1 521 ? 1.816 -21.862 13.614 1.00 96.38 521 ASP A O 1
ATOM 3900 N N . ALA A 1 522 ? 3.269 -20.917 12.186 1.00 95.94 522 ALA A N 1
ATOM 3901 C CA . ALA A 1 522 ? 2.413 -20.995 11.008 1.00 95.94 522 ALA A CA 1
ATOM 3902 C C . ALA A 1 522 ? 1.980 -22.433 10.678 1.00 95.94 522 ALA A C 1
ATOM 3904 O O . ALA A 1 522 ? 0.892 -22.620 10.141 1.00 95.94 522 ALA A O 1
ATOM 3905 N N . ALA A 1 523 ? 2.785 -23.443 11.025 1.00 95.44 523 ALA A N 1
ATOM 3906 C CA . ALA A 1 523 ? 2.464 -24.850 10.789 1.00 95.44 523 ALA A CA 1
ATOM 3907 C C . ALA A 1 523 ? 1.263 -25.362 11.608 1.00 95.44 523 ALA A C 1
ATOM 3909 O O . ALA A 1 523 ? 0.727 -26.425 11.296 1.00 95.44 523 ALA A O 1
ATOM 3910 N N . SER A 1 524 ? 0.835 -24.621 12.635 1.00 93.69 524 SER A N 1
ATOM 3911 C CA . SER A 1 524 ? -0.347 -24.939 13.450 1.00 93.69 524 SER A CA 1
ATOM 3912 C C . SER A 1 524 ? -1.655 -24.378 12.867 1.00 93.69 524 SER A C 1
ATOM 3914 O O . SER A 1 524 ? -2.706 -24.420 13.512 1.00 93.69 524 SER A O 1
ATOM 3916 N N . PHE A 1 525 ? -1.593 -23.785 11.673 1.00 92.38 525 PHE A N 1
ATOM 3917 C CA . PHE A 1 525 ? -2.717 -23.157 10.990 1.00 92.38 525 PHE A CA 1
ATOM 3918 C C . PHE A 1 525 ? -2.962 -23.834 9.642 1.00 92.38 525 PHE A C 1
ATOM 3920 O O . PHE A 1 525 ? -2.046 -24.361 9.017 1.00 92.38 525 PHE A O 1
ATOM 3927 N N . ALA A 1 526 ? -4.204 -23.768 9.173 1.00 90.62 526 ALA A N 1
ATOM 3928 C CA . ALA A 1 526 ? -4.590 -24.171 7.828 1.00 90.62 526 ALA A CA 1
ATOM 3929 C C . ALA A 1 526 ? -5.450 -23.084 7.179 1.00 90.62 526 ALA A C 1
ATOM 3931 O O . ALA A 1 526 ? -6.248 -22.427 7.856 1.00 90.62 526 ALA A O 1
ATOM 3932 N N . CYS A 1 527 ? -5.317 -22.909 5.866 1.00 91.12 527 CYS A N 1
ATOM 3933 C CA . CYS A 1 527 ? -6.197 -22.024 5.115 1.00 91.12 527 CYS A CA 1
ATOM 3934 C C . CYS A 1 527 ? -7.559 -22.679 4.854 1.00 91.12 527 CYS A C 1
ATOM 3936 O O . CYS A 1 527 ? -7.648 -23.757 4.263 1.00 91.12 527 CYS A O 1
ATOM 3938 N N . THR A 1 528 ? -8.637 -22.019 5.284 1.00 82.94 528 THR A N 1
ATOM 3939 C CA . THR A 1 528 ? -10.014 -22.510 5.117 1.00 82.94 528 THR A CA 1
ATOM 3940 C C . THR A 1 528 ? -10.920 -21.416 4.548 1.00 82.94 528 THR A C 1
ATOM 3942 O O . THR A 1 528 ? -10.609 -20.231 4.648 1.00 82.94 528 THR A O 1
ATOM 3945 N N . VAL A 1 529 ? -12.019 -21.809 3.892 1.00 71.75 529 VAL A N 1
ATOM 3946 C CA . VAL A 1 529 ? -13.040 -20.892 3.334 1.00 71.75 529 VAL A CA 1
ATOM 3947 C C . VAL A 1 529 ? -14.258 -20.720 4.243 1.00 71.75 529 VAL A C 1
ATOM 3949 O O . VAL A 1 529 ? -15.093 -19.851 3.991 1.00 71.75 529 VAL A O 1
ATOM 3952 N N . ASP A 1 530 ? -14.398 -21.571 5.260 1.00 55.06 530 ASP A N 1
ATOM 3953 C CA . ASP A 1 530 ? -15.592 -21.631 6.097 1.00 55.06 530 ASP A CA 1
ATOM 3954 C C . ASP A 1 530 ? -15.622 -20.409 7.000 1.00 55.06 530 ASP A C 1
ATOM 3956 O O . ASP A 1 530 ? -14.919 -20.393 7.986 1.00 55.06 530 ASP A O 1
ATOM 3960 N N . ASP A 1 531 ? -16.386 -19.368 6.687 1.00 46.53 531 ASP A N 1
ATOM 3961 C CA . ASP A 1 531 ? -16.515 -18.192 7.557 1.00 46.53 531 ASP A CA 1
ATOM 3962 C C . ASP A 1 531 ? -16.813 -18.624 9.018 1.00 46.53 531 ASP A C 1
ATOM 3964 O O . ASP A 1 531 ? -17.902 -19.145 9.272 1.00 46.53 531 ASP A O 1
ATOM 3968 N N . PRO A 1 532 ? -15.901 -18.426 9.994 1.00 42.69 532 PRO A N 1
ATOM 3969 C CA . PRO A 1 532 ? -16.113 -18.850 11.379 1.00 42.69 532 PRO A CA 1
ATOM 3970 C C . PRO A 1 532 ? -17.287 -18.122 12.030 1.00 42.69 532 PRO A C 1
ATOM 3972 O O . PRO A 1 532 ? -17.800 -18.584 13.048 1.00 42.69 532 PRO A O 1
ATOM 3975 N N . ALA A 1 533 ? -17.715 -16.993 11.447 1.00 37.28 533 ALA A N 1
ATOM 3976 C CA . ALA A 1 533 ? -18.897 -16.242 11.845 1.00 37.28 533 ALA A CA 1
ATOM 3977 C C . ALA A 1 533 ? -20.181 -16.730 11.143 1.00 37.28 533 ALA A C 1
ATOM 3979 O O . ALA A 1 533 ? -21.286 -16.352 11.529 1.00 37.28 533 ALA A O 1
ATOM 3980 N N . LYS A 1 534 ? -20.106 -17.603 10.128 1.00 33.81 534 LYS A N 1
ATOM 3981 C CA . LYS A 1 534 ? -21.294 -18.270 9.574 1.00 33.81 534 LYS A CA 1
ATOM 3982 C C . LYS A 1 534 ? -21.512 -19.575 10.272 1.00 33.81 534 LYS A C 1
ATOM 3984 O O . LYS A 1 534 ? -21.068 -20.634 9.836 1.00 33.81 534 LYS A O 1
ATOM 3989 N N . VAL A 1 535 ? -22.315 -19.512 11.313 1.00 35.94 535 VAL A N 1
ATOM 3990 C CA . VAL A 1 535 ? -22.770 -20.739 11.914 1.00 35.94 535 VAL A CA 1
ATOM 3991 C C . VAL A 1 535 ? -24.273 -20.576 12.266 1.00 35.94 535 VAL A C 1
ATOM 3993 O O . VAL A 1 535 ? -24.725 -19.488 12.625 1.00 35.94 535 VAL A O 1
ATOM 3996 N N . SER A 1 536 ? -25.078 -21.645 12.114 1.00 33.19 536 SER A N 1
ATOM 3997 C CA . SER A 1 536 ? -26.561 -21.640 12.174 1.00 33.19 536 SER A CA 1
ATOM 3998 C C . SER A 1 536 ? -27.185 -22.162 13.483 1.00 33.19 536 SER A C 1
ATOM 4000 O O . SER A 1 536 ? -26.916 -23.286 13.900 1.00 33.19 536 SER A O 1
ATOM 4002 N N . PHE A 1 537 ? -28.069 -21.387 14.121 1.00 33.28 537 PHE A N 1
ATOM 4003 C CA . PHE A 1 537 ? -28.683 -21.706 15.424 1.00 33.28 537 PHE A CA 1
ATOM 4004 C C . PHE A 1 537 ? -29.605 -22.936 15.380 1.00 33.28 537 PHE A C 1
ATOM 4006 O O . PHE A 1 537 ? -30.722 -22.801 14.895 1.00 33.28 537 PHE A O 1
ATOM 4013 N N . ALA A 1 538 ? -29.158 -24.095 15.901 1.00 38.09 538 ALA A N 1
ATOM 4014 C CA . ALA A 1 538 ? -29.997 -25.231 16.359 1.00 38.09 538 ALA A CA 1
ATOM 4015 C C . ALA A 1 538 ? -29.189 -26.465 16.863 1.00 38.09 538 ALA A C 1
ATOM 4017 O O . ALA A 1 538 ? -29.631 -27.594 16.670 1.00 38.09 538 ALA A O 1
ATOM 4018 N N . SER A 1 539 ? -28.005 -26.309 17.476 1.00 41.19 539 SER A N 1
ATOM 4019 C CA . SER A 1 539 ? -27.154 -27.463 17.834 1.00 41.19 539 SER A CA 1
ATOM 4020 C C . SER A 1 539 ? -27.200 -27.803 19.342 1.00 41.19 539 SER A C 1
ATOM 4022 O O . SER A 1 539 ? -27.161 -26.923 20.207 1.00 41.19 539 SER A O 1
ATOM 4024 N N . LYS A 1 540 ? -27.272 -29.094 19.690 1.00 42.38 540 LYS A N 1
ATOM 4025 C CA . LYS A 1 540 ? -27.095 -29.671 21.034 1.00 42.38 540 LYS A CA 1
ATOM 4026 C C . LYS A 1 540 ? -25.799 -29.188 21.699 1.00 42.38 540 LYS A C 1
ATOM 4028 O O . LYS A 1 540 ? -25.783 -29.022 22.918 1.00 42.38 540 LYS A O 1
ATOM 4033 N N . ALA A 1 541 ? -24.742 -28.893 20.937 1.00 42.66 541 ALA A N 1
ATOM 4034 C CA . ALA A 1 541 ? -23.500 -28.336 21.485 1.00 42.66 541 ALA A CA 1
ATOM 4035 C C . ALA A 1 541 ? -23.665 -26.918 22.037 1.00 42.66 541 ALA A C 1
ATOM 4037 O O . ALA A 1 541 ? -23.082 -26.612 23.078 1.00 42.66 541 ALA A O 1
ATOM 4038 N N . TRP A 1 542 ? -24.480 -26.066 21.407 1.00 44.34 542 TRP A N 1
ATOM 4039 C CA . TRP A 1 542 ? -24.800 -24.755 21.977 1.00 44.34 542 TRP A CA 1
ATOM 4040 C C . TRP A 1 542 ? -25.511 -24.908 23.330 1.00 44.34 542 TRP A C 1
ATOM 4042 O O . TRP A 1 542 ? -25.154 -24.244 24.304 1.00 44.34 542 TRP A O 1
ATOM 4052 N N . PHE A 1 543 ? -26.449 -25.856 23.431 1.00 48.97 543 PHE A N 1
ATOM 4053 C CA . PHE A 1 543 ? -27.136 -26.180 24.686 1.00 48.97 543 PHE A CA 1
ATOM 4054 C C . PHE A 1 543 ? -26.195 -26.743 25.758 1.00 48.97 543 PHE A C 1
ATOM 4056 O O . PHE A 1 543 ? -26.279 -26.345 26.921 1.00 48.97 543 PHE A O 1
ATOM 4063 N N . ASP A 1 544 ? -25.291 -27.649 25.390 1.00 48.75 544 ASP A N 1
ATOM 4064 C CA . ASP A 1 544 ? -24.312 -28.236 26.309 1.00 48.75 544 ASP A CA 1
ATOM 4065 C C . ASP A 1 544 ? -23.282 -27.188 26.784 1.00 48.75 544 ASP A C 1
ATOM 4067 O O . ASP A 1 544 ? -22.865 -27.198 27.947 1.00 48.75 544 ASP A O 1
ATOM 4071 N N . MET A 1 545 ? -22.925 -26.229 25.926 1.00 49.31 545 MET A N 1
ATOM 4072 C CA . MET A 1 545 ? -22.096 -25.076 26.273 1.00 49.31 545 MET A CA 1
ATOM 4073 C C . MET A 1 545 ? -22.815 -24.124 27.234 1.00 49.31 545 MET A C 1
ATOM 4075 O O . MET A 1 545 ? -22.260 -23.806 28.287 1.00 49.31 545 MET A O 1
ATOM 4079 N N . ALA A 1 546 ? -24.041 -23.697 26.912 1.00 48.66 546 ALA A N 1
ATOM 4080 C CA . ALA A 1 546 ? -24.844 -22.836 27.779 1.00 48.66 546 ALA A CA 1
ATOM 4081 C C . ALA A 1 546 ? -25.040 -23.489 29.158 1.00 48.66 546 ALA A C 1
ATOM 4083 O O . ALA A 1 546 ? -24.799 -22.857 30.186 1.00 48.66 546 ALA A O 1
ATOM 4084 N N . ARG A 1 547 ? -25.344 -24.795 29.184 1.00 51.62 547 ARG A N 1
ATOM 4085 C CA . ARG A 1 547 ? -25.386 -25.616 30.404 1.00 51.62 547 ARG A CA 1
ATOM 4086 C C . ARG A 1 547 ? -24.078 -25.552 31.183 1.00 51.62 547 ARG A C 1
ATOM 4088 O O . ARG A 1 547 ? -24.105 -25.319 32.386 1.00 51.62 547 ARG A O 1
ATOM 4095 N N . SER A 1 548 ? -22.944 -25.759 30.517 1.00 49.69 548 SER A N 1
ATOM 4096 C CA . SER A 1 548 ? -21.623 -25.747 31.150 1.00 49.69 548 SER A CA 1
ATOM 4097 C C . SER A 1 548 ? -21.279 -24.383 31.752 1.00 49.69 548 SER A C 1
ATOM 4099 O O . SER A 1 548 ? -20.787 -24.344 32.875 1.00 49.69 548 SER A O 1
ATOM 4101 N N . VAL A 1 549 ? -21.553 -23.279 31.051 1.00 48.91 549 VAL A N 1
ATOM 4102 C CA . VAL A 1 549 ? -21.321 -21.915 31.560 1.00 48.91 549 VAL A CA 1
ATOM 4103 C C . VAL A 1 549 ? -22.195 -21.644 32.788 1.00 48.91 549 VAL A C 1
ATOM 4105 O O . VAL A 1 549 ? -21.696 -21.190 33.817 1.00 48.91 549 VAL A O 1
ATOM 4108 N N . ILE A 1 550 ? -23.479 -22.008 32.720 1.00 49.94 550 ILE A N 1
ATOM 4109 C CA . ILE A 1 550 ? -24.434 -21.862 33.828 1.00 49.94 550 ILE A CA 1
ATOM 4110 C C . ILE A 1 550 ? -24.020 -22.718 35.035 1.00 49.94 550 ILE A C 1
ATOM 4112 O O . ILE A 1 550 ? -24.108 -22.261 36.173 1.00 49.94 550 ILE A O 1
ATOM 4116 N N . GLN A 1 551 ? -23.533 -23.941 34.813 1.00 52.59 551 GLN A N 1
ATOM 4117 C CA . GLN A 1 551 ? -23.062 -24.837 35.874 1.00 52.59 551 GLN A CA 1
ATOM 4118 C C . GLN A 1 551 ? -21.777 -24.338 36.543 1.00 52.59 551 GLN A C 1
ATOM 4120 O O . GLN A 1 551 ? -21.677 -24.406 37.767 1.00 52.59 551 GLN A O 1
ATOM 4125 N N . THR A 1 552 ? -20.818 -23.809 35.778 1.00 48.31 552 THR A N 1
ATOM 4126 C CA . THR A 1 552 ? -19.611 -23.177 36.338 1.00 48.31 552 THR A CA 1
ATOM 4127 C C . THR A 1 552 ? -19.988 -21.963 37.184 1.00 48.31 552 THR A C 1
ATOM 4129 O O . THR A 1 552 ? -19.570 -21.860 38.336 1.00 48.31 552 THR A O 1
ATOM 4132 N N . PHE A 1 553 ? -20.879 -21.108 36.676 1.00 45.34 553 PHE A N 1
ATOM 4133 C CA . PHE A 1 553 ? -21.397 -19.966 37.425 1.00 45.34 553 PHE A CA 1
ATOM 4134 C C . PHE A 1 553 ? -22.130 -20.389 38.712 1.00 45.34 553 PHE A C 1
ATOM 4136 O O . PHE A 1 553 ? -21.954 -19.768 39.763 1.00 45.34 553 PHE A O 1
ATOM 4143 N N . ALA A 1 554 ? -22.914 -21.473 38.666 1.00 49.31 554 ALA A N 1
ATOM 4144 C CA . ALA A 1 554 ? -23.578 -22.052 39.836 1.00 49.31 554 ALA A CA 1
ATOM 4145 C C . ALA A 1 554 ? -22.575 -22.586 40.874 1.00 49.31 554 ALA A C 1
ATOM 4147 O O 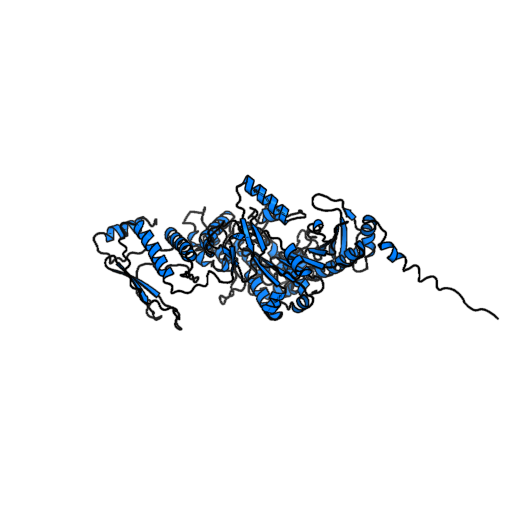. ALA A 1 554 ? -22.769 -22.409 42.076 1.00 49.31 554 ALA A O 1
ATOM 4148 N N . ALA A 1 555 ? -21.490 -23.220 40.420 1.00 51.53 555 ALA A N 1
ATOM 4149 C CA . ALA A 1 555 ? -20.445 -23.760 41.286 1.00 51.53 555 ALA A CA 1
ATOM 4150 C C . ALA A 1 555 ? -19.665 -22.654 42.018 1.00 51.53 555 ALA A C 1
ATOM 4152 O O . ALA A 1 555 ? -19.332 -22.804 43.194 1.00 51.53 555 ALA A O 1
ATOM 4153 N N . GLU A 1 556 ? -19.422 -21.527 41.350 1.00 46.56 556 GLU A N 1
ATOM 4154 C CA . GLU A 1 556 ? -18.760 -20.350 41.930 1.00 46.56 556 GLU A CA 1
ATOM 4155 C C . GLU A 1 556 ? -19.689 -19.516 42.827 1.00 46.56 556 GLU A C 1
ATOM 4157 O O . GLU A 1 556 ? -19.226 -18.739 43.668 1.00 46.56 556 GLU A O 1
ATOM 4162 N N . ASN A 1 557 ? -21.006 -19.718 42.711 1.00 41.56 557 ASN A N 1
ATOM 4163 C CA . ASN A 1 557 ? -22.027 -19.050 43.511 1.00 41.56 557 ASN A CA 1
ATOM 4164 C C . ASN A 1 557 ? -22.914 -20.076 44.243 1.00 41.56 557 ASN A C 1
ATOM 4166 O O . ASN A 1 557 ? -24.096 -20.202 43.927 1.00 41.56 557 ASN A O 1
ATOM 4170 N N . PRO A 1 558 ? -22.403 -20.769 45.283 1.00 44.44 558 PRO A N 1
ATOM 4171 C CA . PRO A 1 558 ? -23.045 -21.937 45.909 1.00 44.44 558 PRO A CA 1
ATOM 4172 C C . PRO A 1 558 ? -24.396 -21.665 46.601 1.00 44.44 558 PRO A C 1
ATOM 4174 O O . PRO A 1 558 ? -25.035 -22.584 47.108 1.00 44.44 558 PRO A O 1
ATOM 4177 N N . THR A 1 559 ? -24.843 -20.408 46.649 1.00 38.53 559 THR A N 1
ATOM 4178 C CA . THR A 1 559 ? -26.184 -20.005 47.100 1.00 38.53 559 THR A CA 1
ATOM 4179 C C . THR A 1 559 ? -27.241 -20.050 45.986 1.00 38.53 559 THR A C 1
ATOM 4181 O O . THR A 1 559 ? -28.430 -19.969 46.288 1.00 38.53 559 THR A O 1
ATOM 4184 N N . LEU A 1 560 ? -26.834 -20.171 44.717 1.00 36.72 560 LEU A N 1
ATOM 4185 C CA . LEU A 1 560 ? -27.697 -20.372 43.552 1.00 36.72 560 LEU A CA 1
ATOM 4186 C C . LEU A 1 560 ? -27.868 -21.877 43.307 1.00 36.72 560 LEU A C 1
ATOM 4188 O O . LEU A 1 560 ? -26.958 -22.557 42.842 1.00 36.72 560 LEU A O 1
ATOM 4192 N N . ASN A 1 561 ? -29.044 -22.412 43.631 1.00 37.44 561 ASN A N 1
ATOM 4193 C CA . ASN A 1 561 ? -29.370 -23.815 43.382 1.00 37.44 561 ASN A CA 1
ATOM 4194 C C . ASN A 1 561 ? -29.959 -23.939 41.969 1.00 37.44 561 ASN A C 1
ATOM 4196 O O . ASN A 1 561 ? -31.172 -23.868 41.799 1.00 37.44 561 ASN A O 1
ATOM 4200 N N . LEU A 1 562 ? -29.092 -24.023 40.959 1.00 36.81 562 LEU A N 1
ATOM 4201 C CA . LEU A 1 562 ? -29.481 -24.137 39.552 1.00 36.81 562 LEU A CA 1
ATOM 4202 C C . LEU A 1 562 ? -29.522 -25.618 39.154 1.00 36.81 562 LEU A C 1
ATOM 4204 O O . LEU A 1 562 ? -28.479 -26.254 39.000 1.00 36.81 562 LEU A O 1
ATOM 4208 N N . LYS A 1 563 ? -30.725 -26.180 38.994 1.00 35.25 563 LYS A N 1
ATOM 4209 C CA . LYS A 1 563 ? -30.929 -27.495 38.369 1.00 35.25 563 LYS A CA 1
ATOM 4210 C C . LYS A 1 563 ? -31.535 -27.305 36.981 1.00 35.25 563 LYS A C 1
ATOM 4212 O O . LYS A 1 563 ? -32.599 -26.709 36.852 1.00 35.25 563 LYS A O 1
ATOM 4217 N N . MET A 1 564 ? -30.853 -27.797 35.950 1.00 35.50 564 MET A N 1
ATOM 4218 C CA . MET A 1 564 ? -31.416 -27.866 34.600 1.00 35.50 564 MET A CA 1
ATOM 4219 C C . MET A 1 564 ? -32.216 -29.155 34.455 1.00 35.50 564 MET A C 1
ATOM 4221 O O . MET A 1 564 ? -31.655 -30.238 34.627 1.00 35.50 564 MET A O 1
ATOM 4225 N N . ASN A 1 565 ? -33.496 -29.037 34.114 1.00 34.91 565 ASN A N 1
ATOM 4226 C CA . ASN A 1 565 ? -34.296 -30.181 33.701 1.00 34.91 565 ASN A CA 1
ATOM 4227 C C . ASN A 1 565 ? -33.979 -30.511 32.233 1.00 34.91 565 ASN A C 1
ATOM 4229 O O . ASN A 1 565 ? -33.936 -29.630 31.373 1.00 34.91 565 ASN A O 1
ATOM 4233 N N . GLU A 1 566 ? -33.710 -31.783 31.935 1.00 35.47 566 GLU A N 1
ATOM 4234 C CA . GLU A 1 566 ? -33.521 -32.258 30.562 1.00 35.47 566 GLU A CA 1
ATOM 4235 C C . GLU A 1 566 ? -34.876 -32.296 29.846 1.00 35.47 566 GLU A C 1
ATOM 4237 O O . GLU A 1 566 ? -35.616 -33.272 29.950 1.00 35.47 566 GLU A O 1
ATOM 4242 N N . VAL A 1 567 ? -35.214 -31.239 29.106 1.00 34.75 567 VAL A N 1
ATOM 4243 C CA . VAL A 1 567 ? -36.382 -31.239 28.212 1.00 34.75 567 VAL A CA 1
ATOM 4244 C C . VAL A 1 567 ? -35.934 -30.978 26.779 1.00 34.75 567 VAL A C 1
ATOM 4246 O O . VAL A 1 567 ? -36.298 -29.981 26.178 1.00 34.75 567 VAL A O 1
ATOM 4249 N N . PHE A 1 568 ? -35.129 -31.879 26.213 1.00 35.94 568 PHE A N 1
ATOM 4250 C CA . PHE A 1 568 ? -34.864 -31.897 24.771 1.00 35.94 568 PHE A CA 1
ATOM 4251 C C . PHE A 1 568 ? -34.721 -33.343 24.302 1.00 35.94 568 PHE A C 1
ATOM 4253 O O . PHE A 1 568 ? -33.700 -33.979 24.546 1.00 35.94 568 PHE A O 1
ATOM 4260 N N . THR A 1 569 ? -35.761 -33.880 23.661 1.00 32.94 569 THR A N 1
ATOM 4261 C CA . THR A 1 569 ? -35.671 -35.174 22.958 1.00 32.94 569 THR A CA 1
ATOM 4262 C C . THR A 1 569 ? -35.688 -35.027 21.440 1.00 32.94 569 THR A C 1
ATOM 4264 O O . THR A 1 569 ? -35.158 -35.910 20.782 1.00 32.94 569 THR A O 1
ATOM 4267 N N . ASP A 1 570 ? -36.155 -33.897 20.893 1.00 36.19 570 ASP A N 1
ATOM 4268 C CA . ASP A 1 570 ? -36.190 -33.647 19.448 1.00 36.19 570 ASP A CA 1
ATOM 4269 C C . ASP A 1 570 ? -35.889 -32.169 19.138 1.00 36.19 570 ASP A C 1
ATOM 4271 O O . ASP A 1 570 ? -36.755 -31.302 19.259 1.00 36.19 570 ASP A O 1
ATOM 4275 N N . VAL A 1 571 ? -34.646 -31.871 18.746 1.00 36.31 571 VAL A N 1
ATOM 4276 C CA . VAL A 1 571 ? -34.262 -30.575 18.160 1.00 36.31 571 VAL A CA 1
ATOM 4277 C C . VAL A 1 571 ? -34.369 -30.713 16.635 1.00 36.31 571 VAL A C 1
ATOM 4279 O O . VAL A 1 571 ? -33.757 -31.630 16.080 1.00 36.31 571 VAL A O 1
ATOM 4282 N N . PRO A 1 572 ? -35.140 -29.870 15.921 1.00 33.16 572 PRO A N 1
ATOM 4283 C CA . PRO A 1 572 ? -35.208 -29.939 14.465 1.00 33.16 572 PRO A CA 1
ATOM 4284 C C . PRO A 1 572 ? -33.836 -29.646 13.851 1.00 33.16 572 PRO A C 1
ATOM 4286 O O . PRO A 1 572 ? -33.205 -28.652 14.194 1.00 33.16 572 PRO A O 1
ATOM 4289 N N . ALA A 1 573 ? -33.408 -30.457 12.879 1.00 33.75 573 ALA A N 1
ATOM 4290 C CA . ALA A 1 573 ? -32.125 -30.301 12.180 1.00 33.75 573 ALA A CA 1
ATOM 4291 C C . ALA A 1 573 ? -31.978 -28.973 11.402 1.00 33.75 573 ALA A C 1
ATOM 4293 O O . ALA A 1 573 ? -30.913 -28.682 10.863 1.00 33.75 573 ALA A O 1
ATOM 4294 N N . ARG A 1 574 ? -33.058 -28.190 11.286 1.00 34.28 574 ARG A N 1
ATOM 4295 C CA . ARG A 1 574 ? -33.097 -26.898 10.603 1.00 34.28 574 ARG A CA 1
ATOM 4296 C C . ARG A 1 574 ? -34.287 -26.087 11.119 1.00 34.28 574 ARG A C 1
ATOM 4298 O O . ARG A 1 574 ? -35.418 -26.565 11.055 1.00 34.28 574 ARG A O 1
ATOM 4305 N N . LEU A 1 575 ? -34.036 -24.876 11.609 1.00 35.25 575 LEU A N 1
ATOM 4306 C CA . LEU A 1 575 ? -35.070 -23.873 11.868 1.00 35.25 575 LEU A CA 1
ATOM 4307 C C . LEU A 1 575 ? -35.079 -22.912 10.675 1.00 35.25 575 LEU A C 1
ATOM 4309 O O . LEU A 1 575 ? -34.112 -22.182 10.475 1.00 35.25 575 LEU A O 1
ATOM 4313 N N . ASP A 1 576 ? -36.131 -22.956 9.856 1.00 33.16 576 ASP A N 1
ATOM 4314 C CA . ASP A 1 576 ? -36.362 -21.956 8.807 1.00 33.16 576 ASP A CA 1
ATOM 4315 C C . ASP A 1 576 ? -37.101 -20.776 9.456 1.00 33.16 576 ASP A C 1
ATOM 4317 O O . ASP A 1 576 ? -38.245 -20.954 9.887 1.00 33.16 576 ASP A O 1
ATOM 4321 N N . PRO A 1 577 ? -36.493 -19.583 9.588 1.00 36.16 577 PRO A N 1
ATOM 4322 C CA . PRO A 1 577 ? -37.230 -18.425 10.061 1.00 36.16 577 PRO A CA 1
ATOM 4323 C C . PRO A 1 577 ? -38.312 -18.082 9.031 1.00 36.16 577 PRO A C 1
ATOM 4325 O O . PRO A 1 577 ? -38.031 -17.891 7.847 1.00 36.16 577 PRO A O 1
ATOM 4328 N N . GLY A 1 578 ? -39.565 -18.013 9.484 1.00 35.25 578 GLY A N 1
ATOM 4329 C CA . GLY A 1 578 ? -40.672 -17.530 8.664 1.00 35.25 578 GLY A CA 1
ATOM 4330 C C . GLY A 1 578 ? -40.460 -16.080 8.184 1.00 35.25 578 GLY A C 1
ATOM 4331 O O . GLY A 1 578 ? -39.528 -15.408 8.629 1.00 35.25 578 GLY A O 1
ATOM 4332 N N . PRO A 1 579 ? -41.348 -15.559 7.315 1.00 31.11 579 PRO A N 1
ATOM 4333 C CA . PRO A 1 579 ? -41.195 -14.259 6.642 1.00 31.11 579 PRO A CA 1
ATOM 4334 C C . PRO A 1 579 ? -40.969 -13.056 7.574 1.00 31.11 579 PRO A C 1
ATOM 4336 O O . PRO A 1 579 ? -40.421 -12.046 7.141 1.00 31.11 579 PRO A O 1
ATOM 4339 N N . ASP A 1 580 ? -41.364 -13.185 8.844 1.00 40.22 580 ASP A N 1
ATOM 4340 C CA . ASP A 1 580 ? -41.314 -12.129 9.861 1.00 40.22 580 ASP A CA 1
ATOM 4341 C C . ASP A 1 580 ? -40.145 -12.300 10.866 1.00 40.22 580 ASP A C 1
ATOM 4343 O O . ASP A 1 580 ? -39.970 -11.493 11.781 1.00 40.22 580 ASP A O 1
ATOM 4347 N N . GLY A 1 581 ? -39.301 -13.323 10.670 1.00 38.00 581 GLY A N 1
ATOM 4348 C CA . GLY A 1 581 ? -37.879 -13.304 11.029 1.00 38.00 581 GLY A CA 1
ATOM 4349 C C . GLY A 1 581 ? -37.464 -13.398 12.502 1.00 38.00 581 GLY A C 1
ATOM 4350 O O . GLY A 1 581 ? -36.301 -13.112 12.783 1.00 38.00 581 GLY A O 1
ATOM 4351 N N . LYS A 1 582 ? -38.329 -13.771 13.459 1.00 36.06 582 LYS A N 1
ATOM 4352 C CA . LYS A 1 582 ? -37.917 -13.877 14.877 1.00 36.06 582 LYS A CA 1
ATOM 4353 C C . LYS A 1 582 ? -38.421 -15.141 15.570 1.00 36.06 582 LYS A C 1
ATOM 4355 O O . LYS A 1 582 ? -39.618 -15.388 15.647 1.00 36.06 582 LYS A O 1
ATOM 4360 N N . VAL A 1 583 ? -37.480 -15.887 16.140 1.00 35.56 583 VAL A N 1
ATOM 4361 C CA . VAL A 1 583 ? -37.709 -17.000 17.068 1.00 35.56 583 VAL A CA 1
ATOM 4362 C C . VAL A 1 583 ? -36.975 -16.652 18.363 1.00 35.56 583 VAL A C 1
ATOM 4364 O O . VAL A 1 583 ? -35.842 -16.172 18.300 1.00 35.56 583 VAL A O 1
ATOM 4367 N N . ALA A 1 584 ? -37.606 -16.843 19.523 1.00 36.91 584 ALA A N 1
ATOM 4368 C CA . ALA A 1 584 ? -37.000 -16.555 20.822 1.00 36.91 584 ALA A CA 1
ATOM 4369 C C . ALA A 1 584 ? -36.853 -17.833 21.657 1.00 36.91 584 ALA A C 1
ATOM 4371 O O . ALA A 1 584 ? -37.726 -18.700 21.654 1.00 36.91 584 ALA A O 1
ATOM 4372 N N . TYR A 1 585 ? -35.749 -17.929 22.397 1.00 39.50 585 TYR A N 1
ATOM 4373 C CA . TYR A 1 585 ? -35.581 -18.921 23.456 1.00 39.50 585 TYR A CA 1
ATOM 4374 C C . TYR A 1 585 ? -36.049 -18.306 24.777 1.00 39.50 585 TYR A C 1
ATOM 4376 O O . TYR A 1 585 ? -35.568 -17.243 25.171 1.00 39.50 585 TYR A O 1
ATOM 4384 N N . VAL A 1 586 ? -36.985 -18.964 25.454 1.00 38.06 586 VAL A N 1
ATOM 4385 C CA . VAL A 1 586 ? -37.565 -18.514 26.724 1.00 38.06 586 VAL A CA 1
ATOM 4386 C C . VAL A 1 586 ? -37.040 -19.409 27.839 1.00 38.06 586 VAL A C 1
ATOM 4388 O O . VAL A 1 586 ? -37.212 -20.625 27.786 1.00 38.06 586 VAL A O 1
ATOM 4391 N N . MET A 1 587 ? -36.379 -18.810 28.834 1.00 38.62 587 MET A N 1
ATOM 4392 C CA . MET A 1 587 ? -35.914 -19.497 30.041 1.00 38.62 587 MET A CA 1
ATOM 4393 C C . MET A 1 587 ? -36.756 -19.055 31.236 1.00 38.62 587 MET A C 1
ATOM 4395 O O . MET A 1 587 ? -36.742 -17.882 31.612 1.00 38.62 587 MET A O 1
ATOM 4399 N N . GLU A 1 588 ? -37.475 -19.987 31.846 1.00 37.59 588 GLU A N 1
ATOM 4400 C CA . GLU A 1 588 ? -38.294 -19.753 33.028 1.00 37.59 588 GLU A CA 1
ATOM 4401 C C . GLU A 1 588 ? -37.707 -20.477 34.237 1.00 37.59 588 GLU A C 1
ATOM 4403 O O . GLU A 1 588 ? -37.331 -21.643 34.169 1.00 37.59 588 GLU A O 1
ATOM 4408 N N . PHE A 1 589 ? -37.649 -19.785 35.373 1.00 36.22 589 PHE A N 1
ATOM 4409 C CA . PHE A 1 589 ? -37.198 -20.369 36.629 1.00 36.22 589 PHE A CA 1
ATOM 4410 C C . PHE A 1 589 ? -38.399 -20.654 37.530 1.00 36.22 589 PHE A C 1
ATOM 4412 O O . PHE A 1 589 ? -39.074 -19.727 37.982 1.00 36.22 589 PHE A O 1
ATOM 4419 N N . ARG A 1 590 ? -38.645 -21.927 37.853 1.00 36.34 590 ARG A N 1
ATOM 4420 C CA . ARG A 1 590 ? -39.690 -22.355 38.795 1.00 36.34 590 ARG A CA 1
ATOM 4421 C C . ARG A 1 590 ? -39.098 -23.274 39.854 1.00 36.34 590 ARG A C 1
ATOM 4423 O O . ARG A 1 590 ? -38.455 -24.262 39.544 1.00 36.34 590 ARG A O 1
ATOM 4430 N N . ASN A 1 591 ? -39.321 -22.970 41.134 1.00 34.03 591 ASN A N 1
ATOM 4431 C CA . ASN A 1 591 ? -38.943 -23.838 42.264 1.00 34.03 591 ASN A CA 1
ATOM 4432 C C . ASN A 1 591 ? -37.453 -24.263 42.333 1.00 34.03 591 ASN A C 1
ATOM 4434 O O . ASN A 1 591 ? -37.141 -25.310 42.896 1.00 34.03 591 ASN A O 1
ATOM 4438 N N . GLY A 1 592 ? -36.525 -23.449 41.816 1.00 30.73 592 GLY A N 1
ATOM 4439 C CA . GLY A 1 592 ? -35.095 -23.803 41.746 1.00 30.73 592 GLY A CA 1
ATOM 4440 C C . GLY A 1 592 ? -34.720 -24.668 40.536 1.00 30.73 592 GLY A C 1
ATOM 4441 O O . GLY A 1 592 ? -33.607 -25.186 40.467 1.00 30.73 592 GLY A O 1
ATOM 4442 N N . GLU A 1 593 ? -35.639 -24.812 39.586 1.00 31.83 593 GLU A N 1
ATOM 4443 C CA . GLU A 1 593 ? -35.443 -25.483 38.306 1.00 31.83 593 GLU A CA 1
ATOM 4444 C C . GLU A 1 593 ? -35.549 -24.448 37.180 1.00 31.83 593 GLU A C 1
ATOM 4446 O O . GLU A 1 593 ? -36.329 -23.497 37.276 1.00 31.83 593 GLU A O 1
ATOM 4451 N N . ALA A 1 594 ? -34.708 -24.594 36.158 1.00 37.91 594 ALA A N 1
ATOM 4452 C CA . ALA A 1 594 ? -34.737 -23.770 34.955 1.00 37.91 594 ALA A CA 1
ATOM 4453 C C . ALA A 1 594 ? -35.308 -24.594 33.797 1.00 37.91 594 ALA A C 1
ATOM 4455 O O . ALA A 1 594 ? -34.729 -25.623 33.434 1.00 37.91 594 ALA A O 1
ATOM 4456 N N . ASP A 1 595 ? -36.410 -24.119 33.225 1.00 37.44 595 ASP A N 1
ATOM 4457 C CA . ASP A 1 595 ? -37.062 -24.675 32.046 1.00 37.44 595 ASP A CA 1
ATOM 4458 C C . ASP A 1 595 ? -36.759 -23.770 30.846 1.00 37.44 595 ASP A C 1
ATOM 4460 O O . ASP A 1 595 ? -36.901 -22.552 30.925 1.00 37.44 595 ASP A O 1
ATOM 4464 N N . LEU A 1 596 ? -36.302 -24.351 29.737 1.00 40.00 596 LEU A N 1
ATOM 4465 C CA . LEU A 1 596 ? -35.917 -23.629 28.522 1.00 40.00 596 LEU A CA 1
ATOM 4466 C C . LEU A 1 596 ? -36.725 -24.177 27.345 1.00 40.00 596 LEU A C 1
ATOM 4468 O O . LEU A 1 596 ? -36.695 -25.382 27.107 1.00 40.00 596 LEU A O 1
ATOM 4472 N N . TRP A 1 597 ? -37.420 -23.319 26.599 1.00 43.72 597 TRP A N 1
ATOM 4473 C CA . TRP A 1 597 ? -38.161 -23.715 25.395 1.00 43.72 597 TRP A CA 1
ATOM 4474 C C . TRP A 1 597 ? -38.043 -22.684 24.265 1.00 43.72 597 TRP A C 1
ATOM 4476 O O . TRP A 1 597 ? -37.560 -21.570 24.462 1.00 43.72 597 TRP A O 1
ATOM 4486 N N . LEU A 1 598 ? -38.452 -23.091 23.061 1.00 37.56 598 LEU A N 1
ATOM 4487 C CA . LEU A 1 598 ? -38.485 -22.270 21.848 1.00 37.56 598 LEU A CA 1
ATOM 4488 C C . LEU A 1 598 ? -39.916 -21.765 21.612 1.00 37.56 598 LEU A C 1
ATOM 4490 O O . LEU A 1 598 ? -40.851 -22.564 21.675 1.00 37.56 598 LEU A O 1
ATOM 4494 N N . GLU A 1 599 ? -40.092 -20.478 21.310 1.00 42.38 599 GLU A N 1
ATOM 4495 C CA . GLU A 1 599 ? -41.407 -19.885 21.033 1.00 42.38 599 GLU A CA 1
ATOM 4496 C C . GLU A 1 599 ? -41.356 -18.955 19.803 1.00 42.38 599 GLU A C 1
ATOM 4498 O O . GLU A 1 599 ? -40.450 -18.125 19.666 1.00 42.38 599 GLU A O 1
ATOM 4503 N N . GLU A 1 600 ? -42.315 -19.109 18.881 1.00 39.41 600 GLU A N 1
ATOM 4504 C CA . GLU A 1 600 ? -42.537 -18.181 17.761 1.00 39.41 600 GLU A CA 1
ATOM 4505 C C . GLU A 1 600 ? -43.407 -17.016 18.242 1.00 39.41 600 GLU A C 1
ATOM 4507 O O . GLU A 1 600 ? -44.530 -17.229 18.699 1.00 39.41 600 GLU A O 1
ATOM 4512 N N . LEU A 1 601 ? -42.908 -15.781 18.135 1.00 38.75 601 LEU A N 1
ATOM 4513 C CA . LEU A 1 601 ? -43.612 -14.598 18.636 1.00 38.75 601 LEU A CA 1
ATOM 4514 C C . LEU A 1 601 ? -44.090 -13.699 17.482 1.00 38.75 601 LEU A C 1
ATOM 4516 O O . LEU A 1 601 ? -43.263 -13.254 16.681 1.00 38.75 601 LEU A O 1
ATOM 4520 N N . PRO A 1 602 ? -45.393 -13.361 17.394 1.00 36.72 602 PRO A N 1
ATOM 4521 C CA . PRO A 1 602 ? -45.883 -12.376 16.436 1.00 36.72 602 PRO A CA 1
ATOM 4522 C C . PRO A 1 602 ? -45.455 -10.950 16.825 1.00 36.72 602 PRO A C 1
ATOM 4524 O O . PRO A 1 602 ? -45.450 -10.571 17.996 1.00 36.72 602 PRO A O 1
ATOM 4527 N N . ALA A 1 603 ? -45.145 -10.120 15.821 1.00 35.56 603 ALA A N 1
ATOM 4528 C CA . ALA A 1 603 ? -44.556 -8.782 15.985 1.00 35.56 603 ALA A CA 1
ATOM 4529 C C . ALA A 1 603 ? -45.386 -7.777 16.821 1.00 35.56 603 ALA A C 1
ATOM 4531 O O . ALA A 1 603 ? -44.872 -6.726 17.197 1.00 35.56 603 ALA A O 1
ATOM 4532 N N . SER A 1 604 ? -46.657 -8.075 17.109 1.00 34.41 604 SER A N 1
ATOM 4533 C CA . SER A 1 604 ? -47.605 -7.183 17.788 1.00 34.41 604 SER A CA 1
ATOM 4534 C C . SER A 1 604 ? -47.748 -7.392 19.304 1.00 34.41 604 SER A C 1
ATOM 4536 O O . SER A 1 604 ? -48.503 -6.646 19.917 1.00 34.41 604 SER A O 1
ATOM 4538 N N . GLU A 1 605 ? -47.076 -8.377 19.916 1.00 31.62 605 GLU A N 1
ATOM 4539 C CA . GLU A 1 605 ? -47.259 -8.726 21.345 1.00 31.62 605 GLU A CA 1
ATOM 4540 C C . GLU A 1 605 ? -46.047 -8.436 22.254 1.00 31.62 605 GLU A C 1
ATOM 4542 O O . GLU A 1 605 ? -45.972 -8.924 23.382 1.00 31.62 605 GLU A O 1
ATOM 4547 N N . VAL A 1 606 ? -45.098 -7.596 21.830 1.00 29.17 606 VAL A N 1
ATOM 4548 C CA . VAL A 1 606 ? -43.967 -7.213 22.695 1.00 29.17 606 VAL A CA 1
ATOM 4549 C C . VAL A 1 606 ? -44.342 -6.007 23.560 1.00 29.17 606 VAL A C 1
ATOM 4551 O O . VAL A 1 606 ? -43.931 -4.890 23.271 1.00 29.17 606 VAL A O 1
ATOM 4554 N N . ASP A 1 607 ? -45.119 -6.231 24.624 1.00 23.88 607 ASP A N 1
ATOM 4555 C CA . ASP A 1 607 ? -45.419 -5.176 25.611 1.00 23.88 607 ASP A CA 1
ATOM 4556 C C . ASP A 1 607 ? -45.311 -5.600 27.094 1.00 23.88 607 ASP A C 1
ATOM 4558 O O . ASP A 1 607 ? -45.378 -4.733 27.965 1.00 23.88 607 ASP A O 1
ATOM 4562 N N . ILE A 1 608 ? -45.066 -6.878 27.451 1.00 21.02 608 ILE A N 1
ATOM 4563 C CA . ILE A 1 608 ? -44.869 -7.275 28.868 1.00 21.02 608 ILE A CA 1
ATOM 4564 C C . ILE A 1 608 ? -43.750 -8.321 29.080 1.00 21.02 608 ILE A C 1
ATOM 4566 O O . ILE A 1 608 ? -43.901 -9.512 28.841 1.00 21.02 608 ILE A O 1
ATOM 4570 N N . LYS A 1 609 ? -42.637 -7.784 29.603 1.00 24.12 609 LYS A N 1
ATOM 4571 C CA . LYS A 1 609 ? -41.526 -8.303 30.433 1.00 24.12 609 LYS A CA 1
ATOM 4572 C C . LYS A 1 609 ? -41.509 -9.778 30.899 1.00 24.12 609 LYS A C 1
ATOM 4574 O O . LYS A 1 609 ? -42.212 -10.144 31.837 1.00 24.12 609 LYS A O 1
ATOM 4579 N N . VAL A 1 610 ? -40.460 -10.491 30.471 1.00 24.42 610 VAL A N 1
ATOM 4580 C CA . VAL A 1 610 ? -39.634 -11.340 31.355 1.00 24.42 610 VAL A CA 1
ATOM 4581 C C . VAL A 1 610 ? -38.479 -10.468 31.863 1.00 24.42 610 VAL A C 1
ATOM 4583 O O . VAL A 1 610 ? -37.653 -9.993 31.085 1.00 24.42 610 VAL A O 1
ATOM 4586 N N . VAL A 1 611 ? -38.478 -10.166 33.164 1.00 26.27 611 VAL A N 1
ATOM 4587 C CA . VAL A 1 611 ? -37.438 -9.360 33.826 1.00 26.27 611 VAL A CA 1
ATOM 4588 C C . VAL A 1 611 ? -36.274 -10.279 34.171 1.00 26.27 611 VAL A C 1
ATOM 4590 O O . VAL A 1 611 ? -36.309 -11.011 35.156 1.00 26.27 611 VAL A O 1
ATOM 4593 N N . GLY A 1 612 ? -35.293 -10.267 33.280 1.00 27.88 612 GLY A N 1
ATOM 4594 C CA . GLY A 1 612 ? -34.050 -11.011 33.349 1.00 27.88 612 GLY A CA 1
ATOM 4595 C C . GLY A 1 612 ? -33.365 -10.878 32.001 1.00 27.88 612 GLY A C 1
ATOM 4596 O O . GLY A 1 612 ? -33.773 -11.554 31.062 1.00 27.88 612 GLY A O 1
ATOM 4597 N N . ARG A 1 613 ? -32.376 -9.982 31.867 1.00 29.94 613 ARG A N 1
ATOM 4598 C CA . ARG A 1 613 ? -31.557 -9.796 30.650 1.00 29.94 613 ARG A CA 1
ATOM 4599 C C . ARG A 1 613 ? -30.717 -11.056 30.348 1.00 29.94 613 ARG A C 1
ATOM 4601 O O . ARG A 1 613 ? -29.502 -11.059 30.468 1.00 29.94 613 ARG A O 1
ATOM 4608 N N . TRP A 1 614 ? -31.385 -12.126 29.928 1.00 30.34 614 TRP A N 1
ATOM 4609 C CA . TRP A 1 614 ? -30.808 -13.332 29.327 1.00 30.34 614 TRP A CA 1
ATOM 4610 C C . TRP A 1 614 ? -31.122 -13.420 27.831 1.00 30.34 614 TRP A C 1
ATOM 4612 O O . TRP A 1 614 ? -30.935 -14.466 27.214 1.00 30.34 614 TRP A O 1
ATOM 4622 N N . ALA A 1 615 ? -31.515 -12.307 27.202 1.00 31.77 615 ALA A N 1
ATOM 4623 C CA . ALA A 1 615 ? -31.047 -12.092 25.844 1.00 31.77 615 ALA A CA 1
ATOM 4624 C C . ALA A 1 615 ? -29.531 -12.004 25.984 1.00 31.77 615 ALA A C 1
ATOM 4626 O O . ALA A 1 615 ? -29.011 -10.958 26.370 1.00 31.77 615 ALA A O 1
ATOM 4627 N N . ALA A 1 616 ? -28.845 -13.134 25.821 1.00 31.39 616 ALA A N 1
ATOM 4628 C CA . ALA A 1 616 ? -27.417 -13.140 25.625 1.00 31.39 616 ALA A CA 1
ATOM 4629 C C . ALA A 1 616 ? -27.170 -12.118 24.520 1.00 31.39 616 ALA A C 1
ATOM 4631 O O . ALA A 1 616 ? -27.442 -12.384 23.352 1.00 31.39 616 ALA A O 1
ATOM 4632 N N . VAL A 1 617 ? -26.702 -10.927 24.888 1.00 31.42 617 VAL A N 1
ATOM 4633 C CA . VAL A 1 617 ? -26.053 -10.028 23.949 1.00 31.42 617 VAL A CA 1
ATOM 4634 C C . VAL A 1 617 ? -24.679 -10.655 23.723 1.00 31.42 617 VAL A C 1
ATOM 4636 O O . VAL A 1 617 ? -23.646 -10.135 24.118 1.00 31.42 617 VAL A O 1
ATOM 4639 N N . LEU A 1 618 ? -24.681 -11.853 23.133 1.00 31.45 618 LEU A N 1
ATOM 4640 C CA . LEU A 1 618 ? -23.761 -12.110 22.052 1.00 31.45 618 LEU A CA 1
ATOM 4641 C C . LEU A 1 618 ? -24.224 -11.086 21.010 1.00 31.45 618 LEU A C 1
ATOM 4643 O O . LEU A 1 618 ? -25.377 -11.176 20.576 1.00 31.45 618 LEU A O 1
ATOM 4647 N N . PRO A 1 619 ? -23.452 -10.019 20.745 1.00 28.34 619 PRO A N 1
ATOM 4648 C CA . PRO A 1 619 ? -23.831 -9.042 19.734 1.00 28.34 619 PRO A CA 1
ATOM 4649 C C . PRO A 1 619 ? -24.251 -9.799 18.475 1.00 28.34 619 PRO A C 1
ATOM 4651 O O . PRO A 1 619 ? -23.710 -10.867 18.207 1.00 28.34 619 PRO A O 1
ATOM 4654 N N . ALA A 1 620 ? -25.245 -9.271 17.761 1.00 26.92 620 ALA A N 1
ATOM 4655 C CA . ALA A 1 620 ? -25.979 -9.900 16.660 1.00 26.92 620 ALA A CA 1
ATOM 4656 C C . ALA A 1 620 ? -25.142 -10.301 15.416 1.00 26.92 620 ALA A C 1
ATOM 4658 O O . ALA A 1 620 ? -25.665 -10.338 14.306 1.00 26.92 620 ALA A O 1
ATOM 4659 N N . ALA A 1 621 ? -23.860 -10.614 15.575 1.00 32.12 621 ALA A N 1
ATOM 4660 C CA . ALA A 1 621 ? -23.138 -11.502 14.691 1.00 32.12 621 ALA A CA 1
ATOM 4661 C C . ALA A 1 621 ? -23.612 -12.942 14.960 1.00 32.12 621 ALA A C 1
ATOM 4663 O O . ALA A 1 621 ? -23.682 -13.401 16.102 1.00 32.12 621 ALA A O 1
ATOM 4664 N N . LEU A 1 622 ? -24.018 -13.635 13.894 1.00 30.47 622 LEU A N 1
ATOM 4665 C CA . LEU A 1 622 ? -24.264 -15.071 13.927 1.00 30.47 622 LEU A CA 1
ATOM 4666 C C . LEU A 1 622 ? -23.049 -15.752 14.573 1.00 30.47 622 LEU A C 1
ATOM 4668 O O . LEU A 1 622 ? -21.930 -15.585 14.113 1.00 30.47 622 LEU A O 1
ATOM 4672 N N . TYR A 1 623 ? -23.269 -16.528 15.625 1.00 35.38 623 TYR A N 1
ATOM 4673 C CA . TYR A 1 623 ? -22.256 -17.426 16.156 1.00 35.38 623 TYR A CA 1
ATOM 4674 C C . TYR A 1 623 ? -22.948 -18.719 16.528 1.00 35.38 623 TYR A C 1
ATOM 4676 O O . TYR A 1 623 ? -23.849 -18.750 17.365 1.00 35.38 623 TYR A O 1
ATOM 4684 N N . VAL A 1 624 ? -22.501 -19.800 15.925 1.00 35.94 624 VAL A N 1
ATOM 4685 C CA . VAL A 1 624 ? -22.881 -21.171 16.254 1.00 35.94 624 VAL A CA 1
ATOM 4686 C C . VAL A 1 624 ? -21.646 -22.006 16.441 1.00 35.94 624 VAL A C 1
ATOM 4688 O O . VAL A 1 624 ? -20.539 -21.725 15.991 1.00 35.94 624 VAL A O 1
ATOM 4691 N N . VAL A 1 625 ? -21.896 -23.037 17.215 1.00 36.03 625 VAL A N 1
ATOM 4692 C CA . VAL A 1 625 ? -20.969 -24.065 17.594 1.00 36.03 625 VAL A CA 1
ATOM 4693 C C . VAL A 1 625 ? -21.259 -25.253 16.688 1.00 36.03 625 VAL A C 1
ATOM 4695 O O . VAL A 1 625 ? -22.351 -25.824 16.770 1.00 36.03 625 VAL A O 1
ATOM 4698 N N . ASP A 1 626 ? -20.313 -25.601 15.818 1.00 37.03 626 ASP A N 1
ATOM 4699 C CA . ASP A 1 626 ? -20.306 -26.923 15.195 1.00 37.03 626 ASP A CA 1
ATOM 4700 C C . ASP A 1 626 ? -20.236 -27.975 16.318 1.00 37.03 626 ASP A C 1
ATOM 4702 O O . ASP A 1 626 ? -19.363 -27.910 17.190 1.00 37.03 626 ASP A O 1
ATOM 4706 N N . GLU A 1 627 ? -21.204 -28.894 16.337 1.00 35.22 627 GLU A N 1
ATOM 4707 C CA . GLU A 1 627 ? -21.311 -29.960 17.337 1.00 35.22 627 GLU A CA 1
ATOM 4708 C C . GLU A 1 627 ? -20.109 -30.903 17.326 1.00 35.22 627 GLU A C 1
ATOM 4710 O O . GLU A 1 627 ? -19.750 -31.448 18.374 1.00 35.22 627 GLU A O 1
ATOM 4715 N N . ASP A 1 628 ? -19.457 -31.033 16.172 1.00 37.16 628 ASP A N 1
ATOM 4716 C CA . ASP A 1 628 ? -18.323 -31.926 15.976 1.00 37.16 628 ASP A CA 1
ATOM 4717 C C . ASP A 1 628 ? -16.974 -31.239 16.253 1.00 37.16 628 ASP A C 1
ATOM 4719 O O . ASP A 1 628 ? -15.923 -31.881 16.180 1.00 37.16 628 ASP A O 1
ATOM 4723 N N . SER A 1 629 ? -16.985 -29.957 16.650 1.00 43.38 629 SER A N 1
ATOM 4724 C CA . SER A 1 629 ? -15.789 -29.184 16.998 1.00 43.38 629 SER A CA 1
ATOM 4725 C C . SER A 1 629 ? -15.725 -28.873 18.505 1.00 43.38 629 SER A C 1
ATOM 4727 O O . SER A 1 629 ? -16.234 -27.846 18.973 1.00 43.38 629 SER A O 1
ATOM 4729 N N . PRO A 1 630 ? -15.016 -29.695 19.311 1.00 41.53 630 PRO A N 1
ATOM 4730 C CA . PRO A 1 630 ? -14.718 -29.404 20.721 1.00 41.53 630 PRO A CA 1
ATOM 4731 C C . PRO A 1 630 ? -14.080 -28.026 20.945 1.00 41.53 630 PRO A C 1
ATOM 4733 O O . PRO A 1 630 ? -14.166 -27.454 22.036 1.00 41.53 630 PRO A O 1
ATOM 4736 N N . ARG A 1 631 ? -13.429 -27.493 19.908 1.00 48.88 631 ARG A N 1
ATOM 4737 C CA . ARG A 1 631 ? -12.744 -26.210 19.920 1.00 48.88 631 ARG A CA 1
ATOM 4738 C C . ARG A 1 631 ? -13.708 -25.032 19.905 1.00 48.88 631 ARG A C 1
ATOM 4740 O O . ARG A 1 631 ? -13.549 -24.137 20.731 1.00 48.88 631 ARG A O 1
ATOM 4747 N N . SER A 1 632 ? -14.736 -25.068 19.056 1.00 49.09 632 SER A N 1
ATOM 4748 C CA . SER A 1 632 ? -15.773 -24.033 19.028 1.00 49.09 632 SER A CA 1
ATOM 4749 C C . SER A 1 632 ? -16.407 -23.896 20.418 1.00 49.09 632 SER A C 1
ATOM 4751 O O . SER A 1 632 ? -16.476 -22.799 20.965 1.00 49.09 632 SER A O 1
ATOM 4753 N N . VAL A 1 633 ? -16.734 -25.015 21.075 1.00 49.00 633 VAL A N 1
ATOM 4754 C CA . VAL A 1 633 ? -17.287 -25.028 22.445 1.00 49.00 633 VAL A CA 1
ATOM 4755 C C . VAL A 1 633 ? -16.365 -24.337 23.464 1.00 49.00 633 VAL A C 1
ATOM 4757 O O . VAL A 1 633 ? -16.839 -23.587 24.317 1.00 49.00 633 VAL A O 1
ATOM 4760 N N . ALA A 1 634 ? -15.052 -24.590 23.417 1.00 55.78 634 ALA A N 1
ATOM 4761 C CA . ALA A 1 634 ? -14.095 -24.007 24.360 1.00 55.78 634 ALA A CA 1
ATOM 4762 C C . ALA A 1 634 ? -13.899 -22.497 24.141 1.00 55.78 634 ALA A C 1
ATOM 4764 O O . ALA A 1 634 ? -13.905 -21.738 25.112 1.00 55.78 634 ALA A O 1
ATOM 4765 N N . THR A 1 635 ? -13.775 -22.068 22.883 1.00 55.59 635 THR A N 1
ATOM 4766 C CA . THR A 1 635 ? -13.689 -20.654 22.495 1.00 55.59 635 THR A CA 1
ATOM 4767 C C . THR A 1 635 ? -14.933 -19.893 22.935 1.00 55.59 635 THR A C 1
ATOM 4769 O O . THR A 1 635 ? -14.835 -18.899 23.653 1.00 55.59 635 THR A O 1
ATOM 4772 N N . TYR A 1 636 ? -16.121 -20.395 22.599 1.00 52.81 636 TYR A N 1
ATOM 4773 C CA . TYR A 1 636 ? -17.365 -19.724 22.964 1.00 52.81 636 TYR A CA 1
ATOM 4774 C C . TYR A 1 636 ? -17.627 -19.737 24.474 1.00 52.81 636 TYR A C 1
ATOM 4776 O O . TYR A 1 636 ? -18.175 -18.768 24.999 1.00 52.81 636 TYR A O 1
ATOM 4784 N N . ARG A 1 637 ? -17.171 -20.763 25.211 1.00 54.53 637 ARG A N 1
ATOM 4785 C CA . ARG A 1 637 ? -17.178 -20.742 26.685 1.00 54.53 637 ARG A CA 1
ATOM 4786 C C . ARG A 1 637 ? -16.350 -19.573 27.225 1.00 54.53 637 ARG A C 1
ATOM 4788 O O . ARG A 1 637 ? -16.818 -18.888 28.130 1.00 54.53 637 ARG A O 1
ATOM 4795 N N . LYS A 1 638 ? -15.155 -19.328 26.673 1.00 60.84 638 LYS A N 1
ATOM 4796 C CA . LYS A 1 638 ? -14.310 -18.189 27.068 1.00 60.84 638 LYS A CA 1
ATOM 4797 C C . LYS A 1 638 ? -14.958 -16.848 26.728 1.00 60.84 638 LYS A C 1
ATOM 4799 O O . LYS A 1 638 ? -14.992 -15.979 27.591 1.00 60.84 638 LYS A O 1
ATOM 4804 N N . ILE A 1 639 ? -15.518 -16.696 25.524 1.00 56.56 639 ILE A N 1
ATOM 4805 C CA . ILE A 1 639 ? -16.250 -15.479 25.124 1.00 56.56 639 ILE A CA 1
ATOM 4806 C C . ILE A 1 639 ? -17.422 -15.228 26.083 1.00 56.56 639 ILE A C 1
ATOM 4808 O O . ILE A 1 639 ? -17.570 -14.132 26.617 1.00 56.56 639 ILE A O 1
ATOM 4812 N N . GLY A 1 640 ? -18.223 -16.260 26.364 1.00 51.97 640 GLY A N 1
ATOM 4813 C CA . GLY A 1 640 ? -19.338 -16.172 27.305 1.00 51.97 640 GLY A CA 1
ATOM 4814 C C . GLY A 1 640 ? -18.897 -15.792 28.720 1.00 51.97 640 GLY A C 1
ATOM 4815 O O . GLY A 1 640 ? -19.532 -14.949 29.349 1.00 51.97 640 GLY A O 1
ATOM 4816 N N . GLN A 1 641 ? -17.791 -16.361 29.208 1.00 54.97 641 GLN A N 1
ATOM 4817 C CA . GLN A 1 641 ? -17.219 -16.012 30.508 1.00 54.97 641 GLN A CA 1
ATOM 4818 C C . GLN A 1 641 ? -16.707 -14.564 30.544 1.00 54.97 641 GLN A C 1
ATOM 4820 O O . GLN A 1 641 ? -17.021 -13.840 31.486 1.00 54.97 641 GLN A O 1
ATOM 4825 N N . ARG A 1 642 ? -16.009 -14.105 29.498 1.00 57.47 642 ARG A N 1
ATOM 4826 C CA . ARG A 1 642 ? -15.545 -12.714 29.377 1.00 57.47 642 ARG A CA 1
ATOM 4827 C C . ARG A 1 642 ? -16.721 -11.734 29.412 1.00 57.47 642 ARG A C 1
ATOM 4829 O O . ARG A 1 642 ? -16.671 -10.764 30.159 1.00 57.47 642 ARG A O 1
ATOM 4836 N N . ASN A 1 643 ? -17.797 -12.034 28.683 1.00 50.62 643 ASN A N 1
ATOM 4837 C CA . ASN A 1 643 ? -19.012 -11.213 28.650 1.00 50.62 643 ASN A CA 1
ATOM 4838 C C . ASN A 1 643 ? -19.759 -11.187 30.002 1.00 50.62 643 ASN A C 1
ATOM 4840 O O . ASN A 1 643 ? -20.449 -10.219 30.326 1.00 50.62 643 ASN A O 1
ATOM 4844 N N . LEU A 1 644 ? -19.650 -12.253 30.802 1.00 49.62 644 LEU A N 1
ATOM 4845 C CA . LEU A 1 644 ? -20.175 -12.283 32.172 1.00 49.62 644 LEU A CA 1
ATOM 4846 C C . LEU A 1 644 ? -19.332 -11.408 33.108 1.00 49.62 644 LEU A C 1
ATOM 4848 O O . LEU A 1 644 ? -19.883 -10.622 33.876 1.00 49.62 644 LEU A O 1
ATOM 4852 N N . GLU A 1 645 ? -18.006 -11.530 33.038 1.00 53.31 645 GLU A N 1
ATOM 4853 C CA . GLU A 1 645 ? -17.065 -10.781 33.881 1.00 53.31 645 GLU A CA 1
ATOM 4854 C C . GLU A 1 645 ? -17.093 -9.269 33.601 1.00 53.31 645 GLU A C 1
ATOM 4856 O O . GLU A 1 645 ? -16.978 -8.468 34.529 1.00 53.31 645 GLU A O 1
ATOM 4861 N N . SER A 1 646 ? -17.304 -8.871 32.345 1.00 49.25 646 SER A N 1
ATOM 4862 C CA . SER A 1 646 ? -17.443 -7.472 31.914 1.00 49.25 646 SER A CA 1
ATOM 4863 C C . SER A 1 646 ? -18.806 -6.848 32.244 1.00 49.25 646 SER A C 1
ATOM 4865 O O . SER A 1 646 ? -18.992 -5.647 32.047 1.00 49.25 646 SER A O 1
ATOM 4867 N N . GLY A 1 647 ? -19.777 -7.635 32.723 1.00 42.47 647 GLY A N 1
ATOM 4868 C CA . GLY A 1 647 ? -21.146 -7.169 32.949 1.00 42.47 647 GLY A CA 1
ATOM 4869 C C . GLY A 1 647 ? -21.936 -6.912 31.659 1.00 42.47 647 GLY A C 1
ATOM 4870 O O . GLY A 1 647 ? -22.987 -6.268 31.704 1.00 42.47 647 GLY A O 1
ATOM 4871 N N . ASP A 1 648 ? -21.468 -7.418 30.511 1.00 39.50 648 ASP A N 1
ATOM 4872 C CA . ASP A 1 648 ? -22.246 -7.423 29.264 1.00 39.50 648 ASP A CA 1
ATOM 4873 C C . ASP A 1 648 ? -23.478 -8.336 29.376 1.00 39.50 648 ASP A C 1
ATOM 4875 O O . ASP A 1 648 ? -24.487 -8.121 28.702 1.00 39.50 648 ASP A O 1
ATOM 4879 N N . VAL A 1 649 ? -23.413 -9.321 30.276 1.00 36.06 649 VAL A N 1
ATOM 4880 C CA . VAL A 1 649 ? -24.523 -10.192 30.666 1.00 36.06 649 VAL A CA 1
ATOM 4881 C C . VAL A 1 649 ? -24.947 -9.864 32.101 1.00 36.06 649 VAL A C 1
ATOM 4883 O O . VAL A 1 649 ? -24.159 -9.979 33.037 1.00 36.06 649 VAL A O 1
ATOM 4886 N N . VAL A 1 650 ? -26.214 -9.477 32.291 1.00 32.88 650 VAL A N 1
ATOM 4887 C CA . VAL A 1 650 ? -26.779 -9.130 33.607 1.00 32.88 650 VAL A CA 1
ATOM 4888 C C . VAL A 1 650 ? -27.797 -10.184 34.033 1.00 32.88 650 VAL A C 1
ATOM 4890 O O . VAL A 1 650 ? -28.865 -10.311 33.437 1.00 32.88 650 VAL A O 1
ATOM 4893 N N . VAL A 1 651 ? -27.497 -10.904 35.116 1.00 33.81 651 VAL A N 1
ATOM 4894 C CA . VAL A 1 651 ? -28.419 -11.875 35.722 1.00 33.81 651 VAL A CA 1
ATOM 4895 C C . VAL A 1 651 ? -29.398 -11.145 36.643 1.00 33.81 651 VAL A C 1
ATOM 4897 O O . VAL A 1 651 ? -29.088 -10.854 37.797 1.00 33.81 651 VAL A O 1
ATOM 4900 N N . GLU A 1 652 ? -30.596 -10.851 36.143 1.00 30.69 652 GLU A N 1
ATOM 4901 C CA . GLU A 1 652 ? -31.699 -10.328 36.958 1.00 30.69 652 GLU A CA 1
ATOM 4902 C C . GLU A 1 652 ? -32.556 -11.487 37.491 1.00 30.69 652 GLU A C 1
ATOM 4904 O O . GLU A 1 652 ? -32.995 -12.353 36.735 1.00 30.69 652 GLU A O 1
ATOM 4909 N N . ILE A 1 653 ? -32.785 -11.510 38.807 1.00 31.70 653 ILE A N 1
ATOM 4910 C CA . ILE A 1 653 ? -33.660 -12.483 39.470 1.00 31.70 653 ILE A CA 1
ATOM 4911 C C . ILE A 1 653 ? -35.017 -11.816 39.698 1.00 31.70 653 ILE A C 1
ATOM 4913 O O . ILE A 1 653 ? -35.081 -10.772 40.353 1.00 31.70 653 ILE A O 1
ATOM 4917 N N . SER A 1 654 ? -36.086 -12.426 39.177 1.00 31.61 654 SER A N 1
ATOM 4918 C CA . SER A 1 654 ? -37.457 -11.916 39.294 1.00 31.61 654 SER A CA 1
ATOM 4919 C C . SER A 1 654 ? -37.855 -11.626 40.759 1.00 31.61 654 SER A C 1
ATOM 4921 O O . SER A 1 654 ? -37.543 -12.428 41.649 1.00 31.61 654 SER A O 1
ATOM 4923 N N . PRO A 1 655 ? -38.591 -10.527 41.028 1.00 32.62 655 PRO A N 1
ATOM 4924 C CA . PRO A 1 655 ? -39.085 -10.186 42.364 1.00 32.62 655 PRO A CA 1
ATOM 4925 C C . PRO A 1 655 ? -40.069 -11.203 42.973 1.00 32.62 655 PRO A C 1
ATOM 4927 O O . PRO A 1 655 ? -40.318 -11.152 44.179 1.00 32.62 655 PRO A O 1
ATOM 4930 N N . ASP A 1 656 ? -40.588 -12.155 42.193 1.00 37.25 656 ASP A N 1
ATOM 4931 C CA . ASP A 1 656 ? -41.502 -13.199 42.686 1.00 37.25 656 ASP A CA 1
ATOM 4932 C C . ASP A 1 656 ? -40.790 -14.334 43.451 1.00 37.25 656 ASP A C 1
ATOM 4934 O O . ASP A 1 656 ? -41.425 -15.265 43.952 1.00 37.25 656 ASP A O 1
ATOM 4938 N N . PHE A 1 657 ? -39.468 -14.240 43.627 1.00 36.59 657 PHE A N 1
ATOM 4939 C CA . PHE A 1 657 ? -38.661 -15.154 44.437 1.00 36.59 657 PHE A CA 1
ATOM 4940 C C . PHE A 1 657 ? -38.855 -14.902 45.954 1.00 36.59 657 PHE A C 1
ATOM 4942 O O . PHE A 1 657 ? -37.913 -14.617 46.692 1.00 36.59 657 PHE A O 1
ATOM 4949 N N . GLN A 1 658 ? -40.089 -15.018 46.459 1.00 33.47 658 GLN A N 1
ATOM 4950 C CA . GLN A 1 658 ? -40.438 -14.864 47.885 1.00 33.47 658 GLN A CA 1
ATOM 4951 C C . GLN A 1 658 ? -40.188 -16.137 48.723 1.00 33.47 658 GLN A C 1
ATOM 4953 O O . GLN A 1 658 ? -40.988 -16.520 49.576 1.00 33.47 658 GLN A O 1
ATOM 4958 N N . GLY A 1 659 ? -39.059 -16.812 48.505 1.00 39.62 659 GLY A N 1
ATOM 4959 C CA . GLY A 1 659 ? -38.532 -17.804 49.447 1.00 39.62 659 GLY A CA 1
ATOM 4960 C C . GLY A 1 659 ? -37.614 -17.126 50.464 1.00 39.62 659 GLY A C 1
ATOM 4961 O O . GLY A 1 659 ? -36.942 -16.156 50.128 1.00 39.62 659 GLY A O 1
ATOM 4962 N N . SER A 1 660 ? -37.513 -17.634 51.695 1.00 37.69 660 SER A N 1
ATOM 4963 C CA . SER A 1 660 ? -36.732 -17.029 52.794 1.00 37.69 660 SER A CA 1
ATOM 4964 C C . SER A 1 660 ? -35.225 -16.816 52.525 1.00 37.69 660 SER A C 1
ATOM 4966 O O . SER A 1 660 ? -34.558 -16.214 53.359 1.00 37.69 660 SER A O 1
ATOM 4968 N N . GLY A 1 661 ? -34.691 -17.274 51.383 1.00 38.75 661 GLY A N 1
ATOM 4969 C CA . GLY A 1 661 ? -33.334 -16.982 50.889 1.00 38.75 661 GLY A CA 1
ATOM 4970 C C . GLY A 1 661 ? -33.253 -15.994 49.707 1.00 38.75 661 GLY A C 1
ATOM 4971 O O . GLY A 1 661 ? -32.163 -15.543 49.368 1.00 38.75 661 GLY A O 1
ATOM 4972 N N . GLY A 1 662 ? -34.381 -15.615 49.094 1.00 36.34 662 GLY A N 1
ATOM 4973 C CA . GLY A 1 662 ? -34.446 -14.734 47.919 1.00 36.34 662 GLY A CA 1
ATOM 4974 C C . GLY A 1 662 ? -34.016 -13.297 48.188 1.00 36.34 662 GLY A C 1
ATOM 4975 O O . GLY A 1 662 ? -33.251 -12.719 47.421 1.00 36.34 662 GLY A O 1
ATOM 4976 N N . ASN A 1 663 ? -34.416 -12.749 49.337 1.00 37.88 663 ASN A N 1
ATOM 4977 C CA . ASN A 1 663 ? -34.029 -11.395 49.746 1.00 37.88 663 ASN A CA 1
ATOM 4978 C C . ASN A 1 663 ? -32.537 -11.276 50.095 1.00 37.88 663 ASN A C 1
ATOM 4980 O O . ASN A 1 663 ? -31.979 -10.184 50.018 1.00 37.88 663 ASN A O 1
ATOM 4984 N N . GLU A 1 664 ? -31.872 -12.370 50.474 1.00 37.16 664 GLU A N 1
ATOM 4985 C CA . GLU A 1 664 ? -30.430 -12.355 50.742 1.00 37.16 664 GLU A CA 1
ATOM 4986 C C . GLU A 1 664 ? -29.625 -12.470 49.438 1.00 37.16 664 GLU A C 1
ATOM 4988 O O . GLU A 1 664 ? -28.608 -11.798 49.283 1.00 37.16 664 GLU A O 1
ATOM 4993 N N . LEU A 1 665 ? -30.120 -13.247 48.468 1.00 34.84 665 LEU A N 1
ATOM 4994 C CA . LEU A 1 665 ? -29.519 -13.400 47.142 1.00 34.84 665 LEU A CA 1
ATOM 4995 C C . LEU A 1 665 ? -29.663 -12.125 46.287 1.00 34.84 665 LEU A C 1
ATOM 4997 O O . LEU A 1 665 ? -28.681 -11.672 45.703 1.00 34.84 665 LEU A O 1
ATOM 5001 N N . HIS A 1 666 ? -30.846 -11.498 46.293 1.00 37.03 666 HIS A N 1
ATOM 5002 C CA . HIS A 1 666 ? -31.111 -10.233 45.595 1.00 37.03 666 HIS A CA 1
ATOM 5003 C C . HIS A 1 666 ? -30.234 -9.090 46.143 1.00 37.03 666 HIS A C 1
ATOM 5005 O O . HIS A 1 666 ? -29.609 -8.360 45.379 1.00 37.03 666 HIS A O 1
ATOM 5011 N N . ASN A 1 667 ? -30.077 -8.997 47.472 1.00 36.38 667 ASN A N 1
ATOM 5012 C CA . ASN A 1 667 ? -29.204 -7.998 48.100 1.00 36.38 667 ASN A CA 1
ATOM 5013 C C . ASN A 1 667 ? -27.702 -8.283 47.909 1.00 36.38 667 ASN A C 1
ATOM 5015 O O . ASN A 1 667 ? -26.913 -7.341 47.865 1.00 36.38 667 ASN A O 1
ATOM 5019 N N . ARG A 1 668 ? -27.276 -9.551 47.794 1.00 35.09 668 ARG A N 1
ATOM 5020 C CA . ARG A 1 668 ? -25.861 -9.923 47.572 1.00 35.09 668 ARG A CA 1
ATOM 5021 C C . ARG A 1 668 ? -25.409 -9.760 46.119 1.00 35.09 668 ARG A C 1
ATOM 5023 O O . ARG A 1 668 ? -24.253 -9.417 45.892 1.00 35.09 668 ARG A O 1
ATOM 5030 N N . LEU A 1 669 ? -26.301 -9.972 45.151 1.00 34.09 669 LEU A N 1
ATOM 5031 C CA . LEU A 1 669 ? -26.029 -9.692 43.737 1.00 34.09 669 LEU A CA 1
ATOM 5032 C C . LEU A 1 669 ? -26.016 -8.182 43.463 1.00 34.09 669 LEU A C 1
ATOM 5034 O O . LEU A 1 669 ? -25.052 -7.697 42.878 1.00 34.09 669 LEU A O 1
ATOM 5038 N N . ALA A 1 670 ? -26.969 -7.426 44.022 1.00 34.59 670 ALA A N 1
ATOM 5039 C CA . ALA A 1 670 ? -27.002 -5.962 43.927 1.00 34.59 670 ALA A CA 1
ATOM 5040 C C . ALA A 1 670 ? -25.825 -5.257 44.638 1.00 34.59 670 ALA A C 1
ATOM 5042 O O . ALA A 1 670 ? -25.565 -4.087 44.382 1.00 34.59 670 ALA A O 1
ATOM 5043 N N . THR A 1 671 ? -25.105 -5.945 45.536 1.00 32.81 671 THR A N 1
ATOM 5044 C CA . THR A 1 671 ? -23.896 -5.416 46.199 1.00 32.81 671 THR A CA 1
ATOM 5045 C C . THR A 1 671 ? -22.583 -5.889 45.568 1.00 32.81 671 THR A C 1
ATOM 5047 O O . THR A 1 671 ? -21.529 -5.352 45.914 1.00 32.81 671 THR A O 1
ATOM 5050 N N . ARG A 1 672 ? -22.614 -6.868 44.647 1.00 30.92 672 ARG A N 1
ATOM 5051 C CA . ARG A 1 672 ? -21.435 -7.313 43.878 1.00 30.92 672 ARG A CA 1
ATOM 5052 C C . ARG A 1 672 ? -21.349 -6.702 42.485 1.00 30.92 672 ARG A C 1
ATOM 5054 O O . ARG A 1 672 ? -20.237 -6.557 41.986 1.00 30.92 672 ARG A O 1
ATOM 5061 N N . THR A 1 673 ? -22.462 -6.263 41.908 1.00 32.09 673 THR A N 1
ATOM 5062 C CA . THR A 1 673 ? -22.437 -5.202 40.899 1.00 32.09 673 THR A CA 1
ATOM 5063 C C . THR A 1 673 ? -22.068 -3.913 41.632 1.00 32.09 673 THR A C 1
ATOM 5065 O O . THR A 1 673 ? -22.898 -3.347 42.344 1.00 32.09 673 THR A O 1
ATOM 5068 N N . ARG A 1 674 ? -20.796 -3.494 41.585 1.00 22.83 674 ARG A N 1
ATOM 5069 C CA . ARG A 1 674 ? -20.442 -2.136 42.035 1.00 22.83 674 ARG A CA 1
ATOM 5070 C C . ARG A 1 674 ? -21.267 -1.116 41.222 1.00 22.83 674 ARG A C 1
ATOM 5072 O O . ARG A 1 674 ? -21.618 -1.451 40.093 1.00 22.83 674 ARG A O 1
ATOM 5079 N N . PRO A 1 675 ? -21.625 0.032 41.831 1.00 31.41 675 PRO A N 1
ATOM 5080 C CA . PRO A 1 675 ? -22.528 1.021 41.238 1.00 31.41 675 PRO A CA 1
ATOM 5081 C C . PRO A 1 675 ? -22.101 1.476 39.848 1.00 31.41 675 PRO A C 1
ATOM 5083 O O . PRO A 1 675 ? -20.873 1.481 39.598 1.00 31.41 675 PRO A O 1
#

Secondary structure (DSSP, 8-state):
----------SSSSSSHHHHTTTTS-HHHHHHGGGGG--SSEEEPPPEEE--BTTBPPEEEEEEEETTTEEEEEEEESS---SEEEEE---TT--S----STTTTTTEEEEEE--SS-TTSSSTTGGGG-HHHHHIIIIIHHHHHHHHHHHHHHHHHSS--SEEEEEEETHHHHHHHHHHHH-TTS-SEEEEES--TTIIIIIHHHHHHHHHHHHHS---HHHHHHHHHHHHHHHGGGGS--SS--S-GGG--GGGG-GGGGBPPTT--SSSB-HHHHHHHHHHHH-EE-TTS-EEE--PPSS-SSSSHHIIIII--TTT-SS-HHHHHHHHHHHHSTT-TT--TTT--TTTTHHHHHHHTTTT-------HHHHTTT-EEEEEEETT-SSS-HHHHHHHHHHHHHHHT-HHHHTTTEEEEEETT--SSS-SSS--B---HHHHHHHHHH------EEEEE-S---HHHHHHHHTT-SSHHHHHHHHHHHHHHHH----EEEEEPBTT-EEEE-SSS-TTSGGGEEEE-S-TT---S--HHHHHHHHHHHHHHHHHSTT---EE----S---S-----TT--EEEEEEEETTEEEEEEEE--TT-TTS---S--S----SS-----TT-HHHHHHHHHHHHHHHHTTSS--PPPTT--STTHHHHHHHHTTTS--

Foldseek 3Di:
DDDDDDDDPPPVPVVVVVLVVLPPDQLQVLQQCLQVPDDPFKGKHGWDFDPDDDPFHTWTKIWIDGNNFKIKIKIAHSDQAPLEEEEEFEADLFADFDDQTQCNNVRYIYMYISQGHHCPDPQSLLCLLPPVSLLSLLAVNSVVRLVSNQVSNCSSVVHGRPFYEYEYFHSSLQRQVSCLFPPLPSGQFYERHLYNQQCQLALLLQLLVLQVLCVVFNDDLQNLVLQQVLQLLQAVLLLLDNDLFNQPLVLRAPVSSVLCVQDDDPPDDHSGGHPSSSVSVSCQQADDADPVRHHSYHHFGHRQRNLAQCCQAHVDDVVVDPGHPSVSSLCSQCSLCVVPPPDDSVPDDSPVCSVVSCVSSVSRRHAQAASLSNVVVNHAYEYEYECRERSSHVVVVVVSVQSNQVRHPHDVSCLQHYFYFYWTQAYRQGAGPTQRQWDPPVQRCCCSPVVDHDFWTKGKPLLRRHPVQLCVQQPPDSNSSVSSNVSSVVCCVVPVRDMAIAIGGGPPWGWRQQPDDDPRYNVRTDTDNPNQLDDDPFDPLVVVLVVVLVVVVCVVVVLQLEDEDPDDPDTPPDDDQPPVGDKDWDWDDDPSYIDIDIDDDDPPPPDDDPPFQPPPPPPPRRHDDDPPDPSSSVSVSVVSVSCVVVVVGDGDDDPVPPDPCPVVVNVVSVVVPDD

Radius of gyration: 30.83 Å; chains: 1; bounding box: 83×66×129 Å